Protein 6JHO (pdb70)

Secondary structure (DSSP, 8-state):
-TT-SS-HHHHHHHHHHTHHHHSSHHHHHHHHHHHHSGGGGG--SHHHHHHHHHHHHHHHHHTT--THHHHHHHHHHHHHHHHHHHHHHHHHHHH---HHHHHHHHHHHHHHHHHHHHHHHHHHHHHHHTTS-GGG--TT--HHHHHHHHHHTTHHHHHHHHHHHHHHHHHHHHHHHTTTTS--HHHHHHHHHHHT----/-TT-S--HHHHHHHHHHHTTTTTTHHHHHHHHHHHHTGGGGG--SHHHHHHHHHHHHHHHHHTT--HHHHHHHHHHHHHHHHHHHHHHHHHHHHH---HHHHHHHHHHHHHHHHHHHHHHHHHHHHHHHTTS-GGG--TT--HHHHHHHHHHTTHHHHHHHHHHHHHHHHHHHHHHHTTTTS--HHHHHHHHHHHT----/---GGGGS--SS-S---HHHHHH------SSHHHHHHHHHHHHS---TT-S-HHHHHHHHHHHHHHHHHHHHHHSSHHHHHHHHHHTB---SS--HHHHHHTTS-EEEE-TTT-SEEEE-HHHHTTSGGGTT-HHHHTS-HHHHHHHHHHHHTTTSTTTHHHHHHHHHHTTGGG-/---GGGGS--SS-S---HHHHHH------SSHHHHHHHHHHHHS---SS-S-HHHHHHHHHHHHHHHHHHHHHHSSHHHHHHHHHHTB---SS--HHHHHHTTT-EEEE-TTT--EEEE-HHHHTTSGGGTTSHHHHTS-HHHHHHHHHHHHTTTSTTTHHHHHHHHHHTTTT-

InterPro domains:
  IPR015139 Cag pathogenicity island protein, CagZ [PF09053] (1-199)
  IPR036303 Cag-Z superfamily [G3DSA:1.20.190.30] (1-179)
  IPR036303 Cag-Z superfamily [SSF109839] (2-179)

GO terms:
  GO:0005515 protein binding (F, IPI)

Structure (mmCIF, N/CA/C/O backbone):
data_6JHO
#
_entry.id   6JHO
#
_cell.length_a   96.298
_cell.length_b   96.298
_cell.length_c   212.658
_cell.angle_alpha   90.000
_cell.angle_beta   90.000
_cell.angle_gamma   90.000
#
_symmetry.space_group_name_H-M   'P 41 21 2'
#
loop_
_entity.id
_entity.type
_entity.pdbx_description
1 polymer 'Cag pathogenicity island protein (Cag6)'
2 polymer 'Cag pathogenicity island protein (Cag5)'
3 water water
#
loop_
_atom_site.group_PDB
_atom_site.id
_atom_site.type_symbol
_atom_site.label_atom_id
_atom_site.label_alt_id
_atom_site.label_comp_id
_atom_site.label_asym_id
_atom_site.label_entity_id
_atom_site.label_seq_id
_atom_site.pdbx_PDB_ins_code
_atom_site.Cartn_x
_atom_site.Cartn_y
_atom_site.Cartn_z
_atom_site.occupancy
_atom_site.B_iso_or_equiv
_atom_site.auth_seq_id
_atom_site.auth_comp_id
_atom_site.auth_asym_id
_atom_site.auth_atom_id
_atom_site.pdbx_PDB_model_num
ATOM 1 N N . GLY A 1 9 ? 96.144 49.880 245.170 1.00 66.61 0 GLY A N 1
ATOM 2 C CA . GLY A 1 9 ? 95.828 51.280 244.969 1.00 54.33 0 GLY A CA 1
ATOM 3 C C . GLY A 1 9 ? 96.139 52.136 246.176 1.00 61.93 0 GLY A C 1
ATOM 4 O O . GLY A 1 9 ? 95.685 53.278 246.283 1.00 60.64 0 GLY A O 1
ATOM 5 N N . SER A 1 10 ? 96.930 51.571 247.094 1.00 68.57 1 SER A N 1
ATOM 6 C CA . SER A 1 10 ? 97.294 52.246 248.340 1.00 67.06 1 SER A CA 1
ATOM 7 C C . SER A 1 10 ? 97.668 53.709 248.136 1.00 62.77 1 SER A C 1
ATOM 8 O O . SER A 1 10 ? 97.130 54.602 248.802 1.00 63.71 1 SER A O 1
ATOM 11 N N . GLU A 1 11 ? 98.583 53.959 247.199 1.00 60.40 2 GLU A N 1
ATOM 12 C CA . GLU A 1 11 ? 99.316 55.212 247.088 1.00 55.48 2 GLU A CA 1
ATOM 13 C C . GLU A 1 11 ? 98.735 56.159 246.031 1.00 53.45 2 GLU A C 1
ATOM 14 O O . GLU A 1 11 ? 99.436 57.071 245.577 1.00 48.28 2 GLU A O 1
ATOM 20 N N . LEU A 1 12 ? 97.480 55.969 245.635 1.00 42.27 3 LEU A N 1
ATOM 21 C CA . LEU A 1 12 ? 96.877 56.699 244.527 1.00 43.14 3 LEU A CA 1
ATOM 22 C C . LEU A 1 12 ? 95.763 57.610 245.029 1.00 43.43 3 LEU A C 1
ATOM 23 O O . LEU A 1 12 ? 95.285 57.493 246.160 1.00 43.79 3 LEU A O 1
ATOM 28 N N . GLY A 1 13 ? 95.328 58.511 244.151 1.00 39.57 4 GLY A N 1
ATOM 29 C CA . GLY A 1 13 ? 94.344 59.511 244.502 1.00 30.75 4 GLY A CA 1
ATOM 30 C C . GLY A 1 13 ? 94.898 60.906 244.692 1.00 32.42 4 GLY A C 1
ATOM 31 O O . GLY A 1 13 ? 94.182 61.763 245.214 1.00 37.17 4 GLY A O 1
ATOM 32 N N . PHE A 1 14 ? 96.123 61.169 244.248 1.00 34.81 5 PHE A N 1
ATOM 33 C CA . PHE A 1 14 ? 96.815 62.447 244.461 1.00 37.91 5 PHE A CA 1
ATOM 34 C C . PHE A 1 14 ? 96.575 62.920 245.899 1.00 38.35 5 PHE A C 1
ATOM 35 O O . PHE A 1 14 ? 95.991 63.972 246.164 1.00 33.34 5 PHE A O 1
ATOM 43 N N . ASN A 1 15 ? 97.020 62.079 246.836 1.00 41.19 6 ASN A N 1
ATOM 44 C CA . ASN A 1 15 ? 96.684 62.242 248.244 1.00 40.70 6 ASN A CA 1
ATOM 45 C C . ASN A 1 15 ? 97.467 63.403 248.859 1.00 41.57 6 ASN A C 1
ATOM 46 O O . ASN A 1 15 ? 98.250 64.098 248.198 1.00 37.97 6 ASN A O 1
ATOM 51 N N . GLU A 1 16 ? 97.273 63.595 250.166 1.00 40.30 7 GLU A N 1
ATOM 52 C CA . GLU A 1 16 ? 97.808 64.788 250.810 1.00 41.79 7 GLU A CA 1
ATOM 53 C C . GLU A 1 16 ? 99.332 64.765 250.833 1.00 41.70 7 GLU A C 1
ATOM 54 O O . GLU A 1 16 ? 99.982 65.805 250.659 1.00 42.53 7 GLU A O 1
ATOM 60 N N . ALA A 1 17 ? 99.920 63.586 251.028 1.00 40.24 8 ALA A N 1
ATOM 61 C CA . ALA A 1 17 ? 101.373 63.484 251.041 1.00 42.35 8 ALA A CA 1
ATOM 62 C C . ALA A 1 17 ? 101.969 63.880 249.693 1.00 41.82 8 ALA A C 1
ATOM 63 O O . ALA A 1 17 ? 103.011 64.551 249.637 1.00 39.89 8 ALA A O 1
ATOM 65 N N . GLU A 1 18 ? 101.328 63.467 248.595 1.00 41.52 9 GLU A N 1
ATOM 66 C CA . GLU A 1 18 ? 101.835 63.842 247.278 1.00 39.89 9 GLU A CA 1
ATOM 67 C C . GLU A 1 18 ? 101.660 65.335 247.025 1.00 36.28 9 GLU A C 1
ATOM 68 O O . GLU A 1 18 ? 102.552 65.979 246.465 1.00 39.62 9 GLU A O 1
ATOM 74 N N . ARG A 1 19 ? 100.527 65.908 247.448 1.00 38.19 10 ARG A N 1
ATOM 75 C CA . ARG A 1 19 ? 100.323 67.344 247.285 1.00 34.27 10 ARG A CA 1
ATOM 76 C C . ARG A 1 19 ? 101.292 68.135 248.152 1.00 42.16 10 ARG A C 1
ATOM 77 O O . ARG A 1 19 ? 101.815 69.174 247.724 1.00 35.68 10 ARG A O 1
ATOM 85 N N . GLN A 1 20 ? 101.574 67.641 249.365 1.00 40.27 11 GLN A N 1
ATOM 86 C CA . GLN A 1 20 ? 102.521 68.332 250.234 1.00 40.71 11 GLN A CA 1
ATOM 87 C C . GLN A 1 20 ? 103.931 68.296 249.662 1.00 40.47 11 GLN A C 1
ATOM 88 O O . GLN A 1 20 ? 104.678 69.271 249.801 1.00 41.77 11 GLN A O 1
ATOM 94 N N . LYS A 1 21 ? 104.324 67.188 249.021 1.00 39.24 12 LYS A N 1
ATOM 95 C CA . LYS A 1 21 ? 105.636 67.153 248.374 1.00 39.31 12 LYS A CA 1
ATOM 96 C C . LYS A 1 21 ? 105.768 68.288 247.369 1.00 39.65 12 LYS A C 1
ATOM 97 O O . LYS A 1 21 ? 106.789 68.984 247.319 1.00 37.01 12 LYS A O 1
ATOM 103 N N . ILE A 1 22 ? 104.732 68.498 246.559 1.00 40.32 13 ILE A N 1
ATOM 104 C CA . ILE A 1 22 ? 104.825 69.525 245.526 1.00 38.17 13 ILE A CA 1
ATOM 105 C C . ILE A 1 22 ? 104.868 70.912 246.156 1.00 36.67 13 ILE A C 1
ATOM 106 O O . ILE A 1 22 ? 105.662 71.768 245.749 1.00 40.00 13 ILE A O 1
ATOM 111 N N . LEU A 1 23 ? 104.023 71.155 247.166 1.00 37.92 14 LEU A N 1
ATOM 112 C CA . LEU A 1 23 ? 104.069 72.430 247.877 1.00 41.23 14 LEU A CA 1
ATOM 113 C C . LEU A 1 23 ? 105.438 72.653 248.509 1.00 45.93 14 LEU A C 1
ATOM 114 O O . LEU A 1 23 ? 106.006 73.749 248.418 1.00 46.46 14 LEU A O 1
ATOM 119 N N . ASP A 1 24 ? 105.986 71.616 249.161 1.00 45.35 15 ASP A N 1
ATOM 120 C CA . ASP A 1 24 ? 107.291 71.751 249.805 1.00 46.98 15 ASP A CA 1
ATOM 121 C C . ASP A 1 24 ? 108.373 72.061 248.782 1.00 49.06 15 ASP A C 1
ATOM 122 O O . ASP A 1 24 ? 109.246 72.904 249.024 1.00 49.36 15 ASP A O 1
ATOM 127 N N . SER A 1 25 ? 108.329 71.393 247.628 1.00 43.15 16 SER A N 1
ATOM 128 C CA . SER A 1 25 ? 109.385 71.586 246.650 1.00 48.67 16 SER A CA 1
ATOM 129 C C . SER A 1 25 ? 109.372 72.978 246.029 1.00 52.73 16 SER A C 1
ATOM 130 O O . SER A 1 25 ? 110.376 73.391 245.439 1.00 58.44 16 SER A O 1
ATOM 133 N N . ASN A 1 26 ? 108.273 73.714 246.149 1.00 52.58 17 ASN A N 1
ATOM 134 C CA . ASN A 1 26 ? 108.205 75.080 245.643 1.00 53.47 17 ASN A CA 1
ATOM 135 C C . ASN A 1 26 ? 108.016 76.094 246.763 1.00 54.38 17 ASN A C 1
ATOM 136 O O . ASN A 1 26 ? 107.708 77.256 246.492 1.00 56.26 17 ASN A O 1
ATOM 141 N N . SER A 1 27 ? 108.219 75.673 248.012 1.00 57.86 18 SER A N 1
ATOM 142 C CA . SER A 1 27 ? 107.955 76.525 249.169 1.00 60.54 18 SER A CA 1
ATOM 143 C C . SER A 1 27 ? 108.916 77.704 249.227 1.00 62.74 18 SER A C 1
ATOM 144 O O . SER A 1 27 ? 108.552 78.791 249.701 1.00 65.89 18 SER A O 1
ATOM 147 N N . SER A 1 28 ? 110.155 77.499 248.767 1.00 64.10 19 SER A N 1
ATOM 148 C CA . SER A 1 28 ? 111.171 78.548 248.824 1.00 66.31 19 SER A CA 1
ATOM 149 C C . SER A 1 28 ? 110.718 79.807 248.094 1.00 66.09 19 SER A C 1
ATOM 150 O O . SER A 1 28 ? 110.878 80.924 248.604 1.00 66.32 19 SER A O 1
ATOM 153 N N . LEU A 1 29 ? 110.145 79.640 246.898 1.00 64.47 20 LEU A N 1
ATOM 154 C CA . LEU A 1 29 ? 109.766 80.776 246.064 1.00 64.89 20 LEU A CA 1
ATOM 155 C C . LEU A 1 29 ? 108.842 81.733 246.811 1.00 65.20 20 LEU A C 1
ATOM 156 O O . LEU A 1 29 ? 108.998 82.956 246.724 1.00 63.89 20 LEU A O 1
ATOM 161 N N . MET A 1 30 ? 107.880 81.191 247.567 1.00 69.10 21 MET A N 1
ATOM 162 C CA . MET A 1 30 ? 106.906 82.031 248.261 1.00 69.21 21 MET A CA 1
ATOM 163 C C . MET A 1 30 ? 107.507 82.718 249.485 1.00 70.03 21 MET A C 1
ATOM 164 O O . MET A 1 30 ? 107.186 83.882 249.765 1.00 69.05 21 MET A O 1
ATOM 169 N N . GLY A 1 31 ? 108.391 82.033 250.205 1.00 65.60 22 GLY A N 1
ATOM 170 C CA . GLY A 1 31 ? 108.761 82.534 251.512 1.00 66.71 22 GLY A CA 1
ATOM 171 C C . GLY A 1 31 ? 107.515 82.639 252.362 1.00 68.19 22 GLY A C 1
ATOM 172 O O . GLY A 1 31 ? 106.660 81.745 252.370 1.00 71.71 22 GLY A O 1
ATOM 173 N N . ASN A 1 32 ? 107.387 83.752 253.074 1.00 65.13 23 ASN A N 1
ATOM 174 C CA . ASN A 1 32 ? 106.137 84.090 253.746 1.00 66.83 23 ASN A CA 1
ATOM 175 C C . ASN A 1 32 ? 105.571 85.296 253.007 1.00 62.74 23 ASN A C 1
ATOM 176 O O . ASN A 1 32 ? 105.711 86.442 253.434 1.00 58.18 23 ASN A O 1
ATOM 181 N N . ALA A 1 33 ? 104.940 85.021 251.865 1.00 58.84 24 ALA A N 1
ATOM 182 C CA . ALA A 1 33 ? 104.407 86.098 251.046 1.00 54.89 24 ALA A CA 1
ATOM 183 C C . ALA A 1 33 ? 103.421 86.948 251.835 1.00 51.84 24 ALA A C 1
ATOM 184 O O . ALA A 1 33 ? 103.374 88.171 251.666 1.00 52.22 24 ALA A O 1
ATOM 186 N N . ASN A 1 34 ? 102.653 86.320 252.727 1.00 48.60 25 ASN A N 1
ATOM 187 C CA . ASN A 1 34 ? 101.676 87.053 253.528 1.00 55.95 25 ASN A CA 1
ATOM 188 C C . ASN A 1 34 ? 102.363 88.027 254.479 1.00 55.12 25 ASN A C 1
ATOM 189 O O . ASN A 1 34 ? 101.970 89.197 254.581 1.00 53.50 25 ASN A O 1
ATOM 194 N N . GLU A 1 35 ? 103.388 87.554 255.192 1.00 54.94 26 GLU A N 1
ATOM 195 C CA . GLU A 1 35 ? 104.158 88.427 256.069 1.00 59.38 26 GLU A CA 1
ATOM 196 C C . GLU A 1 35 ? 104.771 89.578 255.283 1.00 55.64 26 GLU A C 1
ATOM 197 O O . GLU A 1 35 ? 104.683 90.745 255.686 1.00 53.04 26 GLU A O 1
ATOM 203 N N . VAL A 1 36 ? 105.384 89.265 254.142 1.00 54.64 27 VAL A N 1
ATOM 204 C CA . VAL A 1 36 ? 106.015 90.294 253.324 1.00 53.81 27 VAL A CA 1
ATOM 205 C C . VAL A 1 36 ? 104.980 91.300 252.830 1.00 50.29 27 VAL A C 1
ATOM 206 O O . VAL A 1 36 ? 105.209 92.516 252.854 1.00 47.49 27 VAL A O 1
ATOM 210 N N . ARG A 1 37 ? 103.822 90.812 252.388 1.00 43.85 28 ARG A N 1
ATOM 211 C CA . ARG A 1 37 ? 102.751 91.712 251.979 1.00 47.02 28 ARG A CA 1
ATOM 212 C C . ARG A 1 37 ? 102.284 92.583 253.143 1.00 47.62 28 ARG A C 1
ATOM 213 O O . ARG A 1 37 ? 102.063 93.791 252.982 1.00 45.54 28 ARG A O 1
ATOM 221 N N . ASP A 1 38 ? 102.081 91.976 254.315 1.00 50.14 29 ASP A N 1
ATOM 222 C CA . ASP A 1 38 ? 101.566 92.734 255.451 1.00 54.08 29 ASP A CA 1
ATOM 223 C C . ASP A 1 38 ? 102.575 93.787 255.898 1.00 51.24 29 ASP A C 1
ATOM 224 O O . ASP A 1 38 ? 102.215 94.951 256.122 1.00 47.47 29 ASP A O 1
ATOM 229 N N . LYS A 1 39 ? 103.850 93.402 256.005 1.00 51.58 30 LYS A N 1
ATOM 230 C CA . LYS A 1 39 ? 104.877 94.365 256.393 1.00 51.48 30 LYS A CA 1
ATOM 231 C C . LYS A 1 39 ? 104.968 95.498 255.380 1.00 52.26 30 LYS A C 1
ATOM 232 O O . LYS A 1 39 ? 105.013 96.678 255.747 1.00 52.18 30 LYS A O 1
ATOM 238 N N . PHE A 1 40 ? 104.973 95.157 254.091 1.00 49.92 31 PHE A N 1
ATOM 239 C CA . PHE A 1 40 ? 105.090 96.184 253.067 1.00 43.89 31 PHE A CA 1
ATOM 240 C C . PHE A 1 40 ? 103.893 97.131 253.087 1.00 45.49 31 PHE A C 1
ATOM 241 O O . PHE A 1 40 ? 104.054 98.349 252.962 1.00 47.46 31 PHE A O 1
ATOM 249 N N . ILE A 1 41 ? 102.678 96.590 253.211 1.00 46.82 32 ILE A N 1
ATOM 250 C CA . ILE A 1 41 ? 101.493 97.440 253.099 1.00 48.94 32 ILE A CA 1
ATOM 251 C C . ILE A 1 41 ? 101.401 98.390 254.294 1.00 50.94 32 ILE A C 1
ATOM 252 O O . ILE A 1 41 ? 101.026 99.564 254.149 1.00 47.23 32 ILE A O 1
ATOM 257 N N . GLN A 1 42 ? 101.757 97.899 255.484 1.00 50.06 33 GLN A N 1
ATOM 258 C CA . GLN A 1 42 ? 101.796 98.744 256.674 1.00 54.23 33 GLN A CA 1
ATOM 259 C C . GLN A 1 42 ? 102.792 99.887 256.509 1.00 57.44 33 GLN A C 1
ATOM 260 O O . GLN A 1 42 ? 102.495 101.041 256.842 1.00 57.48 33 GLN A O 1
ATOM 266 N N . ASN A 1 43 ? 103.978 99.584 255.973 1.00 50.98 34 ASN A N 1
ATOM 267 C CA . ASN A 1 43 ? 105.048 100.575 255.916 1.00 55.05 34 ASN A CA 1
ATOM 268 C C . ASN A 1 43 ? 104.862 101.601 254.800 1.00 53.41 34 ASN A C 1
ATOM 269 O O . ASN A 1 43 ? 105.259 102.760 254.965 1.00 55.33 34 ASN A O 1
ATOM 274 N N . TYR A 1 44 ? 104.269 101.229 253.663 1.00 46.95 35 TYR A N 1
ATOM 275 C CA . TYR A 1 44 ? 104.373 102.068 252.479 1.00 44.35 35 TYR A CA 1
ATOM 276 C C . TYR A 1 44 ? 103.048 102.541 251.911 1.00 48.31 35 TYR A C 1
ATOM 277 O O . TYR A 1 44 ? 103.058 103.372 250.996 1.00 48.91 35 TYR A O 1
ATOM 286 N N . ALA A 1 45 ? 101.919 102.029 252.388 1.00 47.27 36 ALA A N 1
ATOM 287 C CA . ALA A 1 45 ? 100.665 102.232 251.686 1.00 50.56 36 ALA A CA 1
ATOM 288 C C . ALA A 1 45 ? 99.677 103.117 252.426 1.00 46.57 36 ALA A C 1
ATOM 289 O O . ALA A 1 45 ? 98.727 103.594 251.798 1.00 50.12 36 ALA A O 1
ATOM 291 N N . SER A 1 46 ? 99.878 103.364 253.726 1.00 49.87 37 SER A N 1
ATOM 292 C CA . SER A 1 46 ? 98.869 104.085 254.502 1.00 54.06 37 SER A CA 1
ATOM 293 C C . SER A 1 46 ? 98.628 105.480 253.939 1.00 52.35 37 SER A C 1
ATOM 294 O O . SER A 1 46 ? 97.485 105.955 253.910 1.00 54.03 37 SER A O 1
ATOM 297 N N . SER A 1 47 ? 99.682 106.130 253.442 1.00 51.24 38 SER A N 1
ATOM 298 C CA . SER A 1 47 ? 99.551 107.482 252.910 1.00 53.47 38 SER A CA 1
ATOM 299 C C . SER A 1 47 ? 98.530 107.585 251.785 1.00 53.86 38 SER A C 1
ATOM 300 O O . SER A 1 47 ? 98.119 108.703 251.447 1.00 55.26 38 SER A O 1
ATOM 303 N N . LEU A 1 48 ? 98.114 106.456 251.193 1.00 50.22 39 LEU A N 1
ATOM 304 C CA . LEU A 1 48 ? 97.133 106.506 250.108 1.00 51.27 39 LEU A CA 1
ATOM 305 C C . LEU A 1 48 ? 95.814 107.121 250.570 1.00 47.60 39 LEU A C 1
ATOM 306 O O . LEU A 1 48 ? 95.090 107.725 249.764 1.00 45.43 39 LEU A O 1
ATOM 311 N N . LYS A 1 49 ? 95.482 106.957 251.853 1.00 50.07 40 LYS A N 1
ATOM 312 C CA . LYS A 1 49 ? 94.209 107.452 252.370 1.00 52.26 40 LYS A CA 1
ATOM 313 C C . LYS A 1 49 ? 94.140 108.978 252.328 1.00 54.23 40 LYS A C 1
ATOM 314 O O . LYS A 1 49 ? 93.057 109.540 252.123 1.00 52.12 40 LYS A O 1
ATOM 320 N N . ASP A 1 50 ? 95.284 109.658 252.469 1.00 53.88 41 ASP A N 1
ATOM 321 C CA . ASP A 1 50 ? 95.346 111.114 252.535 1.00 53.30 41 ASP A CA 1
ATOM 322 C C . ASP A 1 50 ? 95.589 111.771 251.181 1.00 56.46 41 ASP A C 1
ATOM 323 O O . ASP A 1 50 ? 95.933 112.957 251.139 1.00 52.73 41 ASP A O 1
ATOM 328 N N . SER A 1 51 ? 95.405 111.041 250.082 1.00 53.54 42 SER A N 1
ATOM 329 C CA . SER A 1 51 ? 95.593 111.629 248.761 1.00 53.89 42 SER A CA 1
ATOM 330 C C . SER A 1 51 ? 94.697 112.849 248.603 1.00 55.69 42 SER A C 1
ATOM 331 O O . SER A 1 51 ? 93.506 112.813 248.925 1.00 59.70 42 SER A O 1
ATOM 334 N N . ASN A 1 52 ? 95.280 113.930 248.098 1.00 54.59 43 ASN A N 1
ATOM 335 C CA . ASN A 1 52 ? 94.560 115.197 248.025 1.00 58.88 43 ASN A CA 1
ATOM 336 C C . ASN A 1 52 ? 93.464 115.173 246.969 1.00 59.47 43 ASN A C 1
ATOM 337 O O . ASN A 1 52 ? 92.449 115.864 247.118 1.00 58.10 43 ASN A O 1
ATOM 342 N N . ASP A 1 53 ? 93.634 114.382 245.915 1.00 55.99 44 ASP A N 1
ATOM 343 C CA . ASP A 1 53 ? 92.693 114.421 244.806 1.00 52.09 44 ASP A CA 1
ATOM 344 C C . ASP A 1 53 ? 92.970 113.237 243.878 1.00 54.41 44 ASP A C 1
ATOM 345 O O . ASP A 1 53 ? 93.874 112.438 244.173 1.00 51.16 44 ASP A O 1
ATOM 350 N N . PRO A 1 54 ? 92.199 113.051 242.791 1.00 54.36 45 PRO A N 1
ATOM 351 C CA . PRO A 1 54 ? 92.456 111.889 241.913 1.00 55.50 45 PRO A CA 1
ATOM 352 C C . PRO A 1 54 ? 93.883 111.796 241.393 1.00 57.61 45 PRO A C 1
ATOM 353 O O . PRO A 1 54 ? 94.506 110.729 241.521 1.00 50.73 45 PRO A O 1
ATOM 357 N N . GLN A 1 55 ? 94.401 112.885 240.791 1.00 56.98 46 GLN A N 1
ATOM 358 C CA . GLN A 1 55 ? 95.764 112.897 240.267 1.00 51.62 46 GLN A CA 1
ATOM 359 C C . GLN A 1 55 ? 96.760 112.502 241.353 1.00 49.28 46 GLN A C 1
ATOM 360 O O . GLN A 1 55 ? 97.629 111.649 241.146 1.00 48.03 46 GLN A O 1
ATOM 366 N N . ASP A 1 56 ? 96.617 113.082 242.540 1.00 47.67 47 ASP A N 1
ATOM 367 C CA . ASP A 1 56 ? 97.543 112.812 243.637 1.00 50.46 47 ASP A CA 1
ATOM 368 C C . ASP A 1 56 ? 97.492 111.351 244.066 1.00 49.45 47 ASP A C 1
ATOM 369 O O . ASP A 1 56 ? 98.529 110.763 244.381 1.00 43.05 47 ASP A O 1
ATOM 374 N N . PHE A 1 57 ? 96.293 110.762 244.113 1.00 48.39 48 PHE A N 1
ATOM 375 C CA . PHE A 1 57 ? 96.167 109.334 244.399 1.00 47.36 48 PHE A CA 1
ATOM 376 C C . PHE A 1 57 ? 97.007 108.510 243.431 1.00 40.92 48 PHE A C 1
ATOM 377 O O . PHE A 1 57 ? 97.871 107.729 243.852 1.00 44.19 48 PHE A O 1
ATOM 385 N N . LEU A 1 58 ? 96.767 108.681 242.128 1.00 38.53 49 LEU A N 1
ATOM 386 C CA . LEU A 1 58 ? 97.488 107.911 241.128 1.00 44.97 49 LEU A CA 1
ATOM 387 C C . LEU A 1 58 ? 98.990 108.101 241.280 1.00 48.89 49 LEU A C 1
ATOM 388 O O . LEU A 1 58 ? 99.755 107.129 241.210 1.00 46.30 49 LEU A O 1
ATOM 393 N N . ARG A 1 59 ? 99.421 109.340 241.547 1.00 41.80 50 ARG A N 1
ATOM 394 C CA . ARG A 1 59 ? 100.834 109.608 241.802 1.00 45.73 50 ARG A CA 1
ATOM 395 C C . ARG A 1 59 ? 101.349 108.812 242.995 1.00 45.16 50 ARG A C 1
ATOM 396 O O . ARG A 1 59 ? 102.467 108.286 242.965 1.00 41.93 50 ARG A O 1
ATOM 404 N N . ARG A 1 60 ? 100.563 108.737 244.069 1.00 42.25 51 ARG A N 1
ATOM 405 C CA . ARG A 1 60 ? 100.981 107.936 245.214 1.00 43.27 51 ARG A CA 1
ATOM 406 C C . ARG A 1 60 ? 101.003 106.448 244.882 1.00 42.68 51 ARG A C 1
ATOM 407 O O . ARG A 1 60 ? 101.784 105.693 245.473 1.00 40.12 51 ARG A O 1
ATOM 415 N N . VAL A 1 61 ? 100.145 106.007 243.961 1.00 40.78 52 VAL A N 1
ATOM 416 C CA . VAL A 1 61 ? 100.132 104.595 243.611 1.00 44.82 52 VAL A CA 1
ATOM 417 C C . VAL A 1 61 ? 101.382 104.245 242.816 1.00 41.80 52 VAL A C 1
ATOM 418 O O . VAL A 1 61 ? 102.012 103.205 243.050 1.00 40.94 52 VAL A O 1
ATOM 422 N N . GLN A 1 62 ? 101.782 105.125 241.889 1.00 46.31 53 GLN A N 1
ATOM 423 C CA . GLN A 1 62 ? 103.026 104.905 241.160 1.00 43.68 53 GLN A CA 1
ATOM 424 C C . GLN A 1 62 ? 104.213 104.860 242.117 1.00 44.14 53 GLN A C 1
ATOM 425 O O . GLN A 1 62 ? 105.082 103.992 242.000 1.00 44.32 53 GLN A O 1
ATOM 431 N N . GLU A 1 63 ? 104.231 105.734 243.121 1.00 42.78 54 GLU A N 1
ATOM 432 C CA . GLU A 1 63 ? 105.291 105.673 244.124 1.00 42.34 54 GLU A CA 1
ATOM 433 C C . GLU A 1 63 ? 105.231 104.372 244.912 1.00 45.20 54 GLU A C 1
ATOM 434 O O . GLU A 1 63 ? 106.273 103.798 245.253 1.00 41.77 54 GLU A O 1
ATOM 440 N N . LEU A 1 64 ? 104.023 103.884 245.210 1.00 39.72 55 LEU A N 1
ATOM 441 C CA . LEU A 1 64 ? 103.897 102.586 245.872 1.00 43.38 55 LEU A CA 1
ATOM 442 C C . LEU A 1 64 ? 104.446 101.459 244.994 1.00 37.16 55 LEU A C 1
ATOM 443 O O . LEU A 1 64 ? 105.074 100.519 245.493 1.00 37.25 55 LEU A O 1
ATOM 448 N N . ARG A 1 65 ? 104.209 101.541 243.685 1.00 36.90 56 ARG A N 1
ATOM 449 C CA . ARG A 1 65 ? 104.735 100.554 242.745 1.00 42.31 56 ARG A CA 1
ATOM 450 C C . ARG A 1 65 ? 106.261 100.556 242.736 1.00 43.92 56 ARG A C 1
ATOM 451 O O . ARG A 1 65 ? 106.896 99.495 242.796 1.00 41.07 56 ARG A O 1
ATOM 459 N N . ILE A 1 66 ? 106.864 101.752 242.674 1.00 42.68 57 ILE A N 1
ATOM 460 C CA . ILE A 1 66 ? 108.320 101.865 242.714 1.00 38.88 57 ILE A CA 1
ATOM 461 C C . ILE A 1 66 ? 108.863 101.297 244.019 1.00 39.72 57 ILE A C 1
ATOM 462 O O . ILE A 1 66 ? 109.909 100.630 244.041 1.00 43.97 57 ILE A O 1
ATOM 467 N N . ASN A 1 67 ? 108.139 101.496 245.122 1.00 38.45 58 ASN A N 1
ATOM 468 C CA . ASN A 1 67 ? 108.603 100.948 246.392 1.00 37.67 58 ASN A CA 1
ATOM 469 C C . ASN A 1 67 ? 108.475 99.424 246.446 1.00 38.56 58 ASN A C 1
ATOM 470 O O . ASN A 1 67 ? 109.285 98.761 247.116 1.00 37.97 58 ASN A O 1
ATOM 475 N N . MET A 1 68 ? 107.467 98.853 245.778 1.00 36.89 59 MET A N 1
ATOM 476 C CA . MET A 1 68 ? 107.390 97.398 245.661 1.00 38.43 59 MET A CA 1
ATOM 477 C C . MET A 1 68 ? 108.660 96.843 245.022 1.00 37.23 59 MET A C 1
ATOM 478 O O . MET A 1 68 ? 109.266 95.888 245.526 1.00 35.87 59 MET A O 1
ATOM 483 N N . GLN A 1 69 ? 109.082 97.452 243.915 1.00 37.51 60 GLN A N 1
ATOM 484 C CA . GLN A 1 69 ? 110.284 97.010 243.217 1.00 41.98 60 GLN A CA 1
ATOM 485 C C . GLN A 1 69 ? 111.510 97.116 244.113 1.00 38.49 60 GLN A C 1
ATOM 486 O O . GLN A 1 69 ? 112.285 96.160 244.239 1.00 37.21 60 GLN A O 1
ATOM 492 N N . LYS A 1 70 ? 111.666 98.251 244.797 1.00 34.68 61 LYS A N 1
ATOM 493 C CA . LYS A 1 70 ? 112.797 98.419 245.699 1.00 37.50 61 LYS A CA 1
ATOM 494 C C . LYS A 1 70 ? 112.776 97.386 246.809 1.00 39.79 61 LYS A C 1
ATOM 495 O O . LYS A 1 70 ? 113.832 97.025 247.332 1.00 39.25 61 LYS A O 1
ATOM 501 N N . ASN A 1 71 ? 111.599 96.876 247.168 1.00 34.48 62 ASN A N 1
ATOM 502 C CA . ASN A 1 71 ? 111.514 95.809 248.154 1.00 35.89 62 ASN A CA 1
ATOM 503 C C . ASN A 1 71 ? 111.498 94.408 247.521 1.00 39.82 62 ASN A C 1
ATOM 504 O O . ASN A 1 71 ? 111.192 93.429 248.215 1.00 38.23 62 ASN A O 1
ATOM 509 N N . PHE A 1 72 ? 111.848 94.290 246.236 1.00 36.71 63 PHE A N 1
ATOM 510 C CA . PHE A 1 72 ? 111.922 92.989 245.554 1.00 38.05 63 PHE A CA 1
ATOM 511 C C . PHE A 1 72 ? 110.578 92.265 245.564 1.00 35.41 63 PHE A C 1
ATOM 512 O O . PHE A 1 72 ? 110.521 91.043 245.679 1.00 38.35 63 PHE A O 1
ATOM 520 N N . ILE A 1 73 ? 109.491 93.025 245.478 1.00 34.55 64 ILE A N 1
ATOM 521 C CA . ILE A 1 73 ? 108.148 92.466 245.339 1.00 39.42 64 ILE A CA 1
ATOM 522 C C . ILE A 1 73 ? 107.817 92.428 243.856 1.00 40.39 64 ILE A C 1
ATOM 523 O O . ILE A 1 73 ? 107.727 93.477 243.214 1.00 39.15 64 ILE A O 1
ATOM 528 N N . SER A 1 74 ? 107.617 91.233 243.312 1.00 41.71 65 SER A N 1
ATOM 529 C CA . SER A 1 74 ? 107.167 91.120 241.934 1.00 40.76 65 SER A CA 1
ATOM 530 C C . SER A 1 74 ? 106.180 89.971 241.827 1.00 39.97 65 SER A C 1
ATOM 531 O O . SER A 1 74 ? 106.386 88.907 242.415 1.00 40.64 65 SER A O 1
ATOM 534 N N . PHE A 1 75 ? 105.120 90.186 241.057 1.00 33.40 66 PHE A N 1
ATOM 535 C CA . PHE A 1 75 ? 104.164 89.114 240.860 1.00 37.73 66 PHE A CA 1
ATOM 536 C C . PHE A 1 75 ? 104.688 88.040 239.915 1.00 37.77 66 PHE A C 1
ATOM 537 O O . PHE A 1 75 ? 104.066 86.981 239.808 1.00 35.19 66 PHE A O 1
ATOM 545 N N . ASP A 1 76 ? 105.825 88.282 239.250 1.00 40.07 67 ASP A N 1
ATOM 546 C CA . ASP A 1 76 ? 106.413 87.266 238.383 1.00 40.28 67 ASP A CA 1
ATOM 547 C C . ASP A 1 76 ? 106.753 86.004 239.159 1.00 34.22 67 ASP A C 1
ATOM 548 O O . ASP A 1 76 ? 106.530 84.892 238.667 1.00 34.15 67 ASP A O 1
ATOM 553 N N . VAL A 1 77 ? 107.251 86.140 240.391 1.00 31.36 68 VAL A N 1
ATOM 554 C CA . VAL A 1 77 ? 107.553 84.936 241.161 1.00 36.32 68 VAL A CA 1
ATOM 555 C C . VAL A 1 77 ? 106.281 84.149 241.458 1.00 37.89 68 VAL A C 1
ATOM 556 O O . VAL A 1 77 ? 106.309 82.914 241.529 1.00 34.21 68 VAL A O 1
ATOM 560 N N . TYR A 1 78 ? 105.153 84.842 241.643 1.00 35.98 69 TYR A N 1
ATOM 561 C CA . TYR A 1 78 ? 103.911 84.151 241.977 1.00 36.05 69 TYR A CA 1
ATOM 562 C C . TYR A 1 78 ? 103.351 83.429 240.760 1.00 30.83 69 TYR A C 1
ATOM 563 O O . TYR A 1 78 ? 102.810 82.323 240.874 1.00 31.72 69 TYR A O 1
ATOM 572 N N . TYR A 1 79 ? 103.486 84.037 239.587 1.00 28.20 70 TYR A N 1
ATOM 573 C CA . TYR A 1 79 ? 103.080 83.368 238.362 1.00 29.86 70 TYR A CA 1
ATOM 574 C C . TYR A 1 79 ? 103.945 82.136 238.086 1.00 31.58 70 TYR A C 1
ATOM 575 O O . TYR A 1 79 ? 103.414 81.083 237.719 1.00 31.41 70 TYR A O 1
ATOM 584 N N . ASN A 1 80 ? 105.274 82.240 238.263 1.00 29.68 71 ASN A N 1
ATOM 585 C CA . ASN A 1 80 ? 106.136 81.067 238.092 1.00 33.45 71 ASN A CA 1
ATOM 586 C C . ASN A 1 80 ? 105.763 79.972 239.061 1.00 31.31 71 ASN A C 1
ATOM 587 O O . ASN A 1 80 ? 105.725 78.796 238.693 1.00 30.49 71 ASN A O 1
ATOM 592 N N . TYR A 1 81 ? 105.532 80.343 240.319 1.00 30.17 72 TYR A N 1
ATOM 593 C CA . TYR A 1 81 ? 105.160 79.369 241.327 1.00 32.48 72 TYR A CA 1
ATOM 594 C C . TYR A 1 81 ? 103.933 78.582 240.889 1.00 31.86 72 TYR A C 1
ATOM 595 O O . TYR A 1 81 ? 103.909 77.353 241.002 1.00 28.57 72 TYR A O 1
ATOM 604 N N . LEU A 1 82 ? 102.920 79.273 240.352 1.00 29.50 73 LEU A N 1
ATOM 605 C CA . LEU A 1 82 ? 101.713 78.577 239.916 1.00 29.84 73 LEU A CA 1
ATOM 606 C C . LEU A 1 82 ? 102.005 77.680 238.716 1.00 30.99 73 LEU A C 1
ATOM 607 O O . LEU A 1 82 ? 101.517 76.543 238.654 1.00 31.32 73 LEU A O 1
ATOM 612 N N . ASN A 1 83 ? 102.809 78.165 237.765 1.00 28.69 74 ASN A N 1
ATOM 613 C CA . ASN A 1 83 ? 103.229 77.326 236.646 1.00 29.37 74 ASN A CA 1
ATOM 614 C C . ASN A 1 83 ? 103.965 76.088 237.132 1.00 33.98 74 ASN A C 1
ATOM 615 O O . ASN A 1 83 ? 103.687 74.969 236.678 1.00 29.93 74 ASN A O 1
ATOM 620 N N . ASN A 1 84 ? 104.905 76.270 238.066 1.00 29.89 75 ASN A N 1
ATOM 621 C CA . ASN A 1 84 ? 105.588 75.128 238.664 1.00 35.01 75 ASN A CA 1
ATOM 622 C C . ASN A 1 84 ? 104.590 74.125 239.240 1.00 31.11 75 ASN A C 1
ATOM 623 O O . ASN A 1 84 ? 104.753 72.912 239.058 1.00 29.67 75 ASN A O 1
ATOM 628 N N . LEU A 1 85 ? 103.551 74.618 239.945 1.00 28.01 76 LEU A N 1
ATOM 629 C CA . LEU A 1 85 ? 102.595 73.725 240.598 1.00 29.19 76 LEU A CA 1
ATOM 630 C C . LEU A 1 85 ? 101.774 72.949 239.583 1.00 28.42 76 LEU A C 1
ATOM 631 O O . LEU A 1 85 ? 101.574 71.738 239.746 1.00 27.20 76 LEU A O 1
ATOM 636 N N . VAL A 1 86 ? 101.264 73.630 238.543 1.00 26.41 77 VAL A N 1
ATOM 637 C CA . VAL A 1 86 ? 100.414 72.931 237.580 1.00 28.66 77 VAL A CA 1
ATOM 638 C C . VAL A 1 86 ? 101.191 71.810 236.918 1.00 25.36 77 VAL A C 1
ATOM 639 O O . VAL A 1 86 ? 100.684 70.698 236.760 1.00 26.14 77 VAL A O 1
ATOM 643 N N . LEU A 1 87 ? 102.441 72.081 236.549 1.00 27.53 78 LEU A N 1
ATOM 644 C CA . LEU A 1 87 ? 103.240 71.103 235.829 1.00 25.69 78 LEU A CA 1
ATOM 645 C C . LEU A 1 87 ? 103.535 69.893 236.695 1.00 27.10 78 LEU A C 1
ATOM 646 O O . LEU A 1 87 ? 103.345 68.750 236.260 1.00 24.61 78 LEU A O 1
ATOM 651 N N . ALA A 1 88 ? 103.971 70.122 237.942 1.00 26.32 79 ALA A N 1
ATOM 652 C CA . ALA A 1 88 ? 104.269 69.002 238.830 1.00 28.18 79 ALA A CA 1
ATOM 653 C C . ALA A 1 88 ? 103.000 68.243 239.196 1.00 28.68 79 ALA A C 1
ATOM 654 O O . ALA A 1 88 ? 103.004 67.006 239.251 1.00 26.86 79 ALA A O 1
ATOM 656 N N . SER A 1 89 ? 101.914 68.972 239.470 1.00 25.27 80 SER A N 1
ATOM 657 C CA . SER A 1 89 ? 100.631 68.340 239.769 1.00 28.91 80 SER A CA 1
ATOM 658 C C . SER A 1 89 ? 100.158 67.486 238.607 1.00 27.25 80 SER A C 1
ATOM 659 O O . SER A 1 89 ? 99.773 66.323 238.786 1.00 28.43 80 SER A O 1
ATOM 662 N N . TYR A 1 90 ? 100.124 68.070 237.412 1.00 23.44 81 TYR A N 1
ATOM 663 C CA . TYR A 1 90 ? 99.664 67.315 236.256 1.00 25.61 81 TYR A CA 1
ATOM 664 C C . TYR A 1 90 ? 100.521 66.077 236.032 1.00 23.81 81 TYR A C 1
ATOM 665 O O . TYR A 1 90 ? 99.995 64.998 235.740 1.00 25.66 81 TYR A O 1
ATOM 674 N N . ASN A 1 91 ? 101.844 66.227 236.147 1.00 25.94 82 ASN A N 1
ATOM 675 C CA . ASN A 1 91 ? 102.765 65.117 235.947 1.00 29.74 82 ASN A CA 1
ATOM 676 C C . ASN A 1 91 ? 102.445 63.958 236.897 1.00 30.54 82 ASN A C 1
ATOM 677 O O . ASN A 1 91 ? 102.31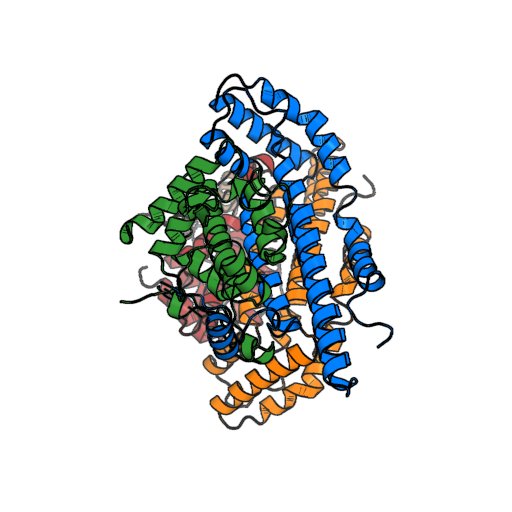1 62.810 236.471 1.00 27.33 82 ASN A O 1
ATOM 682 N N . ARG A 1 92 ? 102.317 64.252 238.193 1.00 29.13 83 ARG A N 1
ATOM 683 C CA . ARG A 1 92 ? 102.004 63.212 239.170 1.00 30.24 83 ARG A CA 1
ATOM 684 C C . ARG A 1 92 ? 100.650 62.573 238.889 1.00 28.64 83 ARG A C 1
ATOM 685 O O . ARG A 1 92 ? 100.519 61.340 238.867 1.00 30.65 83 ARG A O 1
ATOM 693 N N . CYS A 1 93 ? 99.621 63.399 238.672 1.00 24.05 84 CYS A N 1
ATOM 694 C CA . CYS A 1 93 ? 98.290 62.857 238.427 1.00 24.95 84 CYS A CA 1
ATOM 695 C C . CYS A 1 93 ? 98.251 62.029 237.143 1.00 27.24 84 CYS A C 1
ATOM 696 O O . CYS A 1 93 ? 97.562 61.008 237.070 1.00 25.51 84 CYS A O 1
ATOM 699 N N . LYS A 1 94 ? 98.992 62.446 236.119 1.00 24.49 85 LYS A N 1
ATOM 700 C CA . LYS A 1 94 ? 98.996 61.675 234.885 1.00 27.74 85 LYS A CA 1
ATOM 701 C C . LYS A 1 94 ? 99.678 60.325 235.100 1.00 27.11 85 LYS A C 1
ATOM 702 O O . LYS A 1 94 ? 99.214 59.310 234.591 1.00 25.77 85 LYS A O 1
ATOM 708 N N . GLN A 1 95 ? 100.757 60.295 235.892 1.00 29.18 86 GLN A N 1
ATOM 709 C CA . GLN A 1 95 ? 101.380 59.024 236.262 1.00 30.19 86 GLN A CA 1
ATOM 710 C C . GLN A 1 95 ? 100.409 58.133 237.018 1.00 28.46 86 GLN A C 1
ATOM 711 O O . GLN A 1 95 ? 100.291 56.943 236.707 1.00 29.29 86 GLN A O 1
ATOM 717 N N . GLU A 1 96 ? 99.679 58.697 237.986 1.00 26.30 87 GLU A N 1
ATOM 718 C CA . GLU A 1 96 ? 98.744 57.899 238.785 1.00 26.85 87 GLU A CA 1
ATOM 719 C C . GLU A 1 96 ? 97.600 57.378 237.932 1.00 30.02 87 GLU A C 1
ATOM 720 O O . GLU A 1 96 ? 97.219 56.209 238.029 1.00 30.94 87 GLU A O 1
ATOM 726 N N . LYS A 1 97 ? 97.041 58.234 237.080 1.00 28.84 88 LYS A N 1
ATOM 727 C CA . LYS A 1 97 ? 95.916 57.826 236.246 1.00 27.78 88 LYS A CA 1
ATOM 728 C C . LYS A 1 97 ? 96.313 56.697 235.297 1.00 28.66 88 LYS A C 1
ATOM 729 O O . LYS A 1 97 ? 95.613 55.686 235.193 1.00 28.32 88 LYS A O 1
ATOM 735 N N . THR A 1 98 ? 97.428 56.861 234.579 1.00 28.78 89 THR A N 1
ATOM 736 C CA . THR A 1 98 ? 97.838 55.835 233.624 1.00 27.31 89 THR A CA 1
ATOM 737 C C . THR A 1 98 ? 98.259 54.553 234.342 1.00 31.20 89 THR A C 1
ATOM 738 O O . THR A 1 98 ? 97.970 53.442 233.881 1.00 31.59 89 THR A O 1
ATOM 742 N N . PHE A 1 99 ? 98.938 54.685 235.473 1.00 30.36 90 PHE A N 1
ATOM 743 C CA . PHE A 1 99 ? 99.238 53.500 236.266 1.00 32.74 90 PHE A CA 1
ATOM 744 C C . PHE A 1 99 ? 97.950 52.806 236.708 1.00 35.17 90 PHE A C 1
ATOM 745 O O . PHE A 1 99 ? 97.819 51.580 236.582 1.00 36.99 90 PHE A O 1
ATOM 753 N N . ALA A 1 100 ? 96.968 53.575 237.191 1.00 30.67 91 ALA A N 1
ATOM 754 C CA . ALA A 1 100 ? 95.698 52.970 237.589 1.00 32.76 91 ALA A CA 1
ATOM 755 C C . ALA A 1 100 ? 95.019 52.287 236.409 1.00 35.19 91 ALA A C 1
ATOM 756 O O . ALA A 1 100 ? 94.468 51.189 236.553 1.00 37.63 91 ALA A O 1
ATOM 758 N N . GLU A 1 101 ? 95.049 52.915 235.229 1.00 30.70 92 GLU A N 1
ATOM 759 C CA . GLU A 1 101 ? 94.415 52.324 234.050 1.00 32.66 92 GLU A CA 1
ATOM 760 C C . GLU A 1 101 ? 95.105 51.040 233.589 1.00 36.51 92 GLU A C 1
ATOM 761 O O . GLU A 1 101 ? 94.473 50.191 232.959 1.00 34.69 92 GLU A O 1
ATOM 767 N N . SER A 1 102 ? 96.389 50.884 233.858 1.00 38.34 93 SER A N 1
ATOM 768 C CA . SER A 1 102 ? 97.067 49.683 233.401 1.00 38.14 93 SER A CA 1
ATOM 769 C C . SER A 1 102 ? 96.946 48.537 234.386 1.00 40.83 93 SER A C 1
ATOM 770 O O . SER A 1 102 ? 97.091 47.379 233.980 1.00 43.16 93 SER A O 1
ATOM 773 N N . THR A 1 103 ? 96.657 48.833 235.657 1.00 38.94 94 THR A N 1
ATOM 774 C CA . THR A 1 103 ? 96.681 47.850 236.730 1.00 40.31 94 THR A CA 1
ATOM 775 C C . THR A 1 103 ? 95.316 47.530 237.315 1.00 43.43 94 THR A C 1
ATOM 776 O O . THR A 1 103 ? 95.113 46.403 237.754 1.00 45.06 94 THR A O 1
ATOM 780 N N . ILE A 1 104 ? 94.370 48.466 237.337 1.00 38.79 95 ILE A N 1
ATOM 781 C CA . ILE A 1 104 ? 93.089 48.235 238.002 1.00 39.85 95 ILE A CA 1
ATOM 782 C C . ILE A 1 104 ? 92.105 47.640 237.005 1.00 46.91 95 ILE A C 1
ATOM 783 O O . ILE A 1 104 ? 91.730 48.287 236.018 1.00 42.24 95 ILE A O 1
ATOM 788 N N . LYS A 1 105 ? 91.683 46.395 237.268 1.00 49.65 96 LYS A N 1
ATOM 789 C CA . LYS A 1 105 ? 90.771 45.688 236.384 1.00 48.86 96 LYS A CA 1
ATOM 790 C C . LYS A 1 105 ? 89.313 45.858 236.780 1.00 46.00 96 LYS A C 1
ATOM 791 O O . LYS A 1 105 ? 88.432 45.681 235.931 1.00 47.35 96 LYS A O 1
ATOM 797 N N . ASN A 1 106 ? 89.029 46.201 238.031 1.00 47.45 97 ASN A N 1
ATOM 798 C CA . ASN A 1 106 ? 87.664 46.567 238.404 1.00 48.17 97 ASN A CA 1
ATOM 799 C C . ASN A 1 106 ? 87.336 47.933 237.805 1.00 50.90 97 ASN A C 1
ATOM 800 O O . ASN A 1 106 ? 87.886 48.960 238.219 1.00 45.61 97 ASN A O 1
ATOM 805 N N . GLU A 1 107 ? 86.419 47.945 236.839 1.00 51.56 98 GLU A N 1
ATOM 806 C CA . GLU A 1 107 ? 86.136 49.155 236.083 1.00 47.70 98 GLU A CA 1
ATOM 807 C C . GLU A 1 107 ? 85.438 50.219 236.930 1.00 52.98 98 GLU A C 1
ATOM 808 O O . GLU A 1 107 ? 85.618 51.423 236.685 1.00 46.34 98 GLU A O 1
ATOM 814 N N . LEU A 1 108 ? 84.649 49.808 237.929 1.00 53.64 99 LEU A N 1
ATOM 815 C CA . LEU A 1 108 ? 84.035 50.787 238.823 1.00 48.95 99 LEU A CA 1
ATOM 816 C C . LEU A 1 108 ? 85.063 51.356 239.780 1.00 47.61 99 LEU A C 1
ATOM 817 O O . LEU A 1 108 ? 85.078 52.567 240.043 1.00 45.38 99 LEU A O 1
ATOM 822 N N . THR A 1 109 ? 85.932 50.491 240.311 1.00 46.46 100 THR A N 1
ATOM 823 C CA . THR A 1 109 ? 87.034 50.962 241.137 1.00 45.69 100 THR A CA 1
ATOM 824 C C . THR A 1 109 ? 87.945 51.906 240.355 1.00 42.23 100 THR A C 1
ATOM 825 O O . THR A 1 109 ? 88.389 52.926 240.888 1.00 39.34 100 THR A O 1
ATOM 829 N N . LEU A 1 110 ? 88.244 51.575 239.093 1.00 37.85 101 LEU A N 1
ATOM 830 C CA . LEU A 1 110 ? 89.076 52.455 238.276 1.00 40.24 101 LEU A CA 1
ATOM 831 C C . LEU A 1 110 ? 88.443 53.836 238.139 1.00 38.17 101 LEU A C 1
ATOM 832 O O . LEU A 1 110 ? 89.102 54.858 238.369 1.00 35.62 101 LEU A O 1
ATOM 837 N N . GLY A 1 111 ? 87.162 53.881 237.761 1.00 36.94 102 GLY A N 1
ATOM 838 C CA . GLY A 1 111 ? 86.469 55.153 237.644 1.00 37.68 102 GLY A CA 1
ATOM 839 C C . GLY A 1 111 ? 86.524 55.978 238.913 1.00 38.32 102 GLY A C 1
ATOM 840 O O . GLY A 1 111 ? 86.643 57.209 238.861 1.00 33.36 102 GLY A O 1
ATOM 841 N N . GLU A 1 112 ? 86.477 55.317 240.068 1.00 37.96 103 GLU A N 1
ATOM 842 C CA . GLU A 1 112 ? 86.556 56.043 241.328 1.00 38.22 103 GLU A CA 1
ATOM 843 C C . GLU A 1 112 ? 87.945 56.632 241.550 1.00 33.90 103 GLU A C 1
ATOM 844 O O . GLU A 1 112 ? 88.081 57.741 242.079 1.00 35.53 103 GLU A O 1
ATOM 850 N N . PHE A 1 113 ? 88.996 55.903 241.179 1.00 32.92 104 PHE A N 1
ATOM 851 C CA . PHE A 1 113 ? 90.327 56.479 241.303 1.00 31.07 104 PHE A CA 1
ATOM 852 C C . PHE A 1 113 ? 90.516 57.639 240.332 1.00 31.09 104 PHE A C 1
ATOM 853 O O . PHE A 1 113 ? 91.058 58.682 240.713 1.00 32.51 104 PHE A O 1
ATOM 861 N N . VAL A 1 114 ? 90.041 57.496 239.094 1.00 29.44 105 VAL A N 1
ATOM 862 C CA . VAL A 1 114 ? 90.176 58.576 238.117 1.00 31.75 105 VAL A CA 1
ATOM 863 C C . VAL A 1 114 ? 89.475 59.846 238.611 1.00 32.11 105 VAL A C 1
ATOM 864 O O . VAL A 1 114 ? 90.016 60.958 238.501 1.00 28.13 105 VAL A O 1
ATOM 868 N N . ALA A 1 115 ? 88.269 59.694 239.176 1.00 30.86 106 ALA A N 1
ATOM 869 C CA . ALA A 1 115 ? 87.530 60.833 239.716 1.00 29.77 106 ALA A CA 1
ATOM 870 C C . ALA A 1 115 ? 88.253 61.469 240.900 1.00 33.05 106 ALA A C 1
ATOM 871 O O . ALA A 1 115 ? 88.280 62.700 241.039 1.00 33.10 106 ALA A O 1
ATOM 873 N N . GLU A 1 116 ? 88.817 60.649 241.781 1.00 31.36 107 GLU A N 1
ATOM 874 C CA . GLU A 1 116 ? 89.515 61.190 242.939 1.00 32.81 107 GLU A CA 1
ATOM 875 C C . GLU A 1 116 ? 90.825 61.870 242.547 1.00 31.64 107 GLU A C 1
ATOM 876 O O . GLU A 1 116 ? 91.164 62.931 243.086 1.00 29.11 107 GLU A O 1
ATOM 882 N N . ILE A 1 117 ? 91.599 61.256 241.656 1.00 28.79 108 ILE A N 1
ATOM 883 C CA . ILE A 1 117 ? 92.830 61.894 241.195 1.00 28.67 108 ILE A CA 1
ATOM 884 C C . ILE A 1 117 ? 92.518 63.261 240.588 1.00 25.15 108 ILE A C 1
ATOM 885 O O . ILE A 1 117 ? 93.112 64.281 240.959 1.00 25.81 108 ILE A O 1
ATOM 890 N N . SER A 1 118 ? 91.556 63.299 239.667 1.00 28.22 109 SER A N 1
ATOM 891 C CA . SER A 1 118 ? 91.301 64.526 238.929 1.00 27.58 109 SER A CA 1
ATOM 892 C C . SER A 1 118 ? 90.638 65.581 239.808 1.00 29.90 109 SER A C 1
ATOM 893 O O . SER A 1 118 ? 90.951 66.767 239.689 1.00 28.60 109 SER A O 1
ATOM 896 N N . ASP A 1 119 ? 89.730 65.171 240.706 1.00 32.10 110 ASP A N 1
ATOM 897 C CA . ASP A 1 119 ? 89.129 66.109 241.655 1.00 28.05 110 ASP A CA 1
ATOM 898 C C . ASP A 1 119 ? 90.183 66.776 242.517 1.00 28.06 110 ASP A C 1
ATOM 899 O O . ASP A 1 119 ? 90.104 67.977 242.786 1.00 27.52 110 ASP A O 1
ATOM 904 N N . ASN A 1 120 ? 91.154 65.997 243.002 1.00 29.34 111 ASN A N 1
ATOM 905 C CA . ASN A 1 120 ? 92.182 66.550 243.877 1.00 28.16 111 ASN A CA 1
ATOM 906 C C . ASN A 1 120 ? 93.156 67.422 243.105 1.00 29.33 111 ASN A C 1
ATOM 907 O O . ASN A 1 120 ? 93.665 68.422 243.639 1.00 28.17 111 ASN A O 1
ATOM 912 N N . PHE A 1 121 ? 93.462 67.046 241.861 1.00 25.64 112 PHE A N 1
ATOM 913 C CA . PHE A 1 121 ? 94.214 67.959 241.004 1.00 25.17 112 PHE A CA 1
ATOM 914 C C . PHE A 1 121 ? 93.492 69.291 240.897 1.00 26.51 112 PHE A C 1
ATOM 915 O O . PHE A 1 121 ? 94.092 70.359 241.077 1.00 26.33 112 PHE A O 1
ATOM 923 N N . ASN A 1 122 ? 92.191 69.233 240.607 1.00 25.20 113 ASN A N 1
ATOM 924 C CA . ASN A 1 122 ? 91.418 70.434 240.320 1.00 28.03 113 ASN A CA 1
ATOM 925 C C . ASN A 1 122 ? 91.348 71.343 241.540 1.00 31.37 113 ASN A C 1
ATOM 926 O O . ASN A 1 122 ? 91.611 72.553 241.450 1.00 30.25 113 ASN A O 1
ATOM 931 N N . ASN A 1 123 ? 91.000 70.770 242.695 1.00 27.94 114 ASN A N 1
ATOM 932 C CA . ASN A 1 123 ? 90.875 71.560 243.919 1.00 32.53 114 ASN A CA 1
ATOM 933 C C . ASN A 1 123 ? 92.224 72.044 244.430 1.00 30.87 114 ASN A C 1
ATOM 934 O O . ASN A 1 123 ? 92.338 73.179 244.915 1.00 33.99 114 ASN A O 1
ATOM 939 N N . PHE A 1 124 ? 93.250 71.197 244.352 1.00 28.01 115 PHE A N 1
ATOM 940 C CA . PHE A 1 124 ? 94.605 71.632 244.695 1.00 28.22 115 PHE A CA 1
ATOM 941 C C . PHE A 1 124 ? 94.987 72.875 243.907 1.00 31.02 115 PHE A C 1
ATOM 942 O O . PHE A 1 124 ? 95.438 73.877 244.471 1.00 31.14 115 PHE A O 1
ATOM 950 N N . MET A 1 125 ? 94.815 72.827 242.591 1.00 27.88 116 MET A N 1
ATOM 951 C CA . MET A 1 125 ? 95.280 73.941 241.779 1.00 29.53 116 MET A CA 1
ATOM 952 C C . MET A 1 125 ? 94.412 75.173 241.990 1.00 30.55 116 MET A C 1
ATOM 953 O O . MET A 1 125 ? 94.933 76.287 242.100 1.00 30.03 116 MET A O 1
ATOM 958 N N . CYS A 1 126 ? 93.084 74.996 242.023 1.00 32.29 117 CYS A N 1
ATOM 959 C CA . CYS A 1 126 ? 92.188 76.141 242.156 1.00 32.81 117 CYS A CA 1
ATOM 960 C C . CYS A 1 126 ? 92.377 76.838 243.499 1.00 36.05 117 CYS A C 1
ATOM 961 O O . CYS A 1 126 ? 92.323 78.072 243.581 1.00 35.55 117 CYS A O 1
ATOM 964 N N . ASP A 1 127 ? 92.628 76.064 244.561 1.00 36.91 118 ASP A N 1
ATOM 965 C CA . ASP A 1 127 ? 92.863 76.656 245.878 1.00 36.44 118 ASP A CA 1
ATOM 966 C C . ASP A 1 127 ? 94.154 77.464 245.906 1.00 38.10 118 ASP A C 1
ATOM 967 O O . ASP A 1 127 ? 94.201 78.540 246.511 1.00 33.20 118 ASP A O 1
ATOM 972 N N . GLU A 1 128 ? 95.223 76.956 245.288 1.00 32.81 119 GLU A N 1
ATOM 973 C CA . GLU A 1 128 ? 96.463 77.726 245.252 1.00 34.79 119 GLU A CA 1
ATOM 974 C C . GLU A 1 128 ? 96.326 78.958 244.367 1.00 33.23 119 GLU A C 1
ATOM 975 O O . GLU A 1 128 ? 96.877 80.014 244.688 1.00 33.62 119 GLU A O 1
ATOM 981 N N . VAL A 1 129 ? 95.625 78.840 243.235 1.00 29.75 120 VAL A N 1
ATOM 982 C CA . VAL A 1 129 ? 95.371 80.014 242.396 1.00 31.19 120 VAL A CA 1
ATOM 983 C C . VAL A 1 129 ? 94.619 81.078 243.197 1.00 32.59 120 VAL A C 1
ATOM 984 O O . VAL A 1 129 ? 94.997 82.256 243.199 1.00 31.24 120 VAL A O 1
ATOM 988 N N . ALA A 1 130 ? 93.553 80.675 243.904 1.00 31.73 121 ALA A N 1
ATOM 989 C CA . ALA A 1 130 ? 92.791 81.623 244.716 1.00 32.35 121 ALA A CA 1
ATOM 990 C C . ALA A 1 130 ? 93.661 82.278 245.786 1.00 33.38 121 ALA A C 1
ATOM 991 O O . ALA A 1 130 ? 93.580 83.489 246.011 1.00 36.14 121 ALA A O 1
ATOM 993 N N . ARG A 1 131 ? 94.491 81.493 246.466 1.00 34.73 122 ARG A N 1
ATOM 994 C CA . ARG A 1 131 ? 95.388 82.064 247.464 1.00 36.72 122 ARG A CA 1
ATOM 995 C C . ARG A 1 131 ? 96.324 83.100 246.841 1.00 35.65 122 ARG A C 1
ATOM 996 O O . ARG A 1 131 ? 96.483 84.202 247.373 1.00 35.28 122 ARG A O 1
ATOM 1004 N N . ILE A 1 132 ? 96.966 82.763 245.716 1.00 35.78 123 ILE A N 1
ATOM 1005 C CA . ILE A 1 132 ? 97.889 83.708 245.077 1.00 32.08 123 ILE A CA 1
ATOM 1006 C C . ILE A 1 132 ? 97.137 84.921 244.535 1.00 33.22 123 ILE A C 1
ATOM 1007 O O . ILE A 1 132 ? 97.601 86.060 244.658 1.00 34.41 123 ILE A O 1
ATOM 1012 N N . SER A 1 133 ? 95.973 84.695 243.918 1.00 31.34 124 SER A N 1
ATOM 1013 C CA . SER A 1 133 ? 95.183 85.793 243.375 1.00 34.53 124 SER A CA 1
ATOM 1014 C C . SER A 1 133 ? 94.716 86.753 244.472 1.00 36.63 124 SER A C 1
ATOM 1015 O O . SER A 1 133 ? 94.679 87.967 244.258 1.00 35.06 124 SER A O 1
ATOM 1018 N N . ASP A 1 134 ? 94.346 86.231 245.647 1.00 36.46 125 ASP A N 1
ATOM 1019 C CA . ASP A 1 134 ? 93.931 87.113 246.739 1.00 36.34 125 ASP A CA 1
ATOM 1020 C C . ASP A 1 134 ? 95.108 87.924 247.250 1.00 34.64 125 ASP A C 1
ATOM 1021 O O . ASP A 1 134 ? 94.975 89.119 247.548 1.00 34.74 125 ASP A O 1
ATOM 1026 N N . LEU A 1 135 ? 96.260 87.273 247.379 1.00 35.25 126 LEU A N 1
ATOM 1027 C CA . LEU A 1 135 ? 97.477 87.962 247.774 1.00 38.14 126 LEU A CA 1
ATOM 1028 C C . LEU A 1 135 ? 97.791 89.119 246.828 1.00 38.26 126 LEU A C 1
ATOM 1029 O O . LEU A 1 135 ? 98.044 90.248 247.267 1.00 38.35 126 LEU A O 1
ATOM 1034 N N . VAL A 1 136 ? 97.743 88.869 245.522 1.00 33.99 127 VAL A N 1
ATOM 1035 C CA . VAL A 1 136 ? 98.132 89.896 244.563 1.00 31.66 127 VAL A CA 1
ATOM 1036 C C . VAL A 1 136 ? 97.154 91.062 244.609 1.00 36.32 127 VAL A C 1
ATOM 1037 O O . VAL A 1 136 ? 97.557 92.233 244.601 1.00 34.31 127 VAL A O 1
ATOM 1041 N N . ALA A 1 137 ? 95.856 90.760 244.634 1.00 33.15 128 ALA A N 1
ATOM 1042 C CA . ALA A 1 137 ? 94.844 91.811 244.638 1.00 34.47 128 ALA A CA 1
ATOM 1043 C C . ALA A 1 137 ? 94.942 92.678 245.886 1.00 33.48 128 ALA A C 1
ATOM 1044 O O . ALA A 1 137 ? 94.585 93.861 245.855 1.00 39.95 128 ALA A O 1
ATOM 1046 N N . SER A 1 138 ? 95.423 92.114 246.989 1.00 33.53 129 SER A N 1
ATOM 1047 C CA . SER A 1 138 ? 95.514 92.868 248.232 1.00 37.34 129 SER A CA 1
ATOM 1048 C C . SER A 1 138 ? 96.625 93.916 248.220 1.00 43.08 129 SER A C 1
ATOM 1049 O O . SER A 1 138 ? 96.718 94.689 249.186 1.00 40.82 129 SER A O 1
ATOM 1052 N N . TYR A 1 139 ? 97.474 93.966 247.171 1.00 35.34 130 TYR A N 1
ATOM 1053 C CA . TYR A 1 139 ? 98.465 95.042 247.113 1.00 37.86 130 TYR A CA 1
ATOM 1054 C C . TYR A 1 139 ? 97.832 96.388 246.763 1.00 39.48 130 TYR A C 1
ATOM 1055 O O . TYR A 1 139 ? 98.528 97.411 246.723 1.00 38.21 130 TYR A O 1
ATOM 1064 N N . LEU A 1 140 ? 96.534 96.405 246.501 1.00 41.85 131 LEU A N 1
ATOM 1065 C CA . LEU A 1 140 ? 95.744 97.625 246.472 1.00 41.75 131 LEU A CA 1
ATOM 1066 C C . LEU A 1 140 ? 94.875 97.560 247.720 1.00 43.03 131 LEU A C 1
ATOM 1067 O O . LEU A 1 140 ? 93.751 97.051 247.659 1.00 41.32 131 LEU A O 1
ATOM 1072 N N . PRO A 1 141 ? 95.380 97.992 248.879 1.00 40.88 132 PRO A N 1
ATOM 1073 C CA . PRO A 1 141 ? 94.699 97.686 250.150 1.00 47.24 132 PRO A CA 1
ATOM 1074 C C . PRO A 1 141 ? 93.482 98.582 250.333 1.00 47.26 132 PRO A C 1
ATOM 1075 O O . PRO A 1 141 ? 93.590 99.812 250.293 1.00 44.65 132 PRO A O 1
ATOM 1079 N N . ARG A 1 142 ? 92.310 97.956 250.498 1.00 48.13 133 ARG A N 1
ATOM 1080 C CA . ARG A 1 142 ? 91.076 98.737 250.467 1.00 49.01 133 ARG A CA 1
ATOM 1081 C C . ARG A 1 142 ? 90.950 99.649 251.681 1.00 46.14 133 ARG A C 1
ATOM 1082 O O . ARG A 1 142 ? 90.331 100.712 251.582 1.00 45.55 133 ARG A O 1
ATOM 1090 N N . GLU A 1 143 ? 91.550 99.273 252.818 1.00 47.12 134 GLU A N 1
ATOM 1091 C CA . GLU A 1 143 ? 91.478 100.093 254.024 1.00 50.73 134 GLU A CA 1
ATOM 1092 C C . GLU A 1 143 ? 92.208 101.419 253.877 1.00 51.48 134 GLU A C 1
ATOM 1093 O O . GLU A 1 143 ? 91.982 102.324 254.685 1.00 51.86 134 GLU A O 1
ATOM 1099 N N . TYR A 1 144 ? 93.067 101.565 252.873 1.00 48.99 135 TYR A N 1
ATOM 1100 C CA . TYR A 1 144 ? 93.820 102.792 252.689 1.00 46.15 135 TYR A CA 1
ATOM 1101 C C . TYR A 1 144 ? 93.345 103.572 251.479 1.00 46.56 135 TYR A C 1
ATOM 1102 O O . TYR A 1 144 ? 94.023 104.511 251.052 1.00 46.23 135 TYR A O 1
ATOM 1111 N N . LEU A 1 145 ? 92.207 103.205 250.903 1.00 43.14 136 LEU A N 1
ATOM 1112 C CA . LEU A 1 145 ? 91.687 103.983 249.798 1.00 43.78 136 LEU A CA 1
ATOM 1113 C C . LEU A 1 145 ? 91.192 105.339 250.307 1.00 50.42 136 LEU A C 1
ATOM 1114 O O . LEU A 1 145 ? 90.785 105.464 251.465 1.00 42.74 136 LEU A O 1
ATOM 1119 N N . PRO A 1 146 ? 91.259 106.376 249.477 1.00 53.10 137 PRO A N 1
ATOM 1120 C CA . PRO A 1 146 ? 90.754 107.697 249.888 1.00 53.68 137 PRO A CA 1
ATOM 1121 C C . PRO A 1 146 ? 89.241 107.758 249.765 1.00 52.92 137 PRO A C 1
ATOM 1122 O O . PRO A 1 146 ? 88.640 106.978 249.006 1.00 48.49 137 PRO A O 1
ATOM 1126 N N . PRO A 1 147 ? 88.587 108.678 250.492 1.00 52.99 138 PRO A N 1
ATOM 1127 C CA . PRO A 1 147 ? 87.113 108.676 250.535 1.00 46.64 138 PRO A CA 1
ATOM 1128 C C . PRO A 1 147 ? 86.446 109.006 249.210 1.00 43.61 138 PRO A C 1
ATOM 1129 O O . PRO A 1 147 ? 85.306 108.582 248.998 1.00 50.76 138 PRO A O 1
ATOM 1133 N N . PHE A 1 148 ? 87.111 109.714 248.303 1.00 47.28 139 PHE A N 1
ATOM 1134 C CA . PHE A 1 148 ? 86.567 110.008 246.981 1.00 46.77 139 PHE A CA 1
ATOM 1135 C C . PHE A 1 148 ? 86.935 108.956 245.928 1.00 48.56 139 PHE A C 1
ATOM 1136 O O . PHE A 1 148 ? 86.739 109.204 244.730 1.00 48.46 139 PHE A O 1
ATOM 1144 N N . ILE A 1 149 ? 87.458 107.798 246.348 1.00 45.38 140 ILE A N 1
ATOM 1145 C CA . ILE A 1 149 ? 87.845 106.753 245.403 1.00 47.94 140 ILE A CA 1
ATOM 1146 C C . ILE A 1 149 ? 86.680 106.419 244.481 1.00 47.08 140 ILE A C 1
ATOM 1147 O O . ILE A 1 149 ? 85.534 106.268 244.924 1.00 50.79 140 ILE A O 1
ATOM 1152 N N . ASP A 1 150 ? 86.966 106.313 243.185 1.00 45.24 141 ASP A N 1
ATOM 1153 C CA . ASP A 1 150 ? 85.946 105.894 242.233 1.00 47.59 141 ASP A CA 1
ATOM 1154 C C . ASP A 1 150 ? 86.461 104.758 241.351 1.00 48.46 141 ASP A C 1
ATOM 1155 O O . ASP A 1 150 ? 87.550 104.220 241.590 1.00 45.99 141 ASP A O 1
ATOM 1160 N N . GLY A 1 151 ? 85.678 104.376 240.339 1.00 46.32 142 GLY A N 1
ATOM 1161 C CA . GLY A 1 151 ? 86.018 103.203 239.557 1.00 46.78 142 GLY A CA 1
ATOM 1162 C C . GLY A 1 151 ? 87.187 103.421 238.624 1.00 49.04 142 GLY A C 1
ATOM 1163 O O . GLY A 1 151 ? 87.974 102.498 238.386 1.00 46.75 142 GLY A O 1
ATOM 1164 N N . ASN A 1 152 ? 87.331 104.634 238.089 1.00 48.31 143 ASN A N 1
ATOM 1165 C CA . ASN A 1 152 ? 88.416 104.857 237.144 1.00 49.47 143 ASN A CA 1
ATOM 1166 C C . ASN A 1 152 ? 89.756 104.993 237.855 1.00 46.68 143 ASN A C 1
ATOM 1167 O O . ASN A 1 152 ? 90.776 104.512 237.346 1.00 45.12 143 ASN A O 1
ATOM 1172 N N . MET A 1 153 ? 89.771 105.592 239.051 1.00 45.97 144 MET A N 1
ATOM 1173 C CA . MET A 1 153 ? 90.986 105.570 239.861 1.00 45.46 144 MET A CA 1
ATOM 1174 C C . MET A 1 153 ? 91.367 104.145 240.243 1.00 45.32 144 MET A C 1
ATOM 1175 O O . MET A 1 153 ? 92.554 103.792 240.241 1.00 41.32 144 MET A O 1
ATOM 1180 N N . MET A 1 154 ? 90.377 103.324 240.612 1.00 42.49 145 MET A N 1
ATOM 1181 C CA . MET A 1 154 ? 90.654 101.948 241.006 1.00 43.87 145 MET A CA 1
ATOM 1182 C C . MET A 1 154 ? 91.252 101.171 239.849 1.00 39.39 145 MET A C 1
ATOM 1183 O O . MET A 1 154 ? 92.296 100.528 239.996 1.00 40.76 145 MET A O 1
ATOM 1188 N N . GLY A 1 155 ? 90.577 101.206 238.696 1.00 36.31 146 GLY A N 1
ATOM 1189 C CA . GLY A 1 155 ? 91.089 100.538 237.516 1.00 38.35 146 GLY A CA 1
ATOM 1190 C C . GLY A 1 155 ? 92.517 100.927 237.202 1.00 39.64 146 GLY A C 1
ATOM 1191 O O . GLY A 1 155 ? 93.392 100.067 237.092 1.00 35.41 146 GLY A O 1
ATOM 1192 N N . VAL A 1 156 ? 92.785 102.237 237.096 1.00 37.60 147 VAL A N 1
ATOM 1193 C CA . VAL A 1 156 ? 94.141 102.671 236.762 1.00 36.38 147 VAL A CA 1
ATOM 1194 C C . VAL A 1 156 ? 95.112 102.252 237.856 1.00 37.28 147 VAL A C 1
ATOM 1195 O O . VAL A 1 156 ? 96.262 101.899 237.575 1.00 38.16 147 VAL A O 1
ATOM 1199 N N . ALA A 1 157 ? 94.671 102.263 239.111 1.00 32.34 148 ALA A N 1
ATOM 1200 C CA . ALA A 1 157 ? 95.555 101.837 240.185 1.00 35.97 148 ALA A CA 1
ATOM 1201 C C . ALA A 1 157 ? 95.900 100.352 240.062 1.00 40.53 148 ALA A C 1
ATOM 1202 O O . ALA A 1 157 ? 97.043 99.955 240.322 1.00 34.70 148 ALA A O 1
ATOM 1204 N N . PHE A 1 158 ? 94.913 99.520 239.682 1.00 35.47 149 PHE A N 1
ATOM 1205 C CA . PHE A 1 158 ? 95.168 98.106 239.415 1.00 35.51 149 PHE A CA 1
ATOM 1206 C C . PHE A 1 158 ? 96.197 97.934 238.302 1.00 33.78 149 PHE A C 1
ATOM 1207 O O . PHE A 1 158 ? 97.068 97.055 238.376 1.00 32.08 149 PHE A O 1
ATOM 1215 N N . GLN A 1 159 ? 96.095 98.755 237.254 1.00 33.97 150 GLN A N 1
ATOM 1216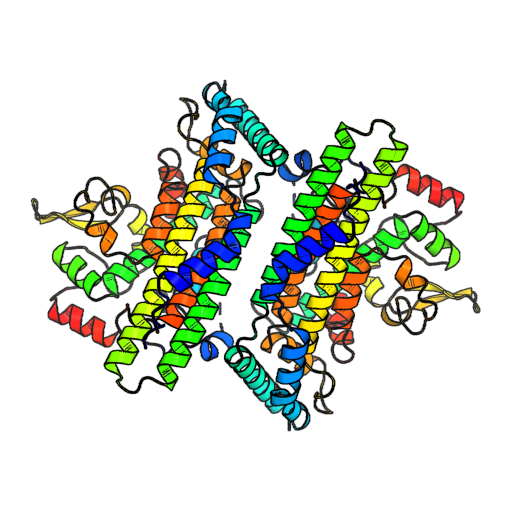 C CA . GLN A 1 159 ? 97.073 98.703 236.176 1.00 37.11 150 GLN A CA 1
ATOM 1217 C C . GLN A 1 159 ? 98.460 99.102 236.675 1.00 37.70 150 GLN A C 1
ATOM 1218 O O . GLN A 1 159 ? 99.430 98.365 236.470 1.00 33.10 150 GLN A O 1
ATOM 1224 N N . ILE A 1 160 ? 98.563 100.244 237.371 1.00 36.78 151 ILE A N 1
ATOM 1225 C CA . ILE A 1 160 ? 99.863 100.753 237.817 1.00 34.20 151 ILE A CA 1
ATOM 1226 C C . ILE A 1 160 ? 100.586 99.723 238.680 1.00 37.54 151 ILE A C 1
ATOM 1227 O O . ILE A 1 160 ? 101.802 99.531 238.559 1.00 35.83 151 ILE A O 1
ATOM 1232 N N . LEU A 1 161 ? 99.860 99.054 239.570 1.00 36.19 152 LEU A N 1
ATOM 1233 C CA . LEU A 1 161 ? 100.494 98.138 240.511 1.00 33.19 152 LEU A CA 1
ATOM 1234 C C . LEU A 1 161 ? 100.898 96.804 239.879 1.00 32.66 152 LEU A C 1
ATOM 1235 O O . LEU A 1 161 ? 101.539 95.989 240.548 1.00 34.40 152 LEU A O 1
ATOM 1240 N N . GLY A 1 162 ? 100.568 96.567 238.613 1.00 31.97 153 GLY A N 1
ATOM 1241 C CA . GLY A 1 162 ? 100.803 95.264 238.008 1.00 37.30 153 GLY A CA 1
ATOM 1242 C C . GLY A 1 162 ? 99.758 94.209 238.311 1.00 36.25 153 GLY A C 1
ATOM 1243 O O . GLY A 1 162 ? 99.908 93.062 237.870 1.00 34.14 153 GLY A O 1
ATOM 1244 N N . ILE A 1 163 ? 98.690 94.567 239.026 1.00 33.92 154 ILE A N 1
ATOM 1245 C CA . ILE A 1 163 ? 97.647 93.603 239.380 1.00 32.71 154 ILE A CA 1
ATOM 1246 C C . ILE A 1 163 ? 96.782 93.278 238.173 1.00 33.50 154 ILE A C 1
ATOM 1247 O O . ILE A 1 163 ? 96.380 92.126 237.966 1.00 36.91 154 ILE A O 1
ATOM 1252 N N . ASP A 1 164 ? 96.479 94.278 237.355 1.00 32.84 155 ASP A N 1
ATOM 1253 C CA . ASP A 1 164 ? 95.761 94.011 236.113 1.00 33.19 155 ASP A CA 1
ATOM 1254 C C . ASP A 1 164 ? 96.535 93.037 235.237 1.00 37.98 155 ASP A C 1
ATOM 1255 O O . ASP A 1 164 ? 95.971 92.068 234.714 1.00 35.33 155 ASP A O 1
ATOM 1260 N N . ASP A 1 165 ? 97.840 93.277 235.063 1.00 35.31 156 ASP A N 1
ATOM 1261 C CA . ASP A 1 165 ? 98.616 92.374 234.224 1.00 40.59 156 ASP A CA 1
ATOM 1262 C C . ASP A 1 165 ? 98.630 90.959 234.799 1.00 33.79 156 ASP A C 1
ATOM 1263 O O . ASP A 1 165 ? 98.492 89.987 234.057 1.00 36.04 156 ASP A O 1
ATOM 1268 N N . PHE A 1 166 ? 98.779 90.827 236.121 1.00 33.94 157 PHE A N 1
ATOM 1269 C CA . PHE A 1 166 ? 98.707 89.509 236.738 1.00 35.98 157 PHE A CA 1
ATOM 1270 C C . PHE A 1 166 ? 97.370 88.833 236.458 1.00 36.72 157 PHE A C 1
ATOM 1271 O O . PHE A 1 166 ? 97.323 87.634 236.173 1.00 34.19 157 PHE A O 1
ATOM 1279 N N . GLY A 1 167 ? 96.272 89.589 236.534 1.00 32.71 158 GLY A N 1
ATOM 1280 C CA . GLY A 1 167 ? 94.973 89.038 236.201 1.00 31.21 158 GLY A CA 1
ATOM 1281 C C . GLY A 1 167 ? 94.912 88.470 234.796 1.00 38.51 158 GLY A C 1
ATOM 1282 O O . GLY A 1 167 ? 94.276 87.437 234.565 1.00 35.91 158 GLY A O 1
ATOM 1283 N N . ARG A 1 168 ? 95.569 89.129 233.838 1.00 32.64 159 ARG A N 1
ATOM 1284 C CA . ARG A 1 168 ? 95.635 88.580 232.485 1.00 38.98 159 ARG A CA 1
ATOM 1285 C C . ARG A 1 168 ? 96.430 87.279 232.445 1.00 38.74 159 ARG A C 1
ATOM 1286 O O . ARG A 1 168 ? 96.028 86.316 231.780 1.00 39.99 159 ARG A O 1
ATOM 1294 N N . LYS A 1 169 ? 97.583 87.241 233.121 1.00 38.50 160 LYS A N 1
ATOM 1295 C CA . LYS A 1 169 ? 98.336 85.996 233.205 1.00 37.99 160 LYS A CA 1
ATOM 1296 C C . LYS A 1 169 ? 97.517 84.885 233.858 1.00 41.51 160 LYS A C 1
ATOM 1297 O O . LYS A 1 169 ? 97.679 83.710 233.506 1.00 38.28 160 LYS A O 1
ATOM 1303 N N . LEU A 1 170 ? 96.646 85.225 234.817 1.00 33.37 161 LEU A N 1
ATOM 1304 C CA . LEU A 1 170 ? 95.827 84.192 235.442 1.00 36.52 161 LEU A CA 1
ATOM 1305 C C . LEU A 1 170 ? 94.927 83.497 234.427 1.00 36.02 161 LEU A C 1
ATOM 1306 O O . LEU A 1 170 ? 94.640 82.304 234.580 1.00 32.71 161 LEU A O 1
ATOM 1311 N N . ASN A 1 171 ? 94.458 84.226 233.401 1.00 33.51 162 ASN A N 1
ATOM 1312 C CA . ASN A 1 171 ? 93.652 83.605 232.355 1.00 31.79 162 ASN A CA 1
ATOM 1313 C C . ASN A 1 171 ? 94.366 82.400 231.756 1.00 31.93 162 ASN A C 1
ATOM 1314 O O . ASN A 1 171 ? 93.740 81.361 231.483 1.00 30.08 162 ASN A O 1
ATOM 1319 N N . GLU A 1 172 ? 95.674 82.534 231.508 1.00 29.76 163 GLU A N 1
ATOM 1320 C CA . GLU A 1 172 ? 96.426 81.446 230.887 1.00 33.44 163 GLU A CA 1
ATOM 1321 C C . GLU A 1 172 ? 96.504 80.235 231.811 1.00 29.27 163 GLU A C 1
ATOM 1322 O O . GLU A 1 172 ? 96.315 79.093 231.375 1.00 28.66 163 GLU A O 1
ATOM 1328 N N . ILE A 1 173 ? 96.801 80.463 233.085 1.00 28.12 164 ILE A N 1
ATOM 1329 C CA . ILE A 1 173 ? 96.921 79.356 234.032 1.00 29.81 164 ILE A CA 1
ATOM 1330 C C . ILE A 1 173 ? 95.567 78.688 234.248 1.00 28.50 164 ILE A C 1
ATOM 1331 O O . ILE A 1 173 ? 95.460 77.459 234.279 1.00 25.68 164 ILE A O 1
ATOM 1336 N N . VAL A 1 174 ? 94.512 79.490 234.410 1.00 26.04 165 VAL A N 1
ATOM 1337 C CA . VAL A 1 174 ? 93.184 78.917 234.638 1.00 27.77 165 VAL A CA 1
ATOM 1338 C C . VAL A 1 174 ? 92.738 78.106 233.430 1.00 26.80 165 VAL A C 1
ATOM 1339 O O . VAL A 1 174 ? 92.160 77.012 233.564 1.00 25.34 165 VAL A O 1
ATOM 1343 N N . GLN A 1 175 ? 93.001 78.621 232.230 1.00 23.78 166 GLN A N 1
ATOM 1344 C CA . GLN A 1 175 ? 92.653 77.871 231.037 1.00 24.39 166 GLN A CA 1
ATOM 1345 C C . GLN A 1 175 ? 93.430 76.564 230.985 1.00 25.11 166 GLN A C 1
ATOM 1346 O O . GLN A 1 175 ? 92.881 75.518 230.624 1.00 25.16 166 GLN A O 1
ATOM 1352 N N . ASP A 1 176 ? 94.716 76.614 231.343 1.00 24.54 167 ASP A N 1
ATOM 1353 C CA . ASP A 1 176 ? 95.566 75.423 231.355 1.00 26.75 167 ASP A CA 1
ATOM 1354 C C . ASP A 1 176 ? 95.094 74.406 232.400 1.00 25.18 167 ASP A C 1
ATOM 1355 O O . ASP A 1 176 ? 95.032 73.202 232.127 1.00 24.94 167 ASP A O 1
ATOM 1360 N N . ILE A 1 177 ? 94.781 74.870 233.613 1.00 25.63 168 ILE A N 1
ATOM 1361 C CA . ILE A 1 177 ? 94.228 73.970 234.621 1.00 27.26 168 ILE A CA 1
ATOM 1362 C C . ILE A 1 177 ? 92.943 73.329 234.107 1.00 26.17 168 ILE A C 1
ATOM 1363 O O . ILE A 1 177 ? 92.733 72.115 234.252 1.00 25.14 168 ILE A O 1
ATOM 1368 N N . GLY A 1 178 ? 92.092 74.126 233.453 1.00 22.55 169 GLY A N 1
ATOM 1369 C CA . GLY A 1 178 ? 90.826 73.607 232.945 1.00 22.68 169 GLY A CA 1
ATOM 1370 C C . GLY A 1 178 ? 91.010 72.490 231.934 1.00 26.85 169 GLY A C 1
ATOM 1371 O O . GLY A 1 178 ? 90.336 71.454 231.998 1.00 26.45 169 GLY A O 1
ATOM 1372 N N . THR A 1 179 ? 91.930 72.680 230.983 1.00 23.98 170 THR A N 1
ATOM 1373 C CA . THR A 1 179 ? 92.151 71.651 229.972 1.00 23.27 170 THR A CA 1
ATOM 1374 C C . THR A 1 179 ? 92.711 70.388 230.612 1.00 25.47 170 THR A C 1
ATOM 1375 O O . THR A 1 179 ? 92.247 69.272 230.339 1.00 23.78 170 THR A O 1
ATOM 1379 N N . LYS A 1 180 ? 93.702 70.549 231.488 1.00 23.82 171 LYS A N 1
ATOM 1380 C CA . LYS A 1 180 ? 94.307 69.393 232.142 1.00 22.22 171 LYS A CA 1
ATOM 1381 C C . LYS A 1 180 ? 93.284 68.644 232.989 1.00 23.87 171 LYS A C 1
ATOM 1382 O O . LYS A 1 180 ? 93.272 67.407 233.001 1.00 23.88 171 LYS A O 1
ATOM 1388 N N . TYR A 1 181 ? 92.369 69.375 233.641 1.00 21.72 172 TYR A N 1
ATOM 1389 C CA . TYR A 1 181 ? 91.339 68.715 234.441 1.00 23.78 172 TYR A CA 1
ATOM 1390 C C . TYR A 1 181 ? 90.358 67.970 233.547 1.00 26.05 172 TYR A C 1
ATOM 1391 O O . TYR A 1 181 ? 89.949 66.846 233.863 1.00 25.73 172 TYR A O 1
ATOM 1400 N N . ILE A 1 182 ? 89.990 68.569 232.416 1.00 22.53 173 ILE A N 1
ATOM 1401 C CA . ILE A 1 182 ? 89.135 67.878 231.460 1.00 22.53 173 ILE A CA 1
ATOM 1402 C C . ILE A 1 182 ? 89.788 66.573 230.992 1.00 26.33 173 ILE A C 1
ATOM 1403 O O . ILE A 1 182 ? 89.115 65.538 230.866 1.00 26.55 173 ILE A O 1
ATOM 1408 N N . ILE A 1 183 ? 91.106 66.586 230.764 1.00 22.33 174 ILE A N 1
ATOM 1409 C CA . ILE A 1 183 ? 91.817 65.369 230.359 1.00 25.04 174 ILE A CA 1
ATOM 1410 C C . ILE A 1 183 ? 91.852 64.344 231.496 1.00 26.90 174 ILE A C 1
ATOM 1411 O O . ILE A 1 183 ? 91.545 63.159 231.297 1.00 27.09 174 ILE A O 1
ATOM 1416 N N . LEU A 1 184 ? 92.267 64.771 232.695 1.00 24.41 175 LEU A N 1
ATOM 1417 C CA . LEU A 1 184 ? 92.450 63.817 233.795 1.00 23.89 175 LEU A CA 1
ATOM 1418 C C . LEU A 1 184 ? 91.131 63.183 234.220 1.00 30.01 175 LEU A C 1
ATOM 1419 O O . LEU A 1 184 ? 91.105 62.007 234.622 1.00 28.09 175 LEU A O 1
ATOM 1424 N N . SER A 1 185 ? 90.033 63.942 234.132 1.00 24.66 176 SER A N 1
ATOM 1425 C CA . SER A 1 185 ? 88.725 63.527 234.617 1.00 26.06 176 SER A CA 1
ATOM 1426 C C . SER A 1 185 ? 87.913 62.827 233.545 1.00 30.15 176 SER A C 1
ATOM 1427 O O . SER A 1 185 ? 86.862 62.255 233.854 1.00 30.29 176 SER A O 1
ATOM 1430 N N . LYS A 1 186 ? 88.403 62.840 232.305 1.00 30.47 177 LYS A N 1
ATOM 1431 C CA . LYS A 1 186 ? 87.660 62.385 231.130 1.00 31.69 177 LYS A CA 1
ATOM 1432 C C . LYS A 1 186 ? 86.290 63.042 231.067 1.00 31.92 177 LYS A C 1
ATOM 1433 O O . LYS A 1 186 ? 85.334 62.473 230.529 1.00 30.16 177 LYS A O 1
ATOM 1439 N N . ASN A 1 187 ? 86.192 64.253 231.618 1.00 29.15 178 ASN A N 1
ATOM 1440 C CA . ASN A 1 187 ? 84.995 65.078 231.527 1.00 29.31 178 ASN A CA 1
ATOM 1441 C C . ASN A 1 187 ? 83.792 64.461 232.230 1.00 32.11 178 ASN A C 1
ATOM 1442 O O . ASN A 1 187 ? 82.655 64.840 231.935 1.00 34.13 178 ASN A O 1
ATOM 1447 N N . LYS A 1 188 ? 84.005 63.531 233.170 1.00 32.23 179 LYS A N 1
ATOM 1448 C CA . LYS A 1 188 ? 82.886 62.751 233.706 1.00 34.14 179 LYS A CA 1
ATOM 1449 C C . LYS A 1 188 ? 81.959 63.567 234.591 1.00 33.76 179 LYS A C 1
ATOM 1450 O O . LYS A 1 188 ? 80.866 63.094 234.907 1.00 35.48 179 LYS A O 1
ATOM 1456 N N . THR A 1 189 ? 82.376 64.761 235.019 1.00 32.59 180 THR A N 1
ATOM 1457 C CA . THR A 1 189 ? 81.486 65.638 235.773 1.00 35.73 180 THR A CA 1
ATOM 1458 C C . THR A 1 189 ? 80.268 66.043 234.951 1.00 31.21 180 THR A C 1
ATOM 1459 O O . THR A 1 189 ? 79.235 66.405 235.511 1.00 32.97 180 THR A O 1
ATOM 1463 N N . TYR A 1 190 ? 80.380 66.052 233.634 1.00 28.29 181 TYR A N 1
ATOM 1464 C CA . TYR A 1 190 ? 79.358 66.662 232.800 1.00 35.18 181 TYR A CA 1
ATOM 1465 C C . TYR A 1 190 ? 78.638 65.593 231.989 1.00 33.22 181 TYR A C 1
ATOM 1466 O O . TYR A 1 190 ? 79.221 64.568 231.638 1.00 32.72 181 TYR A O 1
ATOM 1475 N N . LEU A 1 191 ? 77.360 65.843 231.716 1.00 34.57 182 LEU A N 1
ATOM 1476 C CA . LEU A 1 191 ? 76.495 64.864 231.069 1.00 32.40 182 LEU A CA 1
ATOM 1477 C C . LEU A 1 191 ? 76.787 64.759 229.578 1.00 36.06 182 LEU A C 1
ATOM 1478 O O . LEU A 1 191 ? 77.179 65.736 228.928 1.00 34.66 182 LEU A O 1
ATOM 1483 N N . THR A 1 192 ? 76.601 63.552 229.034 1.00 37.61 183 THR A N 1
ATOM 1484 C CA . THR A 1 192 ? 76.427 63.422 227.594 1.00 36.37 183 THR A CA 1
ATOM 1485 C C . THR A 1 192 ? 75.113 64.081 227.183 1.00 37.04 183 THR A C 1
ATOM 1486 O O . THR A 1 192 ? 74.226 64.313 228.004 1.00 35.40 183 THR A O 1
ATOM 1490 N N . SER A 1 193 ? 75.002 64.394 225.891 1.00 35.21 184 SER A N 1
ATOM 1491 C CA . SER A 1 193 ? 73.780 65.008 225.380 1.00 41.31 184 SER A CA 1
ATOM 1492 C C . SER A 1 193 ? 72.566 64.106 225.598 1.00 42.14 184 SER A C 1
ATOM 1493 O O . SER A 1 193 ? 71.464 64.605 225.853 1.00 41.58 184 SER A O 1
ATOM 1496 N N . LEU A 1 194 ? 72.741 62.779 225.513 1.00 37.48 185 LEU A N 1
ATOM 1497 C CA . LEU A 1 194 ? 71.597 61.893 225.730 1.00 42.92 185 LEU A CA 1
ATOM 1498 C C . LEU A 1 194 ? 71.243 61.796 227.212 1.00 42.45 185 LEU A C 1
ATOM 1499 O O . LEU A 1 194 ? 70.071 61.893 227.581 1.00 44.55 185 LEU A O 1
ATOM 1504 N N . GLU A 1 195 ? 72.243 61.605 228.079 1.00 38.78 186 GLU A N 1
ATOM 1505 C CA . GLU A 1 195 ? 71.999 61.649 229.518 1.00 40.82 186 GLU A CA 1
ATOM 1506 C C . GLU A 1 195 ? 71.300 62.945 229.915 1.00 44.39 186 GLU A C 1
ATOM 1507 O O . GLU A 1 195 ? 70.424 62.951 230.789 1.00 45.15 186 GLU A O 1
ATOM 1513 N N . ARG A 1 196 ? 71.680 64.057 229.285 1.00 39.06 187 ARG A N 1
ATOM 1514 C CA . ARG A 1 196 ? 71.091 65.341 229.647 1.00 40.53 187 ARG A CA 1
ATOM 1515 C C . ARG A 1 196 ? 69.652 65.429 229.163 1.00 41.55 187 ARG A C 1
ATOM 1516 O O . ARG A 1 196 ? 68.766 65.884 229.897 1.00 39.25 187 ARG A O 1
ATOM 1524 N N . ALA A 1 197 ? 69.411 65.022 227.910 1.00 42.51 188 ALA A N 1
ATOM 1525 C CA . ALA A 1 197 ? 68.058 65.016 227.359 1.00 44.48 188 ALA A CA 1
ATOM 1526 C C . ALA A 1 197 ? 67.109 64.189 228.222 1.00 44.05 188 ALA A C 1
ATOM 1527 O O . ALA A 1 197 ? 65.947 64.570 228.418 1.00 45.01 188 ALA A O 1
ATOM 1529 N N . LYS A 1 198 ? 67.594 63.060 228.750 1.00 40.92 189 LYS A N 1
ATOM 1530 C CA . LYS A 1 198 ? 66.772 62.204 229.604 1.00 44.76 189 LYS A CA 1
ATOM 1531 C C . LYS A 1 198 ? 66.515 62.846 230.959 1.00 46.36 189 LYS A C 1
ATOM 1532 O O . LYS A 1 198 ? 65.409 62.737 231.504 1.00 46.75 189 LYS A O 1
ATOM 1538 N N . LEU A 1 199 ? 67.536 63.475 231.549 1.00 41.06 190 LEU A N 1
ATOM 1539 C CA . LEU A 1 199 ? 67.326 64.099 232.849 1.00 43.04 190 LEU A CA 1
ATOM 1540 C C . LEU A 1 199 ? 66.390 65.294 232.730 1.00 46.33 190 LEU A C 1
ATOM 1541 O O . LEU A 1 199 ? 65.577 65.547 233.627 1.00 46.18 190 LEU A O 1
ATOM 1546 N N . ILE A 1 200 ? 66.469 66.033 231.622 1.00 40.01 191 ILE A N 1
ATOM 1547 C CA . ILE A 1 200 ? 65.525 67.124 231.425 1.00 46.72 191 ILE A CA 1
ATOM 1548 C C . ILE A 1 200 ? 64.103 66.573 231.360 1.00 48.68 191 ILE A C 1
ATOM 1549 O O . ILE A 1 200 ? 63.160 67.166 231.903 1.00 42.52 191 ILE A O 1
ATOM 1554 N N . THR A 1 201 ? 63.941 65.412 230.719 1.00 44.93 192 THR A N 1
ATOM 1555 C CA . THR A 1 201 ? 62.643 64.747 230.663 1.00 48.33 192 THR A CA 1
ATOM 1556 C C . THR A 1 201 ? 62.188 64.319 232.051 1.00 47.12 192 THR A C 1
ATOM 1557 O O . THR A 1 201 ? 61.099 64.690 232.503 1.00 48.18 192 THR A O 1
ATOM 1561 N N . GLN A 1 202 ? 63.016 63.541 232.747 1.00 47.50 193 GLN A N 1
ATOM 1562 C CA . GLN A 1 202 ? 62.637 63.069 234.071 1.00 48.46 193 GLN A CA 1
ATOM 1563 C C . GLN A 1 202 ? 62.383 64.228 235.021 1.00 53.97 193 GLN A C 1
ATOM 1564 O O . GLN A 1 202 ? 61.470 64.169 235.855 1.00 51.31 193 GLN A O 1
ATOM 1570 N N . LEU A 1 203 ? 63.162 65.302 234.899 1.00 47.83 194 LEU A N 1
ATOM 1571 C CA . LEU A 1 203 ? 62.953 66.424 235.802 1.00 48.02 194 LEU A CA 1
ATOM 1572 C C . LEU A 1 203 ? 61.724 67.223 235.430 1.00 44.36 194 LEU A C 1
ATOM 1573 O O . LEU A 1 203 ? 61.279 68.050 236.227 1.00 48.29 194 LEU A O 1
ATOM 1578 N N . LYS A 1 204 ? 61.165 66.980 234.246 1.00 46.94 195 LYS A N 1
ATOM 1579 C CA . LYS A 1 204 ? 60.032 67.737 233.723 1.00 44.96 195 LYS A CA 1
ATOM 1580 C C . LYS A 1 204 ? 60.352 69.231 233.653 1.00 50.54 195 LYS A C 1
ATOM 1581 O O . LYS A 1 204 ? 59.527 70.080 233.989 1.00 49.27 195 LYS A O 1
ATOM 1587 N N . LEU A 1 205 ? 61.557 69.558 233.197 1.00 49.91 196 LEU A N 1
ATOM 1588 C CA . LEU A 1 205 ? 61.867 70.936 232.845 1.00 51.76 196 LEU A CA 1
ATOM 1589 C C . LEU A 1 205 ? 61.401 71.226 231.424 1.00 50.64 196 LEU A C 1
ATOM 1590 O O . LEU A 1 205 ? 61.590 70.412 230.513 1.00 51.70 196 LEU A O 1
ATOM 1595 N N . ASN A 1 206 ? 60.787 72.385 231.233 1.00 49.50 197 ASN A N 1
ATOM 1596 C CA . ASN A 1 206 ? 60.439 72.866 229.900 1.00 56.92 197 ASN A CA 1
ATOM 1597 C C . ASN A 1 206 ? 61.337 74.058 229.596 1.00 56.74 197 ASN A C 1
ATOM 1598 O O . ASN A 1 206 ? 61.178 75.130 230.189 1.00 59.06 197 ASN A O 1
ATOM 1603 N N . LEU A 1 207 ? 62.276 73.869 228.676 1.00 57.33 198 LEU A N 1
ATOM 1604 C CA . LEU A 1 207 ? 63.355 74.819 228.456 1.00 54.30 198 LEU A CA 1
ATOM 1605 C C . LEU A 1 207 ? 63.090 75.661 227.216 1.00 60.36 198 LEU A C 1
ATOM 1606 O O . LEU A 1 207 ? 62.664 75.141 226.180 1.00 60.62 198 LEU A O 1
ATOM 1611 N N . GLU A 1 208 ? 63.351 76.966 227.346 1.00 62.40 199 GLU A N 1
ATOM 1612 C CA . GLU A 1 208 ? 63.183 77.989 226.301 1.00 63.14 199 GLU A CA 1
ATOM 1613 C C . GLU A 1 208 ? 61.718 78.330 226.068 1.00 67.34 199 GLU A C 1
ATOM 1614 O O . GLU A 1 208 ? 61.322 79.494 226.176 1.00 69.14 199 GLU A O 1
ATOM 1620 N N . GLY B 1 9 ? 133.098 93.981 248.613 1.00 57.82 0 GLY B N 1
ATOM 1621 C CA . GLY B 1 9 ? 132.231 92.817 248.706 1.00 60.20 0 GLY B CA 1
ATOM 1622 C C . GLY B 1 9 ? 132.858 91.563 248.137 1.00 66.01 0 GLY B C 1
ATOM 1623 O O . GLY B 1 9 ? 132.988 91.407 246.911 1.00 61.82 0 GLY B O 1
ATOM 1624 N N . SER B 1 10 ? 133.245 90.649 249.020 1.00 70.64 1 SER B N 1
ATOM 1625 C CA . SER B 1 10 ? 133.905 89.408 248.635 1.00 67.62 1 SER B CA 1
ATOM 1626 C C . SER B 1 10 ? 132.951 88.385 248.020 1.00 69.15 1 SER B C 1
ATOM 1627 O O . SER B 1 10 ? 133.409 87.367 247.480 1.00 65.31 1 SER B O 1
ATOM 1630 N N . GLU B 1 11 ? 131.644 88.630 248.099 1.00 64.39 2 GLU B N 1
ATOM 1631 C CA . GLU B 1 11 ? 130.624 87.742 247.562 1.00 60.11 2 GLU B CA 1
ATOM 1632 C C . GLU B 1 11 ? 129.891 88.351 246.368 1.00 54.18 2 GLU B C 1
ATOM 1633 O O . GLU B 1 11 ? 128.874 87.803 245.936 1.00 50.31 2 GLU B O 1
ATOM 1639 N N . LEU B 1 12 ? 130.373 89.474 245.839 1.00 49.37 3 LEU B N 1
ATOM 1640 C CA . LEU B 1 12 ? 129.774 90.166 244.707 1.00 45.04 3 LEU B CA 1
ATOM 1641 C C . LEU B 1 12 ? 130.323 89.625 243.389 1.00 43.55 3 LEU B C 1
ATOM 1642 O O . LEU B 1 12 ? 131.395 89.025 243.332 1.00 46.12 3 LEU B O 1
ATOM 1647 N N . GLY B 1 13 ? 129.577 89.857 242.319 1.00 36.85 4 GLY B N 1
ATOM 1648 C CA . GLY B 1 13 ? 130.005 89.446 241.000 1.00 36.30 4 GLY B CA 1
ATOM 1649 C C . GLY B 1 13 ? 129.321 88.221 240.433 1.00 37.61 4 GLY B C 1
ATOM 1650 O O . GLY B 1 13 ? 129.885 87.598 239.512 1.00 38.08 4 GLY B O 1
ATOM 1651 N N . PHE B 1 14 ? 128.136 87.856 240.948 1.00 36.64 5 PHE B N 1
ATOM 1652 C CA . PHE B 1 14 ? 127.384 86.666 240.534 1.00 33.51 5 PHE B CA 1
ATOM 1653 C C . PHE B 1 14 ? 128.335 85.521 240.220 1.00 33.58 5 PHE B C 1
ATOM 1654 O O . PHE B 1 14 ? 128.472 85.125 239.056 1.00 34.15 5 PHE B O 1
ATOM 1662 N N . ASN B 1 15 ? 129.019 85.013 241.244 1.00 36.34 6 ASN B N 1
ATOM 1663 C CA . ASN B 1 15 ? 130.142 84.108 241.052 1.00 35.95 6 ASN B CA 1
ATOM 1664 C C . ASN B 1 15 ? 129.658 82.679 240.801 1.00 36.06 6 ASN B C 1
ATOM 1665 O O . ASN B 1 15 ? 128.462 82.377 240.841 1.00 32.18 6 ASN B O 1
ATOM 1670 N N . GLU B 1 16 ? 130.619 81.785 240.544 1.00 36.60 7 GLU B N 1
ATOM 1671 C CA . GLU B 1 16 ? 130.303 80.392 240.226 1.00 40.64 7 GLU B CA 1
ATOM 1672 C C . GLU B 1 16 ? 129.426 79.746 241.281 1.00 38.22 7 GLU B C 1
ATOM 1673 O O . GLU B 1 16 ? 128.508 78.984 240.955 1.00 39.07 7 GLU B O 1
ATOM 1679 N N . ALA B 1 17 ? 129.723 79.990 242.557 1.00 38.32 8 ALA B N 1
ATOM 1680 C CA . ALA B 1 17 ? 128.948 79.347 243.608 1.00 36.83 8 ALA B CA 1
ATOM 1681 C C . ALA B 1 17 ? 127.507 79.840 243.606 1.00 37.63 8 ALA B C 1
ATOM 1682 O O . ALA B 1 17 ? 126.576 79.054 243.811 1.00 39.69 8 ALA B O 1
ATOM 1684 N N . GLU B 1 18 ? 127.297 81.142 243.378 1.00 37.42 9 GLU B N 1
ATOM 1685 C CA . GLU B 1 18 ? 125.927 81.643 243.357 1.00 38.29 9 GLU B CA 1
ATOM 1686 C C . GLU B 1 18 ? 125.173 81.090 242.153 1.00 33.05 9 GLU B C 1
ATOM 1687 O O . GLU B 1 18 ? 124.014 80.683 242.271 1.00 33.52 9 GLU B O 1
ATOM 1693 N N . ARG B 1 19 ? 125.818 81.058 240.986 1.00 35.18 10 ARG B N 1
ATOM 1694 C CA . ARG B 1 19 ? 125.188 80.439 239.824 1.00 33.60 10 ARG B CA 1
ATOM 1695 C C . ARG B 1 19 ? 124.919 78.964 240.067 1.00 35.45 10 ARG B C 1
ATOM 1696 O O . ARG B 1 19 ? 123.862 78.451 239.685 1.00 34.47 10 ARG B O 1
ATOM 1704 N N . GLN B 1 20 ? 12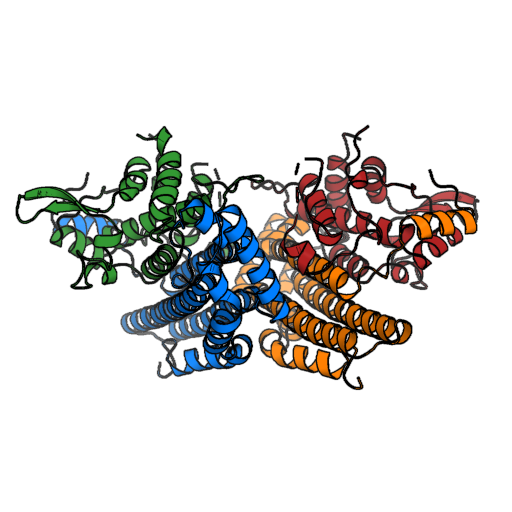5.876 78.260 240.682 1.00 35.65 11 GLN B N 1
ATOM 1705 C CA . GLN B 1 20 ? 125.703 76.833 240.936 1.00 36.12 11 GLN B CA 1
ATOM 1706 C C . GLN B 1 20 ? 124.524 76.573 241.864 1.00 34.55 11 GLN B C 1
ATOM 1707 O O . GLN B 1 20 ? 123.774 75.606 241.675 1.00 37.75 11 GLN B O 1
ATOM 1713 N N . LYS B 1 21 ? 124.331 77.420 242.873 1.00 38.69 12 LYS B N 1
ATOM 1714 C CA . LYS B 1 21 ? 123.183 77.228 243.758 1.00 37.99 12 LYS B CA 1
ATOM 1715 C C . LYS B 1 21 ? 121.872 77.326 242.996 1.00 40.00 12 LYS B C 1
ATOM 1716 O O . LYS B 1 21 ? 120.919 76.591 243.296 1.00 39.62 12 LYS B O 1
ATOM 1722 N N . ILE B 1 22 ? 121.797 78.246 242.024 1.00 36.00 13 ILE B N 1
ATOM 1723 C CA . ILE B 1 22 ? 120.569 78.386 241.244 1.00 36.90 13 ILE B CA 1
ATOM 1724 C C . ILE B 1 22 ? 120.372 77.175 240.344 1.00 36.22 13 ILE B C 1
ATOM 1725 O O . ILE B 1 22 ? 119.265 76.635 240.237 1.00 38.16 13 ILE B O 1
ATOM 1730 N N . LEU B 1 23 ? 121.451 76.714 239.705 1.00 37.10 14 LEU B N 1
ATOM 1731 C CA . LEU B 1 23 ? 121.407 75.457 238.960 1.00 39.34 14 LEU B CA 1
ATOM 1732 C C . LEU B 1 23 ? 120.963 74.296 239.847 1.00 45.46 14 LEU B C 1
ATOM 1733 O O . LEU B 1 23 ? 120.073 73.519 239.476 1.00 44.72 14 LEU B O 1
ATOM 1738 N N . ASP B 1 24 ? 121.581 74.158 241.028 1.00 43.89 15 ASP B N 1
ATOM 1739 C CA . ASP B 1 24 ? 121.235 73.053 241.919 1.00 42.68 15 ASP B CA 1
ATOM 1740 C C . ASP B 1 24 ? 119.784 73.141 242.364 1.00 46.34 15 ASP B C 1
ATOM 1741 O O . ASP B 1 24 ? 119.076 72.133 242.407 1.00 48.70 15 ASP B O 1
ATOM 1746 N N . SER B 1 25 ? 119.321 74.338 242.697 1.00 43.49 16 SER B N 1
ATOM 1747 C CA . SER B 1 25 ? 117.962 74.482 243.201 1.00 49.20 16 SER B CA 1
ATOM 1748 C C . SER B 1 25 ? 116.896 74.243 242.131 1.00 51.75 16 SER B C 1
ATOM 1749 O O . SER B 1 25 ? 115.719 74.109 242.474 1.00 54.00 16 SER B O 1
ATOM 1752 N N . ASN B 1 26 ? 117.274 74.153 240.858 1.00 49.50 17 ASN B N 1
ATOM 1753 C CA . ASN B 1 26 ? 116.307 74.012 239.782 1.00 51.75 17 ASN B CA 1
ATOM 1754 C C . ASN B 1 26 ? 116.539 72.775 238.936 1.00 52.67 17 ASN B C 1
ATOM 1755 O O . ASN B 1 26 ? 115.755 72.515 238.020 1.00 57.62 17 ASN B O 1
ATOM 1760 N N . SER B 1 27 ? 117.573 71.995 239.226 1.00 56.63 18 SER B N 1
ATOM 1761 C CA . SER B 1 27 ? 117.890 70.844 238.398 1.00 55.29 18 SER B CA 1
ATOM 1762 C C . SER B 1 27 ? 116.946 69.673 238.611 1.00 66.26 18 SER B C 1
ATOM 1763 O O . SER B 1 27 ? 117.104 68.659 237.922 1.00 70.48 18 SER B O 1
ATOM 1766 N N . SER B 1 28 ? 115.984 69.764 239.533 1.00 64.69 19 SER B N 1
ATOM 1767 C CA . SER B 1 28 ? 115.040 68.662 239.695 1.00 68.41 19 SER B CA 1
ATOM 1768 C C . SER B 1 28 ? 114.195 68.484 238.437 1.00 68.11 19 SER B C 1
ATOM 1769 O O . SER B 1 28 ? 113.935 67.352 238.010 1.00 70.44 19 SER B O 1
ATOM 1772 N N . LEU B 1 29 ? 113.785 69.594 237.819 1.00 68.79 20 LEU B N 1
ATOM 1773 C CA . LEU B 1 29 ? 112.998 69.540 236.589 1.00 65.79 20 LEU B CA 1
ATOM 1774 C C . LEU B 1 29 ? 113.808 68.966 235.429 1.00 65.88 20 LEU B C 1
ATOM 1775 O O . LEU B 1 29 ? 113.290 68.176 234.628 1.00 67.49 20 LEU B O 1
ATOM 1780 N N . MET B 1 30 ? 115.080 69.343 235.333 1.00 65.72 21 MET B N 1
ATOM 1781 C CA . MET B 1 30 ? 115.960 68.955 234.232 1.00 68.08 21 MET B CA 1
ATOM 1782 C C . MET B 1 30 ? 116.835 67.758 234.574 1.00 69.62 21 MET B C 1
ATOM 1783 O O . MET B 1 30 ? 117.988 67.667 234.130 1.00 68.56 21 MET B O 1
ATOM 1788 N N . GLY B 1 31 ? 116.316 66.825 235.363 1.00 70.58 22 GLY B N 1
ATOM 1789 C CA . GLY B 1 31 ? 117.046 65.594 235.582 1.00 65.20 22 GLY B CA 1
ATOM 1790 C C . GLY B 1 31 ? 117.316 64.894 234.270 1.00 63.20 22 GLY B C 1
ATOM 1791 O O . GLY B 1 31 ? 116.438 64.791 233.416 1.00 71.95 22 GLY B O 1
ATOM 1792 N N . ASN B 1 32 ? 118.564 64.458 234.102 1.00 59.82 23 ASN B N 1
ATOM 1793 C CA . ASN B 1 32 ? 119.074 63.687 232.968 1.00 60.13 23 ASN B CA 1
ATOM 1794 C C . ASN B 1 32 ? 118.355 63.941 231.639 1.00 55.69 23 ASN B C 1
ATOM 1795 O O . ASN B 1 32 ? 118.050 63.001 230.895 1.00 51.40 23 ASN B O 1
ATOM 1800 N N . ALA B 1 33 ? 118.134 65.219 231.310 1.00 55.70 24 ALA B N 1
ATOM 1801 C CA . ALA B 1 33 ? 117.379 65.566 230.110 1.00 44.88 24 ALA B CA 1
ATOM 1802 C C . ALA B 1 33 ? 118.067 65.076 228.843 1.00 44.74 24 ALA B C 1
ATOM 1803 O O . ALA B 1 33 ? 117.400 64.637 227.901 1.00 40.07 24 ALA B O 1
ATOM 1805 N N . ASN B 1 34 ? 119.398 65.146 228.791 1.00 41.32 25 ASN B N 1
ATOM 1806 C CA . ASN B 1 34 ? 120.104 64.694 227.597 1.00 45.73 25 ASN B CA 1
ATOM 1807 C C . ASN B 1 34 ? 119.999 63.188 227.429 1.00 47.16 25 ASN B C 1
ATOM 1808 O O . ASN B 1 34 ? 119.898 62.686 226.301 1.00 42.98 25 ASN B O 1
ATOM 1813 N N . GLU B 1 35 ? 120.042 62.456 228.541 1.00 49.36 26 GLU B N 1
ATOM 1814 C CA . GLU B 1 35 ? 119.884 61.008 228.496 1.00 49.13 26 GLU B CA 1
ATOM 1815 C C . GLU B 1 35 ? 118.453 60.623 228.142 1.00 43.72 26 GLU B C 1
ATOM 1816 O O . GLU B 1 35 ? 118.234 59.684 227.365 1.00 45.30 26 GLU B O 1
ATOM 1822 N N . VAL B 1 36 ? 117.469 61.342 228.692 1.00 41.10 27 VAL B N 1
ATOM 1823 C CA . VAL B 1 36 ? 116.080 61.119 228.294 1.00 43.00 27 VAL B CA 1
ATOM 1824 C C . VAL B 1 36 ? 115.925 61.317 226.792 1.00 37.89 27 VAL B C 1
ATOM 1825 O O . VAL B 1 36 ? 115.293 60.509 226.101 1.00 37.88 27 VAL B O 1
ATOM 1829 N N . ARG B 1 37 ? 116.511 62.385 226.259 1.00 34.11 28 ARG B N 1
ATOM 1830 C CA . ARG B 1 37 ? 116.403 62.624 224.826 1.00 36.33 28 ARG B CA 1
ATOM 1831 C C . ARG B 1 37 ? 117.080 61.503 224.040 1.00 39.72 28 ARG B C 1
ATOM 1832 O O . ARG B 1 37 ? 116.504 60.960 223.087 1.00 36.81 28 ARG B O 1
ATOM 1840 N N . ASP B 1 38 ? 118.309 61.139 224.427 1.00 37.77 29 ASP B N 1
ATOM 1841 C CA . ASP B 1 38 ? 119.055 60.160 223.640 1.00 39.57 29 ASP B CA 1
ATOM 1842 C C . ASP B 1 38 ? 118.369 58.801 223.650 1.00 38.94 29 ASP B C 1
ATOM 1843 O O . ASP B 1 38 ? 118.273 58.144 222.607 1.00 36.88 29 ASP B O 1
ATOM 1848 N N . LYS B 1 39 ? 117.858 58.371 224.808 1.00 39.07 30 LYS B N 1
ATOM 1849 C CA . LYS B 1 39 ? 117.172 57.080 224.845 1.00 39.68 30 LYS B CA 1
ATOM 1850 C C . LYS B 1 39 ? 115.861 57.131 224.063 1.00 39.64 30 LYS B C 1
ATOM 1851 O O . LYS B 1 39 ? 115.530 56.191 223.326 1.00 39.37 30 LYS B O 1
ATOM 1857 N N . PHE B 1 40 ? 115.107 58.226 224.194 1.00 36.72 31 PHE B N 1
ATOM 1858 C CA . PHE B 1 40 ? 113.843 58.330 223.480 1.00 33.10 31 PHE B CA 1
ATOM 1859 C C . PHE B 1 40 ? 114.069 58.315 221.975 1.00 33.47 31 PHE B C 1
ATOM 1860 O O . PHE B 1 40 ? 113.388 57.593 221.241 1.00 34.03 31 PHE B O 1
ATOM 1868 N N . ILE B 1 41 ? 115.023 59.113 221.498 1.00 31.63 32 ILE B N 1
ATOM 1869 C CA . ILE B 1 41 ? 115.303 59.180 220.064 1.00 35.51 32 ILE B CA 1
ATOM 1870 C C . ILE B 1 41 ? 115.811 57.835 219.563 1.00 38.80 32 ILE B C 1
ATOM 1871 O O . ILE B 1 41 ? 115.399 57.350 218.500 1.00 40.24 32 ILE B O 1
ATOM 1876 N N . GLN B 1 42 ? 116.715 57.214 220.318 1.00 37.50 33 GLN B N 1
ATOM 1877 C CA . GLN B 1 42 ? 117.193 55.882 219.957 1.00 42.59 33 GLN B CA 1
ATOM 1878 C C . GLN B 1 42 ? 116.036 54.896 219.824 1.00 46.19 33 GLN B C 1
ATOM 1879 O O . GLN B 1 42 ? 115.919 54.182 218.818 1.00 49.05 33 GLN B O 1
ATOM 1885 N N . ASN B 1 43 ? 115.143 54.872 220.813 1.00 41.50 34 ASN B N 1
ATOM 1886 C CA . ASN B 1 43 ? 114.123 53.837 220.867 1.00 44.27 34 ASN B CA 1
ATOM 1887 C C . ASN B 1 43 ? 112.908 54.126 220.008 1.00 43.87 34 ASN B C 1
ATOM 1888 O O . ASN B 1 43 ? 112.130 53.200 219.768 1.00 42.72 34 ASN B O 1
ATOM 1893 N N . TYR B 1 44 ? 112.710 55.360 219.538 1.00 38.29 35 TYR B N 1
ATOM 1894 C CA . TYR B 1 44 ? 111.449 55.690 218.875 1.00 37.87 35 TYR B CA 1
ATOM 1895 C C . TYR B 1 44 ? 111.568 56.395 217.530 1.00 39.12 35 TYR B C 1
ATOM 1896 O O . TYR B 1 44 ? 110.580 56.407 216.784 1.00 38.34 35 TYR B O 1
ATOM 1905 N N . ALA B 1 45 ? 112.704 57.003 217.196 1.00 40.25 36 ALA B N 1
ATOM 1906 C CA . ALA B 1 45 ? 112.751 57.886 216.039 1.00 38.73 36 ALA B CA 1
ATOM 1907 C C . ALA B 1 45 ? 113.459 57.287 214.833 1.00 46.94 36 ALA B C 1
ATOM 1908 O O . ALA B 1 45 ? 113.347 57.849 213.738 1.00 42.24 36 ALA B O 1
ATOM 1910 N N . SER B 1 46 ? 114.155 56.156 214.996 1.00 43.34 37 SER B N 1
ATOM 1911 C CA . SER B 1 46 ? 114.999 55.636 213.926 1.00 45.96 37 SER B CA 1
ATOM 1912 C C . SER B 1 46 ? 114.187 55.261 212.698 1.00 48.19 37 SER B C 1
ATOM 1913 O O . SER B 1 46 ? 114.685 55.366 211.573 1.00 48.94 37 SER B O 1
ATOM 1916 N N . SER B 1 47 ? 112.938 54.839 212.886 1.00 42.55 38 SER B N 1
ATOM 1917 C CA . SER B 1 47 ? 112.097 54.496 211.748 1.00 44.39 38 SER B CA 1
ATOM 1918 C C . SER B 1 47 ? 111.772 55.689 210.859 1.00 48.62 38 SER B C 1
ATOM 1919 O O . SER B 1 47 ? 111.195 55.489 209.786 1.00 50.63 38 SER B O 1
ATOM 1922 N N . LEU B 1 48 ? 112.099 56.919 211.272 1.00 46.41 39 LEU B N 1
ATOM 1923 C CA . LEU B 1 48 ? 111.855 58.062 210.394 1.00 48.26 39 LEU B CA 1
ATOM 1924 C C . LEU B 1 48 ? 112.666 57.946 209.106 1.00 45.99 39 LEU B C 1
ATOM 1925 O O . LEU B 1 48 ? 112.220 58.391 208.041 1.00 41.85 39 LEU B O 1
ATOM 1930 N N . LYS B 1 49 ? 113.856 57.348 209.193 1.00 47.14 40 LYS B N 1
ATOM 1931 C CA . LYS B 1 49 ? 114.738 57.238 208.038 1.00 50.90 40 LYS B CA 1
ATOM 1932 C C . LYS B 1 49 ? 114.152 56.343 206.953 1.00 51.78 40 LYS B C 1
ATOM 1933 O O . LYS B 1 49 ? 114.432 56.555 205.767 1.00 54.41 40 LYS B O 1
ATOM 1939 N N . ASP B 1 50 ? 113.337 55.354 207.332 1.00 51.18 41 ASP B N 1
ATOM 1940 C CA . ASP B 1 50 ? 112.651 54.476 206.389 1.00 54.34 41 ASP B CA 1
ATOM 1941 C C . ASP B 1 50 ? 111.292 55.009 205.963 1.00 54.66 41 ASP B C 1
ATOM 1942 O O . ASP B 1 50 ? 110.433 54.217 205.560 1.00 56.32 41 ASP B O 1
ATOM 1947 N N . SER B 1 51 ? 111.051 56.314 206.084 1.00 53.49 42 SER B N 1
ATOM 1948 C CA . SER B 1 51 ? 109.784 56.857 205.617 1.00 53.73 42 SER B CA 1
ATOM 1949 C C . SER B 1 51 ? 109.694 56.666 204.108 1.00 55.76 42 SER B C 1
ATOM 1950 O O . SER B 1 51 ? 110.700 56.736 203.399 1.00 52.48 42 SER B O 1
ATOM 1953 N N . ASN B 1 52 ? 108.490 56.398 203.613 1.00 55.53 43 ASN B N 1
ATOM 1954 C CA . ASN B 1 52 ? 108.358 56.028 202.209 1.00 62.03 43 ASN B CA 1
ATOM 1955 C C . ASN B 1 52 ? 107.983 57.188 201.297 1.00 62.43 43 ASN B C 1
ATOM 1956 O O . ASN B 1 52 ? 108.387 57.191 200.134 1.00 65.56 43 ASN B O 1
ATOM 1961 N N . ASP B 1 53 ? 107.238 58.162 201.786 1.00 59.16 44 ASP B N 1
ATOM 1962 C CA . ASP B 1 53 ? 106.987 59.393 201.031 1.00 59.77 44 ASP B CA 1
ATOM 1963 C C . ASP B 1 53 ? 106.862 60.524 202.040 1.00 59.38 44 ASP B C 1
ATOM 1964 O O . ASP B 1 53 ? 106.819 60.294 203.249 1.00 55.28 44 ASP B O 1
ATOM 1969 N N . PRO B 1 54 ? 106.846 61.783 201.552 1.00 61.20 45 PRO B N 1
ATOM 1970 C CA . PRO B 1 54 ? 106.659 62.909 202.488 1.00 56.26 45 PRO B CA 1
ATOM 1971 C C . PRO B 1 54 ? 105.462 62.757 203.410 1.00 58.04 45 PRO B C 1
ATOM 1972 O O . PRO B 1 54 ? 105.558 63.055 204.610 1.00 51.93 45 PRO B O 1
ATOM 1976 N N . GLN B 1 55 ? 104.333 62.282 202.889 1.00 55.26 46 GLN B N 1
ATOM 1977 C CA . GLN B 1 55 ? 103.166 62.144 203.745 1.00 52.16 46 GLN B CA 1
ATOM 1978 C C . GLN B 1 55 ? 103.350 61.030 204.770 1.00 54.80 46 GLN B C 1
ATOM 1979 O O . GLN B 1 55 ? 102.820 61.127 205.883 1.00 51.44 46 GLN B O 1
ATOM 1985 N N . ASP B 1 56 ? 104.115 59.984 204.430 1.00 52.65 47 ASP B N 1
ATOM 1986 C CA . ASP B 1 56 ? 104.406 58.935 205.410 1.00 54.35 47 ASP B CA 1
ATOM 1987 C C . ASP B 1 56 ? 105.385 59.424 206.472 1.00 50.11 47 ASP B C 1
ATOM 1988 O O . ASP B 1 56 ? 105.296 59.020 207.639 1.00 47.22 47 ASP B O 1
ATOM 1993 N N . PHE B 1 57 ? 106.326 60.280 206.080 1.00 48.43 48 PHE B N 1
ATOM 1994 C CA . PHE B 1 57 ? 107.253 60.863 207.039 1.00 46.34 48 PHE B CA 1
ATOM 1995 C C . PHE B 1 57 ? 106.505 61.688 208.086 1.00 41.83 48 PHE B C 1
ATOM 1996 O O . PHE B 1 57 ? 106.759 61.561 209.290 1.00 39.08 48 PHE B O 1
ATOM 2004 N N . LEU B 1 58 ? 105.542 62.502 207.646 1.00 37.12 49 LEU B N 1
ATOM 2005 C CA . LEU B 1 58 ? 104.818 63.358 208.575 1.00 39.04 49 LEU B CA 1
ATOM 2006 C C . LEU B 1 58 ? 103.907 62.548 209.487 1.00 44.24 49 LEU B C 1
ATOM 2007 O O . LEU B 1 58 ? 103.734 62.886 210.664 1.00 38.49 49 LEU B O 1
ATOM 2012 N N . ARG B 1 59 ? 103.302 61.478 208.973 1.00 42.43 50 ARG B N 1
ATOM 2013 C CA . ARG B 1 59 ? 102.526 60.610 209.854 1.00 42.18 50 ARG B CA 1
ATOM 2014 C C . ARG B 1 59 ? 103.410 59.951 210.904 1.00 39.65 50 ARG B C 1
ATOM 2015 O O . ARG B 1 59 ? 103.015 59.849 212.072 1.00 38.84 50 ARG B O 1
ATOM 2023 N N . ARG B 1 60 ? 104.616 59.517 210.514 1.00 34.57 51 ARG B N 1
ATOM 2024 C CA . ARG B 1 60 ? 105.531 58.994 211.516 1.00 38.25 51 ARG B CA 1
ATOM 2025 C C . ARG B 1 60 ? 105.996 60.076 212.499 1.00 38.64 51 ARG B C 1
ATOM 2026 O O . ARG B 1 60 ? 106.310 59.760 213.655 1.00 38.49 51 ARG B O 1
ATOM 2034 N N . VAL B 1 61 ? 106.098 61.333 212.055 1.00 35.53 52 VAL B N 1
ATOM 2035 C CA . VAL B 1 61 ? 106.458 62.410 212.973 1.00 36.13 52 VAL B CA 1
ATOM 2036 C C . VAL B 1 61 ? 105.340 62.618 213.993 1.00 36.82 52 VAL B C 1
ATOM 2037 O O . VAL B 1 61 ? 105.592 62.772 215.199 1.00 33.12 52 VAL B O 1
ATOM 2041 N N . GLN B 1 62 ? 104.087 62.593 213.525 1.00 31.09 53 GLN B N 1
ATOM 2042 C CA . GLN B 1 62 ? 102.953 62.684 214.433 1.00 40.58 53 GLN B CA 1
ATOM 2043 C C . GLN B 1 62 ? 102.963 61.546 215.453 1.00 37.98 53 GLN B C 1
ATOM 2044 O O . GLN B 1 62 ? 102.690 61.772 216.640 1.00 34.61 53 GLN B O 1
ATOM 2050 N N . GLU B 1 63 ? 103.303 60.323 215.020 1.00 36.50 54 GLU B N 1
ATOM 2051 C CA . GLU B 1 63 ? 103.414 59.211 215.969 1.00 40.28 54 GLU B CA 1
ATOM 2052 C C . GLU B 1 63 ? 104.551 59.436 216.947 1.00 36.08 54 GLU B C 1
ATOM 2053 O O . GLU B 1 63 ? 104.438 59.090 218.128 1.00 34.41 54 GLU B O 1
ATOM 2059 N N . LEU B 1 64 ? 105.663 59.995 216.467 1.00 35.12 55 LEU B N 1
ATOM 2060 C CA . LEU B 1 64 ? 106.760 60.341 217.364 1.00 34.88 55 LEU B CA 1
ATOM 2061 C C . LEU B 1 64 ? 106.287 61.332 218.432 1.00 31.23 55 LEU B C 1
ATOM 2062 O O . LEU B 1 64 ? 106.586 61.167 219.625 1.00 32.58 55 LEU B O 1
ATOM 2067 N N . ARG B 1 65 ? 105.513 62.342 218.024 1.00 29.94 56 ARG B N 1
ATOM 2068 C CA . ARG B 1 65 ? 104.918 63.275 218.980 1.00 30.48 56 ARG B CA 1
ATOM 2069 C C . ARG B 1 65 ? 104.063 62.539 220.010 1.00 35.73 56 ARG B C 1
ATOM 2070 O O . ARG B 1 65 ? 104.154 62.804 221.215 1.00 33.20 56 ARG B O 1
ATOM 2078 N N . ILE B 1 66 ? 103.212 61.618 219.550 1.00 33.85 57 ILE B N 1
ATOM 2079 C CA . ILE B 1 66 ? 102.365 60.879 220.482 1.00 37.57 57 ILE B CA 1
ATOM 2080 C C . ILE B 1 66 ? 103.224 60.117 221.482 1.00 32.96 57 ILE B C 1
ATOM 2081 O O . ILE B 1 66 ? 102.938 60.100 222.686 1.00 32.30 57 ILE B O 1
ATOM 2086 N N . ASN B 1 67 ? 104.288 59.480 221.001 1.00 29.65 58 ASN B N 1
ATOM 2087 C CA . ASN B 1 67 ? 105.135 58.714 221.901 1.00 33.83 58 ASN B CA 1
ATOM 2088 C C . ASN B 1 67 ? 105.889 59.614 222.876 1.00 34.48 58 ASN B C 1
ATOM 2089 O O . ASN B 1 67 ? 106.132 59.202 224.022 1.00 31.07 58 ASN B O 1
ATOM 2094 N N . MET B 1 68 ? 106.246 60.835 222.445 1.00 29.93 59 MET B N 1
ATOM 2095 C CA . MET B 1 68 ? 106.834 61.818 223.357 1.00 32.62 59 MET B CA 1
ATOM 2096 C C . MET B 1 68 ? 105.943 62.026 224.573 1.00 30.88 59 MET B C 1
ATOM 2097 O O . MET B 1 68 ? 106.395 61.919 225.720 1.00 27.85 59 MET B O 1
ATOM 2102 N N . GLN B 1 69 ? 104.665 62.311 224.331 1.00 30.95 60 GLN B N 1
ATOM 2103 C CA . GLN B 1 69 ? 103.718 62.514 225.419 1.00 35.07 60 GLN B CA 1
ATOM 2104 C C . GLN B 1 69 ? 103.575 61.257 226.270 1.00 35.89 60 GLN B C 1
ATOM 2105 O O . GLN B 1 69 ? 103.528 61.344 227.506 1.00 30.10 60 GLN B O 1
ATOM 2111 N N . LYS B 1 70 ? 103.512 60.080 225.628 1.00 30.32 61 LYS B N 1
ATOM 2112 C CA . LYS B 1 70 ? 103.398 58.833 226.389 1.00 35.89 61 LYS B CA 1
ATOM 2113 C C . LYS B 1 70 ? 104.609 58.622 227.279 1.00 32.98 61 LYS B C 1
ATOM 2114 O O . LYS B 1 70 ? 104.507 57.969 228.321 1.00 33.21 61 LYS B O 1
ATOM 2120 N N . ASN B 1 71 ? 105.766 59.142 226.869 1.00 30.33 62 ASN B N 1
ATOM 2121 C CA . ASN B 1 71 ? 106.993 59.030 227.633 1.00 33.24 62 ASN B CA 1
ATOM 2122 C C . ASN B 1 71 ? 107.211 60.220 228.558 1.00 31.82 62 ASN B C 1
ATOM 2123 O O . ASN B 1 71 ? 108.322 60.391 229.073 1.00 30.39 62 ASN B O 1
ATOM 2128 N N . PHE B 1 72 ? 106.168 61.027 228.782 1.00 27.91 63 PHE B N 1
ATOM 2129 C CA . PHE B 1 72 ? 106.202 62.170 229.701 1.00 32.51 63 PHE B CA 1
ATOM 2130 C C . PHE B 1 72 ? 107.240 63.218 229.297 1.00 33.17 63 PHE B C 1
ATOM 2131 O O . PHE B 1 72 ? 107.843 63.871 230.144 1.00 35.15 63 PHE B O 1
ATOM 2139 N N . ILE B 1 73 ? 107.453 63.415 228.005 1.00 31.23 64 ILE B N 1
ATOM 2140 C CA . ILE B 1 73 ? 108.392 64.420 227.531 1.00 29.75 64 ILE B CA 1
ATOM 2141 C C . ILE B 1 73 ? 107.575 65.647 227.173 1.00 30.00 64 ILE B C 1
ATOM 2142 O O . ILE B 1 73 ? 106.633 65.565 226.375 1.00 36.97 64 ILE B O 1
ATOM 2147 N N . SER B 1 74 ? 107.909 66.776 227.788 1.00 33.79 65 SER B N 1
ATOM 2148 C CA . SER B 1 74 ? 107.151 68.005 227.601 1.00 35.78 65 SER B CA 1
ATOM 2149 C C . SER B 1 74 ? 108.109 69.186 227.568 1.00 36.06 65 SER B C 1
ATOM 2150 O O . SER B 1 74 ? 108.893 69.376 228.503 1.00 35.54 65 SER B O 1
ATOM 2153 N N . PHE B 1 75 ? 108.042 69.983 226.505 1.00 28.55 66 PHE B N 1
ATOM 2154 C CA . PHE B 1 75 ? 108.894 71.166 226.466 1.00 33.98 66 PHE B CA 1
ATOM 2155 C C . PHE B 1 75 ? 108.418 72.226 227.452 1.00 33.50 66 PHE B C 1
ATOM 2156 O O . PHE B 1 75 ? 109.186 73.136 227.787 1.00 31.02 66 PHE B O 1
ATOM 2164 N N . ASP B 1 76 ? 107.176 72.111 227.937 1.00 31.71 67 ASP B N 1
ATOM 2165 C CA . ASP B 1 76 ? 106.686 73.032 228.962 1.00 32.66 67 ASP B CA 1
ATOM 2166 C C . ASP B 1 76 ? 107.590 73.015 230.187 1.00 32.08 67 ASP B C 1
ATOM 2167 O O . ASP B 1 76 ? 107.830 74.058 230.811 1.00 28.68 67 ASP B O 1
ATOM 2172 N N . VAL B 1 77 ? 108.122 71.842 230.530 1.00 29.04 68 VAL B N 1
ATOM 2173 C CA . VAL B 1 77 ? 109.021 71.740 231.677 1.00 33.98 68 VAL B CA 1
ATOM 2174 C C . VAL B 1 77 ? 110.301 72.526 231.419 1.00 32.89 68 VAL B C 1
ATOM 2175 O O . VAL B 1 77 ? 110.860 73.154 232.331 1.00 30.38 68 VAL B O 1
ATOM 2179 N N . TYR B 1 78 ? 110.784 72.502 230.179 1.00 29.49 69 TYR B N 1
ATOM 2180 C CA . TYR B 1 78 ? 112.034 73.193 229.876 1.00 34.86 69 TYR B CA 1
ATOM 2181 C C . TYR B 1 78 ? 111.824 74.693 229.859 1.00 28.67 69 TYR B C 1
ATOM 2182 O O . TYR B 1 78 ? 112.709 75.456 230.261 1.00 28.92 69 TYR B O 1
ATOM 2191 N N . TYR B 1 79 ? 110.653 75.133 229.399 1.00 27.79 70 TYR B N 1
ATOM 2192 C CA . TYR B 1 79 ? 110.351 76.558 229.400 1.00 29.04 70 TYR B CA 1
ATOM 2193 C C . TYR B 1 79 ? 110.206 77.083 230.829 1.00 32.12 70 TYR B C 1
ATOM 2194 O O . TYR B 1 79 ? 110.727 78.157 231.155 1.00 29.88 70 TYR B O 1
ATOM 2203 N N . ASN B 1 80 ? 109.529 76.323 231.700 1.00 28.57 71 ASN B N 1
ATOM 2204 C CA . ASN B 1 80 ? 109.418 76.673 233.121 1.00 31.30 71 ASN B CA 1
ATOM 2205 C C . ASN B 1 80 ? 110.777 76.778 233.775 1.00 30.17 71 ASN B C 1
ATOM 2206 O O . ASN B 1 80 ? 111.004 77.653 234.617 1.00 34.11 71 ASN B O 1
ATOM 2211 N N . TYR B 1 81 ? 111.663 75.836 233.457 1.00 29.55 72 TYR B N 1
ATOM 2212 C CA . TYR B 1 81 ? 112.996 75.833 234.040 1.00 33.44 72 TYR B CA 1
ATOM 2213 C C . TYR B 1 81 ? 113.731 77.126 233.712 1.00 34.38 72 TYR B C 1
ATOM 2214 O O . TYR B 1 81 ? 114.336 77.751 234.590 1.00 30.63 72 TYR B O 1
ATOM 2223 N N . LEU B 1 82 ? 113.661 77.551 232.447 1.00 29.18 73 LEU B N 1
ATOM 2224 C CA . LEU B 1 82 ? 114.332 78.777 232.033 1.00 30.69 73 LEU B CA 1
ATOM 2225 C C . LEU B 1 82 ? 113.728 79.991 232.730 1.00 28.94 73 LEU B C 1
ATOM 2226 O O . LEU B 1 82 ? 114.458 80.894 233.157 1.00 33.13 73 LEU B O 1
ATOM 2231 N N . ASN B 1 83 ? 112.398 80.020 232.886 1.00 31.33 74 ASN B N 1
ATOM 2232 C CA . ASN B 1 83 ? 111.764 81.113 233.623 1.00 28.21 74 ASN B CA 1
ATOM 2233 C C . ASN B 1 83 ? 112.212 81.137 235.080 1.00 34.35 74 ASN B C 1
ATOM 2234 O O . ASN B 1 83 ? 112.411 82.217 235.652 1.00 31.32 74 ASN B O 1
ATOM 2239 N N . ASN B 1 84 ? 112.314 79.954 235.708 1.00 33.64 75 ASN B N 1
ATOM 2240 C CA . ASN B 1 84 ? 112.829 79.853 237.070 1.00 31.61 75 ASN B CA 1
ATOM 2241 C C . ASN B 1 84 ? 114.243 80.422 237.149 1.00 31.54 75 ASN B C 1
ATOM 2242 O O . ASN B 1 84 ? 114.580 81.144 238.095 1.00 29.41 75 ASN B O 1
ATOM 2247 N N . LEU B 1 85 ? 115.101 80.048 236.185 1.00 28.27 76 LEU B N 1
ATOM 2248 C CA . LEU B 1 85 ? 116.479 80.520 236.173 1.00 27.95 76 LEU B CA 1
ATOM 2249 C C . LEU B 1 85 ? 116.552 82.033 236.037 1.00 28.17 76 LEU B C 1
ATOM 2250 O O . LEU B 1 85 ? 117.314 82.681 236.761 1.00 28.53 76 LEU B O 1
ATOM 2255 N N . VAL B 1 86 ? 115.815 82.604 235.073 1.00 25.44 77 VAL B N 1
ATOM 2256 C CA . VAL B 1 86 ? 115.905 84.041 234.826 1.00 27.14 77 VAL B CA 1
ATOM 2257 C C . VAL B 1 86 ? 115.538 84.807 236.081 1.00 27.21 77 VAL B C 1
ATOM 2258 O O . VAL B 1 86 ? 116.200 85.783 236.445 1.00 27.70 77 VAL B O 1
ATOM 2262 N N . LEU B 1 87 ? 114.477 84.370 236.763 1.00 27.50 78 LEU B N 1
ATOM 2263 C CA . LEU B 1 87 ? 113.976 85.113 237.911 1.00 28.16 78 LEU B CA 1
ATOM 2264 C C . LEU B 1 87 ? 114.922 85.006 239.100 1.00 27.56 78 LEU B C 1
ATOM 2265 O O . LEU B 1 87 ? 115.177 86.006 239.792 1.00 25.29 78 LEU B O 1
ATOM 2270 N N . ALA B 1 88 ? 115.447 83.807 239.362 1.00 25.80 79 ALA B N 1
ATOM 2271 C CA . ALA B 1 88 ? 116.402 83.639 240.460 1.00 29.09 79 ALA B CA 1
ATOM 2272 C C . ALA B 1 88 ? 117.705 84.392 240.186 1.00 28.68 79 ALA B C 1
ATOM 2273 O O . ALA B 1 88 ? 118.238 85.065 241.082 1.00 28.82 79 ALA B O 1
ATOM 2275 N N . SER B 1 89 ? 118.223 84.288 238.949 1.00 26.44 80 SER B N 1
ATOM 2276 C CA . SER B 1 89 ? 119.441 84.997 238.537 1.00 25.22 80 SER B CA 1
ATOM 2277 C C . SER B 1 89 ? 119.271 86.505 238.635 1.00 26.39 80 SER B C 1
ATOM 2278 O O . SER B 1 89 ? 120.145 87.214 239.148 1.00 27.10 80 SER B O 1
ATOM 2281 N N . TYR B 1 90 ? 118.179 87.023 238.077 1.00 24.41 81 TYR B N 1
ATOM 2282 C CA . TYR B 1 90 ? 117.968 88.457 238.118 1.00 25.83 81 TYR B CA 1
ATOM 2283 C C . TYR B 1 90 ? 117.844 88.942 239.556 1.00 26.76 81 TYR B C 1
ATOM 2284 O O . TYR B 1 90 ? 118.409 89.986 239.916 1.00 23.72 81 TYR B O 1
ATOM 2293 N N . ASN B 1 91 ? 117.126 88.185 240.396 1.00 26.44 82 ASN B N 1
ATOM 2294 C CA . ASN B 1 91 ? 116.968 88.560 241.804 1.00 29.16 82 ASN B CA 1
ATOM 2295 C C . ASN B 1 91 ? 118.319 88.671 242.501 1.00 30.22 82 ASN B C 1
ATOM 2296 O O . ASN B 1 91 ? 118.609 89.673 243.173 1.00 28.71 82 ASN B O 1
ATOM 2301 N N . ARG B 1 92 ? 119.176 87.656 242.325 1.00 29.74 83 ARG B N 1
ATOM 2302 C CA . ARG B 1 92 ? 120.469 87.655 242.998 1.00 31.69 83 ARG B CA 1
ATOM 2303 C C . ARG B 1 92 ? 121.347 88.787 242.486 1.00 31.72 83 ARG B C 1
ATOM 2304 O O . ARG B 1 92 ? 121.972 89.503 243.282 1.00 29.72 83 ARG B O 1
ATOM 2312 N N . CYS B 1 93 ? 121.380 88.981 241.159 1.00 26.01 84 CYS B N 1
ATOM 2313 C CA . CYS B 1 93 ? 122.193 90.049 240.587 1.00 25.56 84 CYS B CA 1
ATOM 2314 C C . CYS B 1 93 ? 121.667 91.424 240.978 1.00 27.83 84 CYS B C 1
ATOM 2315 O O . CYS B 1 93 ? 122.454 92.346 241.222 1.00 28.04 84 CYS B O 1
ATOM 2318 N N . LYS B 1 94 ? 120.341 91.595 241.013 1.00 27.11 85 LYS B N 1
ATOM 2319 C CA . LYS B 1 94 ? 119.787 92.857 241.489 1.00 28.07 85 LYS B CA 1
ATOM 2320 C C . LYS B 1 94 ? 120.175 93.107 242.948 1.00 31.65 85 LYS B C 1
ATOM 2321 O O . LYS B 1 94 ? 120.534 94.233 243.322 1.00 30.63 85 LYS B O 1
ATOM 2327 N N . GLN B 1 95 ? 120.141 92.061 243.776 1.00 29.31 86 GLN B N 1
ATOM 2328 C CA . GLN B 1 95 ? 120.564 92.194 245.170 1.00 34.14 86 GLN B CA 1
ATOM 2329 C C . GLN B 1 95 ? 122.027 92.623 245.255 1.00 34.78 86 GLN B C 1
ATOM 2330 O O . GLN B 1 95 ? 122.368 93.563 245.989 1.00 29.98 86 GLN B O 1
ATOM 2336 N N . GLU B 1 96 ? 122.897 91.970 244.475 1.00 27.79 87 GLU B N 1
ATOM 2337 C CA . GLU B 1 96 ? 124.317 92.317 244.484 1.00 30.49 87 GLU B CA 1
ATOM 2338 C C . GLU B 1 96 ? 124.555 93.722 243.959 1.00 32.64 87 GLU B C 1
ATOM 2339 O O . GLU B 1 96 ? 125.351 94.482 244.532 1.00 34.49 87 GLU B O 1
ATOM 2345 N N . LYS B 1 97 ? 123.891 94.086 242.860 1.00 29.57 88 LYS B N 1
ATOM 2346 C CA . LYS B 1 97 ? 124.123 95.400 242.277 1.00 30.31 88 LYS B CA 1
ATOM 2347 C C . LYS B 1 97 ? 123.682 96.504 243.228 1.00 33.81 88 LYS B C 1
ATOM 2348 O O . LYS B 1 97 ? 124.401 97.491 243.414 1.00 31.91 88 LYS B O 1
ATOM 2354 N N . THR B 1 98 ? 122.496 96.370 243.833 1.00 31.23 89 THR B N 1
ATOM 2355 C CA . THR B 1 98 ? 122.023 97.441 244.709 1.00 32.01 89 THR B CA 1
ATOM 2356 C C . THR B 1 98 ? 122.906 97.540 245.946 1.00 36.08 89 THR B C 1
ATOM 2357 O O . THR B 1 98 ? 123.218 98.643 246.405 1.00 35.81 89 THR B O 1
ATOM 2361 N N . PHE B 1 99 ? 123.364 96.398 246.461 1.00 34.77 90 PHE B N 1
ATOM 2362 C CA . PHE B 1 99 ? 124.307 96.419 247.571 1.00 36.89 90 PHE B CA 1
ATOM 2363 C C . PHE B 1 99 ? 125.610 97.118 247.186 1.00 40.50 90 PHE B C 1
ATOM 2364 O O . PHE B 1 99 ? 126.129 97.944 247.951 1.00 37.59 90 PHE B O 1
ATOM 2372 N N . ALA B 1 100 ? 126.159 96.796 246.008 1.00 36.24 91 ALA B N 1
ATOM 2373 C CA . ALA B 1 100 ? 127.396 97.441 245.575 1.00 34.66 91 ALA B CA 1
ATOM 2374 C C . ALA B 1 100 ? 127.197 98.935 245.373 1.00 37.19 91 ALA B C 1
ATOM 2375 O O . ALA B 1 100 ? 128.098 99.731 245.658 1.00 36.70 91 ALA B O 1
ATOM 2377 N N . GLU B 1 101 ? 126.031 99.340 244.867 1.00 31.80 92 GLU B N 1
ATOM 2378 C CA . GLU B 1 101 ? 125.815 100.757 244.597 1.00 34.41 92 GLU B CA 1
ATOM 2379 C C . GLU B 1 101 ? 125.703 101.570 245.882 1.00 42.21 92 GLU B C 1
ATOM 2380 O O . GLU B 1 101 ? 126.005 102.770 245.884 1.00 40.71 92 GLU B O 1
ATOM 2386 N N . SER B 1 102 ? 125.271 100.945 246.973 1.00 36.18 93 SER B N 1
ATOM 2387 C CA . SER B 1 102 ? 125.121 101.653 248.230 1.00 41.08 93 SER B CA 1
ATOM 2388 C C . SER B 1 102 ? 126.380 101.610 249.089 1.00 42.23 93 SER B C 1
ATOM 2389 O O . SER B 1 102 ? 126.507 102.429 250.006 1.00 46.10 93 SER B O 1
ATOM 2392 N N . THR B 1 103 ? 127.321 100.693 248.804 1.00 35.78 94 THR B N 1
ATOM 2393 C CA . THR B 1 103 ? 128.509 100.519 249.623 1.00 38.45 94 THR B CA 1
ATOM 2394 C C . THR B 1 103 ? 129.831 100.862 248.930 1.00 42.58 94 THR B C 1
ATOM 2395 O O . THR B 1 103 ? 130.819 101.115 249.625 1.00 41.67 94 THR B O 1
ATOM 2399 N N . ILE B 1 104 ? 129.884 100.910 247.609 1.00 37.92 95 ILE B N 1
ATOM 2400 C CA . ILE B 1 104 ? 131.141 101.114 246.901 1.00 37.39 95 ILE B CA 1
ATOM 2401 C C . ILE B 1 104 ? 131.094 102.503 246.282 1.00 37.80 95 ILE B C 1
ATOM 2402 O O . ILE B 1 104 ? 130.463 102.721 245.242 1.00 40.91 95 ILE B O 1
ATOM 2407 N N . LYS B 1 105 ? 131.767 103.458 246.917 1.00 36.11 96 LYS B N 1
ATOM 2408 C CA . LYS B 1 105 ? 131.716 104.841 246.463 1.00 39.75 96 LYS B CA 1
ATOM 2409 C C . LYS B 1 105 ? 132.794 105.191 245.445 1.00 37.79 96 LYS B C 1
ATOM 2410 O O . LYS B 1 105 ? 132.672 106.224 244.783 1.00 41.29 96 LYS B O 1
ATOM 2416 N N . ASN B 1 106 ? 133.841 104.376 245.305 1.00 36.13 97 ASN B N 1
ATOM 2417 C CA . ASN B 1 106 ? 134.755 104.531 244.172 1.00 37.85 97 ASN B CA 1
ATOM 2418 C C . ASN B 1 106 ? 134.048 104.132 242.875 1.00 38.61 97 ASN B C 1
ATOM 2419 O O . ASN B 1 106 ? 133.740 102.955 242.681 1.00 35.44 97 ASN B O 1
ATOM 2424 N N . GLU B 1 107 ? 133.820 105.105 241.977 1.00 40.43 98 GLU B N 1
ATOM 2425 C CA . GLU B 1 107 ? 133.034 104.837 240.769 1.00 44.38 98 GLU B CA 1
ATOM 2426 C C . GLU B 1 107 ? 133.688 103.777 239.887 1.00 43.95 98 GLU B C 1
ATOM 2427 O O . GLU B 1 107 ? 132.991 102.952 239.279 1.00 42.62 98 GLU B O 1
ATOM 2433 N N . LEU B 1 108 ? 135.024 103.781 239.804 1.00 40.70 99 LEU B N 1
ATOM 2434 C CA . LEU B 1 108 ? 135.722 102.796 238.984 1.00 40.60 99 LEU B CA 1
ATOM 2435 C C . LEU B 1 108 ? 135.489 101.388 239.495 1.00 41.01 99 LEU B C 1
ATOM 2436 O O . LEU B 1 108 ? 135.156 100.477 238.724 1.00 38.45 99 LEU B O 1
ATOM 2441 N N . THR B 1 109 ? 135.720 101.178 240.791 1.00 35.09 100 THR B N 1
ATOM 2442 C CA . THR B 1 109 ? 135.486 99.871 241.392 1.00 39.19 100 THR B CA 1
ATOM 2443 C C . THR B 1 109 ? 134.046 99.432 241.193 1.00 36.89 100 THR B C 1
ATOM 2444 O O . THR B 1 109 ? 133.775 98.268 240.872 1.00 36.40 100 THR B O 1
ATOM 2448 N N . LEU B 1 110 ? 133.108 100.349 241.415 1.00 36.21 101 LEU B N 1
ATOM 2449 C CA . LEU B 1 110 ? 131.698 100.004 241.295 1.00 35.83 101 LEU B CA 1
ATOM 2450 C C . LEU B 1 110 ? 131.368 99.574 239.868 1.00 35.02 101 LEU B C 1
ATOM 2451 O O . LEU B 1 110 ? 130.737 98.531 239.659 1.00 35.93 101 LEU B O 1
ATOM 2456 N N . GLY B 1 111 ? 131.833 100.342 238.874 1.00 33.13 102 GLY B N 1
ATOM 2457 C CA . GLY B 1 111 ? 131.588 99.996 237.478 1.00 35.84 102 GLY B CA 1
ATOM 2458 C C . GLY B 1 111 ? 132.124 98.631 237.091 1.00 38.15 102 GLY B C 1
ATOM 2459 O O . GLY B 1 111 ? 131.513 97.927 236.273 1.00 32.63 102 GLY B O 1
ATOM 2460 N N . GLU B 1 112 ? 133.265 98.235 237.667 1.00 31.61 103 GLU B N 1
ATOM 2461 C CA . GLU B 1 112 ? 133.810 96.909 237.412 1.00 35.55 103 GLU B CA 1
ATOM 2462 C C . GLU B 1 112 ? 132.919 95.829 237.999 1.00 36.91 103 GLU B C 1
ATOM 2463 O O . GLU B 1 112 ? 132.718 94.773 237.379 1.00 30.87 103 GLU B O 1
ATOM 2469 N N . PHE B 1 113 ? 132.414 96.051 239.216 1.00 31.53 104 PHE B N 1
ATOM 2470 C CA . PHE B 1 113 ? 131.514 95.067 239.803 1.00 33.06 104 PHE B CA 1
ATOM 2471 C C . PHE B 1 113 ? 130.206 94.991 239.019 1.00 27.28 104 PHE B C 1
ATOM 2472 O O . PHE B 1 113 ? 129.677 93.899 238.795 1.00 30.58 104 PHE B O 1
ATOM 2480 N N . VAL B 1 114 ? 129.682 96.141 238.594 1.00 29.87 105 VAL B N 1
ATOM 2481 C CA . VAL B 1 114 ? 128.427 96.177 237.847 1.00 29.93 105 VAL B CA 1
ATOM 2482 C C . VAL B 1 114 ? 128.568 95.431 236.527 1.00 31.52 105 VAL B C 1
ATOM 2483 O O . VAL B 1 114 ? 127.672 94.670 236.124 1.00 25.99 105 VAL B O 1
ATOM 2487 N N . ALA B 1 115 ? 129.717 95.596 235.859 1.00 27.90 106 ALA B N 1
ATOM 2488 C CA . ALA B 1 115 ? 129.968 94.910 234.595 1.00 27.36 106 ALA B CA 1
ATOM 2489 C C . ALA B 1 115 ? 130.136 93.403 234.792 1.00 33.11 106 ALA B C 1
ATOM 2490 O O . ALA B 1 115 ? 129.677 92.602 233.959 1.00 29.43 106 ALA B O 1
ATOM 2492 N N . GLU B 1 116 ? 130.815 92.990 235.869 1.00 28.36 107 GLU B N 1
ATOM 2493 C CA . GLU B 1 116 ? 130.997 91.565 236.121 1.00 28.85 107 GLU B CA 1
ATOM 2494 C C . GLU B 1 116 ? 129.678 90.892 236.481 1.00 29.15 107 GLU B C 1
ATOM 2495 O O . GLU B 1 116 ? 129.384 89.785 236.013 1.00 27.79 107 GLU B O 1
ATOM 2501 N N . ILE B 1 117 ? 128.898 91.521 237.363 1.00 27.14 108 ILE B N 1
ATOM 2502 C CA . ILE B 1 117 ? 127.591 90.984 237.736 1.00 25.12 108 ILE B CA 1
ATOM 2503 C C . ILE B 1 117 ? 126.720 90.811 236.498 1.00 25.17 108 ILE B C 1
ATOM 2504 O O . ILE B 1 117 ? 126.132 89.751 236.274 1.00 25.01 108 ILE B O 1
ATOM 2509 N N . SER B 1 118 ? 126.628 91.859 235.681 1.00 25.19 109 SER B N 1
ATOM 2510 C CA . SER B 1 118 ? 125.714 91.824 234.552 1.00 27.65 109 SER B CA 1
ATOM 2511 C C . SER B 1 118 ? 126.236 90.914 233.445 1.00 25.49 109 SER B C 1
ATOM 2512 O O . SER B 1 118 ? 125.454 90.185 232.823 1.00 25.89 109 SER B O 1
ATOM 2515 N N . ASP B 1 119 ? 127.552 90.919 233.200 1.00 27.01 110 ASP B N 1
ATOM 2516 C CA . ASP B 1 119 ? 128.133 89.977 232.238 1.00 27.26 110 ASP B CA 1
ATOM 2517 C C . ASP B 1 119 ? 127.844 88.540 232.644 1.00 27.63 110 ASP B C 1
ATOM 2518 O O . ASP B 1 119 ? 127.529 87.691 231.799 1.00 27.58 110 ASP B O 1
ATOM 2523 N N . ASN B 1 120 ? 128.016 88.235 233.926 1.00 25.47 111 ASN B N 1
ATOM 2524 C CA . ASN B 1 120 ? 127.802 86.870 234.382 1.00 26.01 111 ASN B CA 1
ATOM 2525 C C . ASN B 1 120 ? 126.331 86.493 234.312 1.00 25.39 111 ASN B C 1
ATOM 2526 O O . ASN B 1 120 ? 125.999 85.361 233.960 1.00 26.23 111 ASN B O 1
ATOM 2531 N N . PHE B 1 121 ? 125.434 87.433 234.619 1.00 23.79 112 PHE B N 1
ATOM 2532 C CA . PHE B 1 121 ? 124.015 87.177 234.390 1.00 23.82 112 PHE B CA 1
ATOM 2533 C C . PHE B 1 121 ? 123.764 86.849 232.921 1.00 27.91 112 PHE B C 1
ATOM 2534 O O . PHE B 1 121 ? 123.079 85.870 232.592 1.00 25.35 112 PHE B O 1
ATOM 2542 N N . ASN B 1 122 ? 124.334 87.659 232.025 1.00 23.94 113 ASN B N 1
ATOM 2543 C CA . ASN B 1 122 ? 124.046 87.534 230.599 1.00 25.30 113 ASN B CA 1
ATOM 2544 C C . ASN B 1 122 ? 124.556 86.201 230.053 1.00 27.44 113 ASN B C 1
ATOM 2545 O O . ASN B 1 122 ? 123.825 85.470 229.370 1.00 27.77 113 ASN B O 1
ATOM 2550 N N . ASN B 1 123 ? 125.805 85.855 230.371 1.00 24.08 114 ASN B N 1
ATOM 2551 C CA . ASN B 1 123 ? 126.371 84.609 229.871 1.00 27.29 114 ASN B CA 1
ATOM 2552 C C . ASN B 1 123 ? 125.738 83.385 230.538 1.00 30.80 114 ASN B C 1
ATOM 2553 O O . ASN B 1 123 ? 125.558 82.345 229.895 1.00 27.77 114 ASN B O 1
ATOM 2558 N N . PHE B 1 124 ? 125.427 83.471 231.827 1.00 25.01 115 PHE B N 1
ATOM 2559 C CA . PHE B 1 124 ? 124.766 82.355 232.495 1.00 27.45 115 PHE B CA 1
ATOM 2560 C C . PHE B 1 124 ? 123.415 82.059 231.839 1.00 30.60 115 PHE B C 1
ATOM 2561 O O . PHE B 1 124 ? 123.118 80.913 231.490 1.00 27.82 115 PHE B O 1
ATOM 2569 N N . MET B 1 125 ? 122.587 83.091 231.661 1.00 25.44 116 MET B N 1
ATOM 2570 C CA . MET B 1 125 ? 121.267 82.888 231.069 1.00 27.23 116 MET B CA 1
ATOM 2571 C C . MET B 1 125 ? 121.369 82.459 229.605 1.00 27.35 116 MET B C 1
ATOM 2572 O O . MET B 1 125 ? 120.695 81.518 229.174 1.00 27.93 116 MET B O 1
ATOM 2577 N N . CYS B 1 126 ? 122.218 83.130 228.829 1.00 29.71 117 CYS B N 1
ATOM 2578 C CA . CYS B 1 126 ? 122.356 82.780 227.415 1.00 30.45 117 CYS B CA 1
ATOM 2579 C C . CYS B 1 126 ? 122.880 81.356 227.232 1.00 34.03 117 CYS B C 1
ATOM 2580 O O . CYS B 1 126 ? 122.390 80.629 226.361 1.00 33.58 117 CYS B O 1
ATOM 2583 N N . ASP B 1 127 ? 123.875 80.935 228.041 1.00 30.80 118 ASP B N 1
ATOM 2584 C CA . ASP B 1 127 ? 124.380 79.563 227.945 1.00 32.05 118 ASP B CA 1
ATOM 2585 C C . ASP B 1 127 ? 123.284 78.544 228.245 1.00 35.75 118 ASP B C 1
ATOM 2586 O O . ASP B 1 127 ? 123.202 77.496 227.592 1.00 31.77 118 ASP B O 1
ATOM 2591 N N . GLU B 1 128 ? 122.471 78.799 229.275 1.00 29.81 119 GLU B N 1
ATOM 2592 C CA . GLU B 1 128 ? 121.428 77.836 229.611 1.00 31.05 119 GLU B CA 1
ATOM 2593 C C . GLU B 1 128 ? 120.335 77.821 228.552 1.00 28.88 119 GLU B C 1
ATOM 2594 O O . GLU B 1 128 ? 119.790 76.758 228.235 1.00 28.67 119 GLU B O 1
ATOM 2600 N N . VAL B 1 129 ? 119.983 78.987 228.007 1.00 28.16 120 VAL B N 1
ATOM 2601 C CA . VAL B 1 129 ? 118.986 79.019 226.940 1.00 29.98 120 VAL B CA 1
ATOM 2602 C C . VAL B 1 129 ? 119.468 78.195 225.761 1.00 28.97 120 VAL B C 1
ATOM 2603 O O . VAL B 1 129 ? 118.707 77.404 225.193 1.00 25.87 120 VAL B O 1
ATOM 2607 N N . ALA B 1 130 ? 120.738 78.370 225.372 1.00 28.32 121 ALA B N 1
ATOM 2608 C CA . ALA B 1 130 ? 121.265 77.632 224.229 1.00 31.10 121 ALA B CA 1
ATOM 2609 C C . ALA B 1 130 ? 121.274 76.130 224.497 1.00 32.75 121 ALA B C 1
ATOM 2610 O O . ALA B 1 130 ? 120.977 75.336 223.600 1.00 31.10 121 ALA B O 1
ATOM 2612 N N . ARG B 1 131 ? 121.594 75.719 225.729 1.00 32.52 122 ARG B N 1
ATOM 2613 C CA . ARG B 1 131 ? 121.563 74.293 226.048 1.00 34.68 122 ARG B CA 1
ATOM 2614 C C . ARG B 1 131 ? 120.155 73.726 225.896 1.00 30.73 122 ARG B C 1
ATOM 2615 O O . ARG B 1 131 ? 119.968 72.659 225.297 1.00 31.71 122 ARG B O 1
ATOM 2623 N N . ILE B 1 132 ? 119.150 74.427 226.438 1.00 28.20 123 ILE B N 1
ATOM 2624 C CA . ILE B 1 132 ? 117.764 73.982 226.312 1.00 28.16 123 ILE B CA 1
ATOM 2625 C C . ILE B 1 132 ? 117.311 74.034 224.851 1.00 30.95 123 ILE B C 1
ATOM 2626 O O . ILE B 1 132 ? 116.659 73.111 224.344 1.00 28.12 123 ILE B O 1
ATOM 2631 N N . SER B 1 133 ? 117.633 75.119 224.157 1.00 28.70 124 SER B N 1
ATOM 2632 C CA . SER B 1 133 ? 117.200 75.265 222.772 1.00 28.35 124 SER B CA 1
ATOM 2633 C C . SER B 1 133 ? 117.753 74.133 221.904 1.00 30.17 124 SER B C 1
ATOM 2634 O O . SER B 1 133 ? 117.009 73.494 221.153 1.00 30.92 124 SER B O 1
ATOM 2637 N N . ASP B 1 134 ? 119.054 73.841 222.030 1.00 28.57 125 ASP B N 1
ATOM 2638 C CA . ASP B 1 134 ? 119.652 72.724 221.294 1.00 31.24 125 ASP B CA 1
ATOM 2639 C C . ASP B 1 134 ? 118.954 71.410 221.614 1.00 31.46 125 ASP B C 1
ATOM 2640 O O . ASP B 1 134 ? 118.730 70.584 220.723 1.00 30.31 125 ASP B O 1
ATOM 2645 N N . LEU B 1 135 ? 118.658 71.175 222.895 1.00 32.89 126 LEU B N 1
ATOM 2646 C CA . LEU B 1 135 ? 118.007 69.935 223.301 1.00 32.57 126 LEU B CA 1
ATOM 2647 C C . LEU B 1 135 ? 116.646 69.798 222.634 1.00 32.31 126 LEU B C 1
ATOM 2648 O O . LEU B 1 135 ? 116.314 68.746 222.071 1.00 32.65 126 LEU B O 1
ATOM 2653 N N . VAL B 1 136 ? 115.852 70.863 222.669 1.00 26.28 127 VAL B N 1
ATOM 2654 C CA . VAL B 1 136 ? 114.517 70.806 222.079 1.00 28.57 127 VAL B CA 1
ATOM 2655 C C . VAL B 1 136 ? 114.611 70.578 220.575 1.00 31.02 127 VAL B C 1
ATOM 2656 O O . VAL B 1 136 ? 113.902 69.742 220.005 1.00 29.68 127 VAL B O 1
ATOM 2660 N N . ALA B 1 137 ? 115.501 71.296 219.909 1.00 30.13 128 ALA B N 1
ATOM 2661 C CA . ALA B 1 137 ? 115.594 71.146 218.467 1.00 30.96 128 ALA B CA 1
ATOM 2662 C C . ALA B 1 137 ? 116.113 69.774 218.063 1.00 30.39 128 ALA B C 1
ATOM 2663 O O . ALA B 1 137 ? 115.797 69.299 216.969 1.00 35.25 128 ALA B O 1
ATOM 2665 N N . SER B 1 138 ? 116.894 69.127 218.925 1.00 30.11 129 SER B N 1
ATOM 2666 C CA . SER B 1 138 ? 117.384 67.787 218.646 1.00 30.75 129 SER B CA 1
ATOM 2667 C C . SER B 1 138 ? 116.295 66.719 218.687 1.00 35.00 129 SER B C 1
ATOM 2668 O O . SER B 1 138 ? 116.593 65.568 218.356 1.00 34.30 129 SER B O 1
ATOM 2671 N N . TYR B 1 139 ? 115.064 67.040 219.096 1.00 28.83 130 TYR B N 1
ATOM 2672 C CA . TYR B 1 139 ? 113.999 66.041 219.017 1.00 33.10 130 TYR B CA 1
ATOM 2673 C C . TYR B 1 139 ? 113.480 65.852 217.593 1.00 32.15 130 TYR B C 1
ATOM 2674 O O . TYR B 1 139 ? 112.581 65.032 217.370 1.00 32.25 130 TYR B O 1
ATOM 2683 N N . LEU B 1 140 ? 113.996 66.613 216.634 1.00 32.41 131 LEU B N 1
ATOM 2684 C CA . LEU B 1 140 ? 113.868 66.300 215.216 1.00 33.88 131 LEU B CA 1
ATOM 2685 C C . LEU B 1 140 ? 115.254 65.831 214.810 1.00 34.88 131 LEU B C 1
ATOM 2686 O O . LEU B 1 140 ? 116.101 66.645 214.421 1.00 39.64 131 LEU B O 1
ATOM 2691 N N . PRO B 1 141 ? 115.554 64.538 214.931 1.00 37.11 132 PRO B N 1
ATOM 2692 C CA . PRO B 1 141 ? 116.956 64.098 214.928 1.00 40.33 132 PRO B CA 1
ATOM 2693 C C . PRO B 1 141 ? 117.521 64.014 213.517 1.00 44.37 132 PRO B C 1
ATOM 2694 O O . PRO B 1 141 ? 116.966 63.326 212.649 1.00 40.23 132 PRO B O 1
ATOM 2698 N N . ARG B 1 142 ? 118.656 64.703 213.313 1.00 45.30 133 ARG B N 1
ATOM 2699 C CA . ARG B 1 142 ? 119.269 64.753 211.993 1.00 46.88 133 ARG B CA 1
ATOM 2700 C C . ARG B 1 142 ? 119.662 63.363 211.496 1.00 48.82 133 ARG B C 1
ATOM 2701 O O . ARG B 1 142 ? 119.389 63.014 210.341 1.00 47.35 133 ARG B O 1
ATOM 2709 N N . GLU B 1 143 ? 120.217 62.527 212.373 1.00 50.96 134 GLU B N 1
ATOM 2710 C CA . GLU B 1 143 ? 120.706 61.218 211.955 1.00 51.72 134 GLU B CA 1
ATOM 2711 C C . GLU B 1 143 ? 119.610 60.314 211.396 1.00 54.45 134 GLU B C 1
ATOM 2712 O O . GLU B 1 143 ? 119.932 59.275 210.805 1.00 51.33 134 GLU B O 1
ATOM 2718 N N . TYR B 1 144 ? 118.334 60.701 211.511 1.00 51.92 135 TYR B N 1
ATOM 2719 C CA . TYR B 1 144 ? 117.235 59.841 211.091 1.00 46.84 135 TYR B CA 1
ATOM 2720 C C . TYR B 1 144 ? 116.301 60.479 210.064 1.00 45.19 135 TYR B C 1
ATOM 2721 O O . TYR B 1 144 ? 115.207 59.949 209.854 1.00 44.72 135 TYR B O 1
ATOM 2730 N N . LEU B 1 145 ? 116.672 61.582 209.404 1.00 44.88 136 LEU B N 1
ATOM 2731 C CA . LEU B 1 145 ? 115.787 62.093 208.355 1.00 45.84 136 LEU B CA 1
ATOM 2732 C C . LEU B 1 145 ? 115.860 61.204 207.115 1.00 48.42 136 LEU B C 1
ATOM 2733 O O . 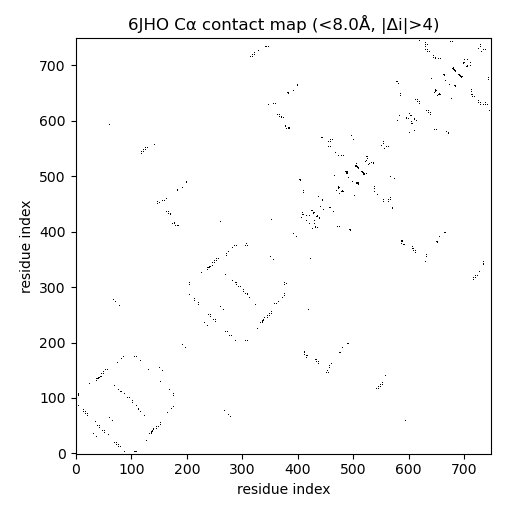LEU B 1 145 ? 116.948 60.764 206.727 1.00 51.68 136 LEU B O 1
ATOM 2738 N N . PRO B 1 146 ? 114.737 60.976 206.447 1.00 47.14 137 PRO B N 1
ATOM 2739 C CA . PRO B 1 146 ? 114.743 60.224 205.189 1.00 51.47 137 PRO B CA 1
ATOM 2740 C C . PRO B 1 146 ? 115.508 60.978 204.113 1.00 55.01 137 PRO B C 1
ATOM 2741 O O . PRO B 1 146 ? 115.668 62.208 204.198 1.00 55.86 137 PRO B O 1
ATOM 2745 N N . PRO B 1 147 ? 115.998 60.280 203.081 1.00 55.48 138 PRO B N 1
ATOM 2746 C CA . PRO B 1 147 ? 116.911 60.930 202.117 1.00 49.70 138 PRO B CA 1
ATOM 2747 C C . PRO B 1 147 ? 116.256 62.011 201.261 1.00 48.11 138 PRO B C 1
ATOM 2748 O O . PRO B 1 147 ? 116.971 62.886 200.756 1.00 51.29 138 PRO B O 1
ATOM 2752 N N . PHE B 1 148 ? 114.934 61.986 201.088 1.00 48.02 139 PHE B N 1
ATOM 2753 C CA . PHE B 1 148 ? 114.199 62.976 200.310 1.00 46.94 139 PHE B CA 1
ATOM 2754 C C . PHE B 1 148 ? 113.706 64.158 201.137 1.00 49.78 139 PHE B C 1
ATOM 2755 O O . PHE B 1 148 ? 112.806 64.877 200.678 1.00 48.24 139 PHE B O 1
ATOM 2763 N N . ILE B 1 149 ? 114.246 64.361 202.345 1.00 50.66 140 ILE B N 1
ATOM 2764 C CA . ILE B 1 149 ? 113.747 65.420 203.226 1.00 49.52 140 ILE B CA 1
ATOM 2765 C C . ILE B 1 149 ? 113.917 66.769 202.539 1.00 47.56 140 ILE B C 1
ATOM 2766 O O . ILE B 1 149 ? 114.981 67.067 201.985 1.00 51.16 140 ILE B O 1
ATOM 2771 N N . ASP B 1 150 ? 112.858 67.573 202.522 1.00 46.34 141 ASP B N 1
ATOM 2772 C CA . ASP B 1 150 ? 112.948 68.922 201.975 1.00 47.86 141 ASP B CA 1
ATOM 2773 C C . ASP B 1 150 ? 112.551 69.949 203.045 1.00 48.38 141 ASP B C 1
ATOM 2774 O O . ASP B 1 150 ? 112.239 69.606 204.193 1.00 45.07 141 ASP B O 1
ATOM 2779 N N . GLY B 1 151 ? 112.558 71.221 202.652 1.00 40.41 142 GLY B N 1
ATOM 2780 C CA . GLY B 1 151 ? 112.323 72.284 203.614 1.00 44.35 142 GLY B CA 1
ATOM 2781 C C . GLY B 1 151 ? 110.907 72.295 204.160 1.00 45.99 142 GLY B C 1
ATOM 2782 O O . GLY B 1 151 ? 110.684 72.633 205.325 1.00 44.56 142 GLY B O 1
ATOM 2783 N N . ASN B 1 152 ? 109.931 71.924 203.334 1.00 41.57 143 ASN B N 1
ATOM 2784 C CA . ASN B 1 152 ? 108.547 71.965 203.791 1.00 44.44 143 ASN B CA 1
ATOM 2785 C C . ASN B 1 152 ? 108.233 70.818 204.739 1.00 42.26 143 ASN B C 1
ATOM 2786 O O . ASN B 1 152 ? 107.530 71.013 205.733 1.00 45.31 143 ASN B O 1
ATOM 2791 N N . MET B 1 153 ? 108.731 69.618 204.447 1.00 43.40 144 MET B N 1
ATOM 2792 C CA . MET B 1 153 ? 108.588 68.515 205.392 1.00 43.69 144 MET B CA 1
ATOM 2793 C C . MET B 1 153 ? 109.240 68.860 206.725 1.00 42.30 144 MET B C 1
ATOM 2794 O O . MET B 1 153 ? 108.701 68.554 207.797 1.00 39.76 144 MET B O 1
ATOM 2799 N N . MET B 1 154 ? 110.425 69.458 206.664 1.00 40.47 145 MET B N 1
ATOM 2800 C CA . MET B 1 154 ? 111.147 69.859 207.862 1.00 41.29 145 MET B CA 1
ATOM 2801 C C . MET B 1 154 ? 110.345 70.874 208.667 1.00 39.79 145 MET B C 1
ATOM 2802 O O . MET B 1 154 ? 110.190 70.737 209.888 1.00 39.44 145 MET B O 1
ATOM 2807 N N . GLY B 1 155 ? 109.813 71.895 207.991 1.00 37.64 146 GLY B N 1
ATOM 2808 C CA . GLY B 1 155 ? 109.040 72.911 208.683 1.00 35.40 146 GLY B CA 1
ATOM 2809 C C . GLY B 1 155 ? 107.811 72.340 209.356 1.00 39.47 146 GLY B C 1
ATOM 2810 O O . GLY B 1 155 ? 107.540 72.629 210.523 1.00 36.50 146 GLY B O 1
ATOM 2811 N N . VAL B 1 156 ? 107.062 71.499 208.639 1.00 36.48 147 VAL B N 1
ATOM 2812 C CA . VAL B 1 156 ? 105.876 70.894 209.234 1.00 33.26 147 VAL B CA 1
ATOM 2813 C C . VAL B 1 156 ? 106.269 69.988 210.398 1.00 31.71 147 VAL B C 1
ATOM 2814 O O . VAL B 1 156 ? 105.596 69.964 211.433 1.00 32.94 147 VAL B O 1
ATOM 2818 N N . ALA B 1 157 ? 107.362 69.237 210.251 1.00 28.44 148 ALA B N 1
ATOM 2819 C CA . ALA B 1 157 ? 107.803 68.364 211.334 1.00 35.81 148 ALA B CA 1
ATOM 2820 C C . ALA B 1 157 ? 108.173 69.157 212.597 1.00 36.25 148 ALA B C 1
ATOM 2821 O O . ALA B 1 157 ? 107.853 68.733 213.720 1.00 30.56 148 ALA B O 1
ATOM 2823 N N . PHE B 1 158 ? 108.878 70.287 212.437 1.00 31.92 149 PHE B N 1
ATOM 2824 C CA . PHE B 1 158 ? 109.167 71.158 213.580 1.00 32.84 149 PHE B CA 1
ATOM 2825 C C . PHE B 1 158 ? 107.879 71.595 214.264 1.00 33.44 149 PHE B C 1
ATOM 2826 O O . PHE B 1 158 ? 107.820 71.679 215.499 1.00 30.36 149 PHE B O 1
ATOM 2834 N N . GLN B 1 159 ? 106.834 71.869 213.471 1.00 30.58 150 GLN B N 1
ATOM 2835 C CA . GLN B 1 159 ? 105.540 72.266 214.022 1.00 33.64 150 GLN B CA 1
ATOM 2836 C C . GLN B 1 159 ? 104.868 71.110 214.766 1.00 34.52 150 GLN B C 1
ATOM 2837 O O . GLN B 1 159 ? 104.350 71.289 215.879 1.00 28.66 150 GLN B O 1
ATOM 2843 N N . ILE B 1 160 ? 104.867 69.912 214.169 1.00 33.32 151 ILE B N 1
ATOM 2844 C CA . ILE B 1 160 ? 104.176 68.770 214.776 1.00 35.85 151 ILE B CA 1
ATOM 2845 C C . ILE B 1 160 ? 104.803 68.408 216.118 1.00 31.69 151 ILE B C 1
ATOM 2846 O O . ILE B 1 160 ? 104.104 68.082 217.083 1.00 32.34 151 ILE B O 1
ATOM 2851 N N . LEU B 1 161 ? 106.130 68.419 216.186 1.00 29.51 152 LEU B N 1
ATOM 2852 C CA . LEU B 1 161 ? 106.873 68.016 217.372 1.00 30.76 152 LEU B CA 1
ATOM 2853 C C . LEU B 1 161 ? 106.834 69.049 218.502 1.00 30.62 152 LEU B C 1
ATOM 2854 O O . LEU B 1 161 ? 107.384 68.784 219.576 1.00 32.15 152 LEU B O 1
ATOM 2859 N N . GLY B 1 162 ? 106.189 70.195 218.303 1.00 34.48 153 GLY B N 1
ATOM 2860 C CA . GLY B 1 162 ? 106.165 71.246 219.309 1.00 32.85 153 GLY B CA 1
ATOM 2861 C C . GLY B 1 162 ? 107.420 72.088 219.357 1.00 34.68 153 GLY B C 1
ATOM 2862 O O . GLY B 1 162 ? 107.539 72.954 220.233 1.00 33.13 153 GLY B O 1
ATOM 2863 N N . ILE B 1 163 ? 108.355 71.867 218.433 1.00 31.26 154 ILE B N 1
ATOM 2864 C CA . ILE B 1 163 ? 109.615 72.598 218.439 1.00 30.32 154 ILE B CA 1
ATOM 2865 C C . ILE B 1 163 ? 109.415 74.032 217.958 1.00 35.01 154 ILE B C 1
ATOM 2866 O O . ILE B 1 163 ? 109.999 74.968 218.513 1.00 28.20 154 ILE B O 1
ATOM 2871 N N . ASP B 1 164 ? 108.579 74.227 216.931 1.00 33.35 155 ASP B N 1
ATOM 2872 C CA . ASP B 1 164 ? 108.241 75.578 216.480 1.00 31.94 155 ASP B CA 1
ATOM 2873 C C . ASP B 1 164 ? 107.619 76.402 217.601 1.00 35.47 155 ASP B C 1
ATOM 2874 O O . ASP B 1 164 ? 108.005 77.555 217.832 1.00 32.51 155 ASP B O 1
ATOM 2879 N N . ASP B 1 165 ? 106.613 75.840 218.278 1.00 33.32 156 ASP B N 1
ATOM 2880 C CA . ASP B 1 165 ? 105.964 76.565 219.363 1.00 35.25 156 ASP B CA 1
ATOM 2881 C C . ASP B 1 165 ? 106.972 76.931 220.453 1.00 33.11 156 ASP B C 1
ATOM 2882 O O . ASP B 1 165 ? 106.932 78.039 221.001 1.00 33.24 156 ASP B O 1
ATOM 2887 N N . PHE B 1 166 ? 107.895 76.019 220.763 1.00 31.27 157 PHE B N 1
ATOM 2888 C CA . PHE B 1 166 ? 108.926 76.324 221.747 1.00 31.32 157 PHE B CA 1
ATOM 2889 C C . PHE B 1 166 ? 109.809 77.474 221.270 1.00 33.93 157 PHE B C 1
ATOM 2890 O O . PHE B 1 166 ? 110.124 78.382 222.043 1.00 33.83 157 PHE B O 1
ATOM 2898 N N . GLY B 1 167 ? 110.168 77.487 219.985 1.00 29.55 158 GLY B N 1
ATOM 2899 C CA . GLY B 1 167 ? 110.913 78.618 219.448 1.00 30.98 158 GLY B CA 1
ATOM 2900 C C . GLY B 1 167 ? 110.219 79.951 219.676 1.00 37.61 158 GLY B C 1
ATOM 2901 O O . GLY B 1 167 ? 110.864 80.954 219.998 1.00 34.60 158 GLY B O 1
ATOM 2902 N N . ARG B 1 168 ? 108.890 79.976 219.543 1.00 35.10 159 ARG B N 1
ATOM 2903 C CA . ARG B 1 168 ? 108.146 81.202 219.832 1.00 38.19 159 ARG B CA 1
ATOM 2904 C C . ARG B 1 168 ? 108.252 81.578 221.301 1.00 36.49 159 ARG B C 1
ATOM 2905 O O . ARG B 1 168 ? 108.425 82.754 221.639 1.00 36.96 159 ARG B O 1
ATOM 2913 N N . LYS B 1 169 ? 108.138 80.597 222.195 1.00 35.14 160 LYS B N 1
ATOM 2914 C CA . LYS B 1 169 ? 108.273 80.905 223.611 1.00 41.14 160 LYS B CA 1
ATOM 2915 C C . LYS B 1 169 ? 109.670 81.405 223.936 1.00 37.70 160 LYS B C 1
ATOM 2916 O O . LYS B 1 169 ? 109.828 82.266 224.807 1.00 39.89 160 LYS B O 1
ATOM 2922 N N . LEU B 1 170 ? 110.692 80.893 223.239 1.00 35.18 161 LEU B N 1
ATOM 2923 C CA . LEU B 1 170 ? 112.050 81.387 223.436 1.00 34.69 161 LEU B CA 1
ATOM 2924 C C . LEU B 1 170 ? 112.160 82.881 223.163 1.00 32.30 161 LEU B C 1
ATOM 2925 O O . LEU B 1 170 ? 112.998 83.554 223.778 1.00 29.70 161 LEU B O 1
ATOM 2930 N N . ASN B 1 171 ? 111.362 83.407 222.218 1.00 28.23 162 ASN B N 1
ATOM 2931 C CA . ASN B 1 171 ? 111.349 84.850 221.958 1.00 30.95 162 ASN B CA 1
ATOM 2932 C C . ASN B 1 171 ? 111.034 85.635 223.224 1.00 31.64 162 ASN B C 1
ATOM 2933 O O . ASN B 1 171 ? 111.602 86.709 223.454 1.00 28.96 162 ASN B O 1
ATOM 2938 N N . GLU B 1 172 ? 110.072 85.151 224.019 1.00 27.96 163 GLU B N 1
ATOM 2939 C CA . GLU B 1 172 ? 109.694 85.854 225.240 1.00 32.02 163 GLU B CA 1
ATOM 2940 C C . GLU B 1 172 ? 110.824 85.830 226.252 1.00 25.68 163 GLU B C 1
ATOM 2941 O O . GLU B 1 172 ? 111.128 86.852 226.879 1.00 26.64 163 GLU B O 1
ATOM 2947 N N . ILE B 1 173 ? 111.470 84.678 226.411 1.00 27.83 164 ILE B N 1
ATOM 2948 C CA . ILE B 1 173 ? 112.550 84.551 227.388 1.00 29.04 164 ILE B CA 1
ATOM 2949 C C . ILE B 1 173 ? 113.770 85.368 226.962 1.00 28.04 164 ILE B C 1
ATOM 2950 O O . ILE B 1 173 ? 114.395 86.054 227.781 1.00 26.76 164 ILE B O 1
ATOM 2955 N N . VAL B 1 174 ? 114.137 85.296 225.686 1.00 25.61 165 VAL B N 1
ATOM 2956 C CA . VAL B 1 174 ? 115.291 86.060 225.214 1.00 26.82 165 VAL B CA 1
ATOM 2957 C C . VAL B 1 174 ? 115.044 87.560 225.377 1.00 29.24 165 VAL B C 1
ATOM 2958 O O . VAL B 1 174 ? 115.945 88.311 225.786 1.00 29.25 165 VAL B O 1
ATOM 2962 N N . GLN B 1 175 ? 113.825 88.023 225.067 1.00 24.46 166 GLN B N 1
ATOM 2963 C CA . GLN B 1 175 ? 113.528 89.443 225.233 1.00 26.99 166 GLN B CA 1
ATOM 2964 C C . GLN B 1 175 ? 113.634 89.852 226.696 1.00 26.83 166 GLN B C 1
ATOM 2965 O O . GLN B 1 175 ? 114.206 90.898 227.009 1.00 25.33 166 GLN B O 1
ATOM 2971 N N . ASP B 1 176 ? 113.091 89.030 227.598 1.00 23.93 167 ASP B N 1
ATOM 2972 C CA . ASP B 1 176 ? 113.145 89.306 229.031 1.00 29.31 167 ASP B CA 1
ATOM 2973 C C . ASP B 1 176 ? 114.589 89.344 229.529 1.00 29.51 167 ASP B C 1
ATOM 2974 O O . ASP B 1 176 ? 114.977 90.263 230.264 1.00 26.98 167 ASP B O 1
ATOM 2979 N N . ILE B 1 177 ? 115.399 88.357 229.128 1.00 26.70 168 ILE B N 1
ATOM 2980 C CA . ILE B 1 177 ? 116.821 88.375 229.453 1.00 25.24 168 ILE B CA 1
ATOM 2981 C C . ILE B 1 177 ? 117.459 89.657 228.939 1.00 26.00 168 ILE B C 1
ATOM 2982 O O . ILE B 1 177 ? 118.259 90.297 229.636 1.00 25.28 168 ILE B O 1
ATOM 2987 N N . GLY B 1 178 ? 117.106 90.057 227.716 1.00 25.43 169 GLY B N 1
ATOM 2988 C CA . GLY B 1 178 ? 117.699 91.251 227.130 1.00 24.63 169 GLY B CA 1
ATOM 2989 C C . GLY B 1 178 ? 117.404 92.508 227.928 1.00 25.98 169 GLY B C 1
ATOM 2990 O O . GLY B 1 178 ? 118.300 93.313 228.202 1.00 27.60 169 GLY B O 1
ATOM 2991 N N . THR B 1 179 ? 116.136 92.706 228.291 1.00 24.80 170 THR B N 1
ATOM 2992 C CA . THR B 1 179 ? 115.765 93.869 229.094 1.00 24.74 170 THR B CA 1
ATOM 2993 C C . THR B 1 179 ? 116.476 93.848 230.441 1.00 26.40 170 THR B C 1
ATOM 2994 O O . THR B 1 179 ? 117.042 94.858 230.873 1.00 25.59 170 THR B O 1
ATOM 2998 N N . LYS B 1 180 ? 116.471 92.691 231.111 1.00 22.74 171 LYS B N 1
ATOM 2999 C CA . LYS B 1 180 ? 117.115 92.562 232.414 1.00 27.56 171 LYS B CA 1
ATOM 3000 C C . LYS B 1 180 ? 118.616 92.836 232.330 1.00 27.12 171 LYS B C 1
ATOM 3001 O O . LYS B 1 180 ? 119.199 93.447 233.233 1.00 25.09 171 LYS B O 1
ATOM 3007 N N . TYR B 1 181 ? 119.259 92.381 231.264 1.00 23.46 172 TYR B N 1
ATOM 3008 C CA . TYR B 1 181 ? 120.680 92.652 231.121 1.00 23.91 172 TYR B CA 1
ATOM 3009 C C . TYR B 1 181 ? 120.936 94.139 230.852 1.00 24.64 172 TYR B C 1
ATOM 3010 O O . TYR B 1 181 ? 121.923 94.706 231.332 1.00 25.53 172 TYR B O 1
ATOM 3019 N N . ILE B 1 182 ? 120.067 94.783 230.071 1.00 24.57 173 ILE B N 1
ATOM 3020 C CA . ILE B 1 182 ? 120.197 96.223 229.856 1.00 26.15 173 ILE B CA 1
ATOM 3021 C C . ILE B 1 182 ? 120.084 96.977 231.181 1.00 29.06 173 ILE B C 1
ATOM 3022 O O . ILE B 1 182 ? 120.850 97.914 231.443 1.00 26.74 173 ILE B O 1
ATOM 3027 N N . ILE B 1 183 ? 119.160 96.559 232.049 1.00 26.53 174 ILE B N 1
ATOM 3028 C CA . ILE B 1 183 ? 119.020 97.199 233.359 1.00 30.34 174 ILE B CA 1
ATOM 3029 C C . ILE B 1 183 ? 120.245 96.921 234.222 1.00 29.28 174 ILE B C 1
ATOM 3030 O O . ILE B 1 183 ? 120.829 97.835 234.828 1.00 29.71 174 ILE B O 1
ATOM 3035 N N . LEU B 1 184 ? 120.666 95.655 234.281 1.00 24.80 175 LEU B N 1
ATOM 3036 C CA . LEU B 1 184 ? 121.745 95.304 235.202 1.00 27.76 175 LEU B CA 1
ATOM 3037 C C . LEU B 1 184 ? 123.063 95.936 234.777 1.00 29.72 175 LEU B C 1
ATOM 3038 O O . LEU B 1 184 ? 123.854 96.350 235.629 1.00 28.64 175 LEU B O 1
ATOM 3043 N N . SER B 1 185 ? 123.323 96.016 233.467 1.00 26.35 176 SER B N 1
ATOM 3044 C CA . SER B 1 185 ? 124.604 96.518 232.979 1.00 29.29 176 SER B CA 1
ATOM 3045 C C . SER B 1 185 ? 124.622 98.029 232.807 1.00 30.59 176 SER B C 1
ATOM 3046 O O . SER B 1 185 ? 125.685 98.591 232.504 1.00 30.62 176 SER B O 1
ATOM 3049 N N . LYS B 1 186 ? 123.470 98.687 232.955 1.00 28.76 177 LYS B N 1
ATOM 3050 C CA . LYS B 1 186 ? 123.303 100.098 232.639 1.00 30.65 177 LYS B CA 1
ATOM 3051 C C . LYS B 1 186 ? 123.670 100.396 231.197 1.00 32.84 177 LYS B C 1
ATOM 3052 O O . LYS B 1 186 ? 124.034 101.527 230.871 1.00 32.81 177 LYS B O 1
ATOM 3058 N N . ASN B 1 187 ? 123.574 99.388 230.321 1.00 33.89 178 ASN B N 1
ATOM 3059 C CA . ASN B 1 187 ? 123.792 99.561 228.893 1.00 30.08 178 ASN B CA 1
ATOM 3060 C C . ASN B 1 187 ? 125.229 99.980 228.574 1.00 34.35 178 ASN B C 1
ATOM 3061 O O . ASN B 1 187 ? 125.492 100.535 227.499 1.00 32.54 178 ASN B O 1
ATOM 3066 N N . LYS B 1 188 ? 126.173 99.724 229.488 1.00 30.61 179 LYS B N 1
ATOM 3067 C CA . LYS B 1 188 ? 127.520 100.273 229.355 1.00 34.47 179 LYS B CA 1
ATOM 3068 C C . LYS B 1 188 ? 128.330 99.609 228.254 1.00 36.72 179 LYS B C 1
ATOM 3069 O O . LYS B 1 188 ? 129.380 100.134 227.907 1.00 37.09 179 LYS B O 1
ATOM 3075 N N . THR B 1 189 ? 127.880 98.465 227.728 1.00 35.26 180 THR B N 1
ATOM 3076 C CA . THR B 1 189 ? 128.514 97.827 226.576 1.00 34.18 180 THR B CA 1
ATOM 3077 C C . THR B 1 189 ? 128.436 98.700 225.332 1.00 31.39 180 THR B C 1
ATOM 3078 O O . THR B 1 189 ? 129.292 98.608 224.452 1.00 31.55 180 THR B O 1
ATOM 3082 N N . TYR B 1 190 ? 127.416 99.542 225.233 1.00 32.93 181 TYR B N 1
ATOM 3083 C CA . TYR B 1 190 ? 127.135 100.258 224.002 1.00 33.29 181 TYR B CA 1
ATOM 3084 C C . TYR B 1 190 ? 127.484 101.734 224.163 1.00 37.88 181 TYR B C 1
ATOM 3085 O O . TYR B 1 190 ? 127.430 102.291 225.264 1.00 36.30 181 TYR B O 1
ATOM 3094 N N . LEU B 1 191 ? 127.864 102.352 223.050 1.00 37.18 182 LEU B N 1
ATOM 3095 C CA . LEU B 1 191 ? 128.354 103.723 223.072 1.00 32.10 182 LEU B CA 1
ATOM 3096 C C . LEU B 1 191 ? 127.217 104.726 223.216 1.00 32.93 182 LEU B C 1
ATOM 3097 O O . LEU B 1 191 ? 126.090 104.505 222.762 1.00 32.54 182 LEU B O 1
ATOM 3102 N N . THR B 1 192 ? 127.532 105.865 223.824 1.00 34.36 183 THR B N 1
ATOM 3103 C CA . THR B 1 192 ? 126.664 107.014 223.646 1.00 37.21 183 THR B CA 1
ATOM 3104 C C . THR B 1 192 ? 126.779 107.516 222.209 1.00 35.83 183 THR B C 1
ATOM 3105 O O . THR B 1 192 ? 127.733 107.196 221.488 1.00 35.80 183 THR B O 1
ATOM 3109 N N . SER B 1 193 ? 125.782 108.306 221.797 1.00 36.18 184 SER B N 1
ATOM 3110 C CA . SER B 1 193 ? 125.804 108.916 220.472 1.00 40.86 184 SER B CA 1
ATOM 3111 C C . SER B 1 193 ? 127.079 109.716 220.263 1.00 43.78 184 SER B C 1
ATOM 3112 O O . SER B 1 193 ? 127.724 109.613 219.210 1.00 40.01 184 SER B O 1
ATOM 3115 N N . LEU B 1 194 ? 127.463 110.512 221.273 1.00 42.62 185 LEU B N 1
ATOM 3116 C CA . LEU B 1 194 ? 128.652 111.354 221.159 1.00 41.68 185 LEU B CA 1
ATOM 3117 C C . LEU B 1 194 ? 129.919 110.517 221.087 1.00 39.32 185 LEU B C 1
ATOM 3118 O O . LEU B 1 194 ? 130.760 110.741 220.210 1.00 40.99 185 LEU B O 1
ATOM 3123 N N . GLU B 1 195 ? 130.086 109.553 222.009 1.00 38.86 186 GLU B N 1
ATOM 3124 C CA . GLU B 1 195 ? 131.254 108.676 221.937 1.00 37.82 186 GLU B CA 1
ATOM 3125 C C . GLU B 1 195 ? 131.336 107.989 220.583 1.00 38.34 186 GLU B C 1
ATOM 3126 O O . GLU B 1 195 ? 132.431 107.760 220.055 1.00 38.93 186 GLU B O 1
ATOM 3132 N N . ARG B 1 196 ? 130.186 107.627 220.016 1.00 37.52 187 ARG B N 1
ATOM 3133 C CA . ARG B 1 196 ? 130.210 106.898 218.755 1.00 42.02 187 ARG B CA 1
ATOM 3134 C C . ARG B 1 196 ? 130.627 107.810 217.603 1.00 38.84 187 ARG B C 1
ATOM 3135 O O . ARG B 1 196 ? 131.442 107.421 216.757 1.00 39.59 187 ARG B O 1
ATOM 3143 N N . ALA B 1 197 ? 130.082 109.027 217.559 1.00 38.99 188 ALA B N 1
ATOM 3144 C CA . ALA B 1 197 ? 130.499 109.974 216.530 1.00 41.96 188 ALA B CA 1
ATOM 3145 C C . ALA B 1 197 ? 131.991 110.277 216.642 1.00 41.13 188 ALA B C 1
ATOM 3146 O O . ALA B 1 197 ? 132.686 110.398 215.627 1.00 47.15 188 ALA B O 1
ATOM 3148 N N . LYS B 1 198 ? 132.508 110.359 217.870 1.00 41.67 189 LYS B N 1
ATOM 3149 C CA . LYS B 1 198 ? 133.942 110.548 218.067 1.00 44.88 189 LYS B CA 1
ATOM 3150 C C . LYS B 1 198 ? 134.739 109.362 217.529 1.00 46.72 189 LYS B C 1
ATOM 3151 O O . LYS B 1 198 ? 135.721 109.539 216.798 1.00 46.39 189 LYS B O 1
ATOM 3157 N N . LEU B 1 199 ? 134.344 108.138 217.900 1.00 40.83 190 LEU B N 1
ATOM 3158 C CA . LEU B 1 199 ? 135.103 106.971 217.462 1.00 43.93 190 LEU B CA 1
ATOM 3159 C C . LEU B 1 199 ? 135.058 106.807 215.949 1.00 40.61 190 LEU B C 1
ATOM 3160 O O . LEU B 1 199 ? 136.017 106.314 215.348 1.00 44.58 190 LEU B O 1
ATOM 3165 N N . ILE B 1 200 ? 133.945 107.179 215.323 1.00 42.51 191 ILE B N 1
ATOM 3166 C CA . ILE B 1 200 ? 133.840 107.083 213.870 1.00 44.21 191 ILE B CA 1
ATOM 3167 C C . ILE B 1 200 ? 134.839 108.030 213.210 1.00 47.90 191 ILE B C 1
ATOM 3168 O O . ILE B 1 200 ? 135.537 107.659 212.257 1.00 46.65 191 ILE B O 1
ATOM 3173 N N . THR B 1 201 ? 134.926 109.265 213.719 1.00 48.07 192 THR B N 1
ATOM 3174 C CA . THR B 1 201 ? 135.933 110.221 213.265 1.00 47.39 192 THR B CA 1
ATOM 3175 C C . THR B 1 201 ? 137.337 109.658 213.442 1.00 47.69 192 THR B C 1
ATOM 3176 O O . THR B 1 201 ? 138.090 109.506 212.475 1.00 53.15 192 THR B O 1
ATOM 3180 N N . GLN B 1 202 ? 137.689 109.319 214.682 1.00 47.25 193 GLN B N 1
ATOM 3181 C CA . GLN B 1 202 ? 139.009 108.776 214.987 1.00 50.00 193 GLN B CA 1
ATOM 3182 C C . GLN B 1 202 ? 139.378 107.605 214.080 1.00 54.78 193 GLN B C 1
ATOM 3183 O O . GLN B 1 202 ? 140.542 107.447 213.697 1.00 52.10 193 GLN B O 1
ATOM 3189 N N . LEU B 1 203 ? 138.404 106.765 213.732 1.00 50.96 194 LEU B N 1
ATOM 3190 C CA . LEU B 1 203 ? 138.677 105.602 212.899 1.00 47.79 194 LEU B CA 1
ATOM 3191 C C . LEU B 1 203 ? 138.653 105.927 211.415 1.00 48.28 194 LEU B C 1
ATOM 3192 O O . LEU B 1 203 ? 138.958 105.050 210.601 1.00 50.28 194 LEU B O 1
ATOM 3197 N N . LYS B 1 204 ? 138.285 107.150 211.050 1.00 48.06 195 LYS B N 1
ATOM 3198 C CA . LYS B 1 204 ? 138.146 107.544 209.653 1.00 53.23 195 LYS B CA 1
ATOM 3199 C C . LYS B 1 204 ? 137.248 106.570 208.894 1.00 53.61 195 LYS B C 1
ATOM 3200 O O . LYS B 1 204 ? 137.501 106.227 207.738 1.00 55.47 195 LYS B O 1
ATOM 3206 N N . LEU B 1 205 ? 136.196 106.098 209.558 1.00 51.35 196 LEU B N 1
ATOM 3207 C CA . LEU B 1 205 ? 135.116 105.425 208.857 1.00 47.34 196 LEU B CA 1
ATOM 3208 C C . LEU B 1 205 ? 134.267 106.471 208.155 1.00 49.93 196 LEU B C 1
ATOM 3209 O O . LEU B 1 205 ? 133.844 107.455 208.770 1.00 53.03 196 LEU B O 1
ATOM 3214 N N . ASN B 1 206 ? 134.012 106.269 206.876 1.00 49.86 197 ASN B N 1
ATOM 3215 C CA . ASN B 1 206 ? 133.079 107.126 206.159 1.00 57.29 197 ASN B CA 1
ATOM 3216 C C . ASN B 1 206 ? 131.857 106.264 205.874 1.00 56.30 197 ASN B C 1
ATOM 3217 O O . ASN B 1 206 ? 131.896 105.378 205.016 1.00 56.98 197 ASN B O 1
ATOM 3222 N N . LEU B 1 207 ? 130.783 106.514 206.611 1.00 56.32 198 LEU B N 1
ATOM 3223 C CA . LEU B 1 207 ? 129.602 105.671 206.580 1.00 53.79 198 LEU B CA 1
ATOM 3224 C C . LEU B 1 207 ? 128.565 106.251 205.628 1.00 56.63 198 LEU B C 1
ATOM 3225 O O . LEU B 1 207 ? 128.390 107.473 205.547 1.00 60.04 198 LEU B O 1
ATOM 3230 N N . GLU B 1 208 ? 127.899 105.352 204.898 1.00 59.26 199 GLU B N 1
ATOM 3231 C CA . GLU B 1 208 ? 126.844 105.659 203.926 1.00 59.03 199 GLU B CA 1
ATOM 3232 C C . GLU B 1 208 ? 127.395 106.318 202.664 1.00 73.53 199 GLU B C 1
ATOM 3233 O O . GLU B 1 208 ? 127.581 105.655 201.637 1.00 76.68 199 GLU B O 1
ATOM 3239 N N . ARG C 2 19 ? 70.783 83.424 212.349 1.00 45.82 297 ARG C N 1
ATOM 3240 C CA . ARG C 2 19 ? 70.598 82.015 212.723 1.00 51.01 297 ARG C CA 1
ATOM 3241 C C . ARG C 2 19 ? 71.900 81.362 213.210 1.00 51.40 297 ARG C C 1
ATOM 3242 O O . ARG C 2 19 ? 71.880 80.253 213.746 1.00 50.66 297 ARG C O 1
ATOM 3250 N N . PHE C 2 20 ? 73.031 82.042 213.020 1.00 44.80 298 PHE C N 1
ATOM 3251 C CA . PHE C 2 20 ? 74.313 81.522 213.484 1.00 47.00 298 PHE C CA 1
ATOM 3252 C C . PHE C 2 20 ? 74.482 81.790 214.978 1.00 45.73 298 PHE C C 1
ATOM 3253 O O . PHE C 2 20 ? 74.329 82.927 215.438 1.00 44.74 298 PHE C O 1
ATOM 3261 N N . ASN C 2 21 ? 74.804 80.743 215.731 1.00 42.84 299 ASN C N 1
ATOM 3262 C CA . ASN C 2 21 ? 74.996 80.843 217.180 1.00 40.35 299 ASN C CA 1
ATOM 3263 C C . ASN C 2 21 ? 76.367 80.273 217.498 1.00 38.18 299 ASN C C 1
ATOM 3264 O O . ASN C 2 21 ? 76.583 79.059 217.304 1.00 34.68 299 ASN C O 1
ATOM 3269 N N . PRO C 2 22 ? 77.320 81.086 217.961 1.00 38.95 300 PRO C N 1
ATOM 3270 C CA . PRO C 2 22 ? 78.660 80.542 218.214 1.00 36.84 300 PRO C CA 1
ATOM 3271 C C . PRO C 2 22 ? 78.660 79.458 219.282 1.00 36.34 300 PRO C C 1
ATOM 3272 O O . PRO C 2 22 ? 79.472 78.527 219.204 1.00 35.42 300 PRO C O 1
ATOM 3276 N N . PHE C 2 23 ? 77.749 79.537 220.258 1.00 32.45 301 PHE C N 1
ATOM 3277 C CA . PHE C 2 23 ? 77.650 78.499 221.279 1.00 36.34 301 PHE C CA 1
ATOM 3278 C C . PHE C 2 23 ? 77.219 77.156 220.722 1.00 37.20 301 PHE C C 1
ATOM 3279 O O . PHE C 2 23 ? 77.380 76.141 221.403 1.00 39.49 301 PHE C O 1
ATOM 3287 N N . ALA C 2 24 ? 76.682 77.115 219.505 1.00 36.33 302 ALA C N 1
ATOM 3288 C CA . ALA C 2 24 ? 76.386 75.818 218.909 1.00 35.14 302 ALA C CA 1
ATOM 3289 C C . ALA C 2 24 ? 77.645 75.028 218.581 1.00 36.49 302 ALA C C 1
ATOM 3290 O O . ALA C 2 24 ? 77.549 73.831 218.303 1.00 39.06 302 ALA C O 1
ATOM 3292 N N . TYR C 2 25 ? 78.822 75.647 218.641 1.00 36.95 303 TYR C N 1
ATOM 3293 C CA . TYR C 2 25 ? 80.079 74.976 218.332 1.00 39.93 303 TYR C CA 1
ATOM 3294 C C . TYR C 2 25 ? 81.000 74.902 219.545 1.00 40.33 303 TYR C C 1
ATOM 3295 O O . TYR C 2 25 ? 82.213 74.692 219.402 1.00 40.86 303 TYR C O 1
ATOM 3304 N N . VAL C 2 26 ? 80.442 75.111 220.731 1.00 37.00 304 VAL C N 1
ATOM 3305 C CA . VAL C 2 26 ? 81.131 74.937 222.006 1.00 37.08 304 VAL C CA 1
ATOM 3306 C C . VAL C 2 26 ? 80.663 73.603 222.584 1.00 35.81 304 VAL C C 1
ATOM 3307 O O . VAL C 2 26 ? 79.464 73.316 222.577 1.00 32.78 304 VAL C O 1
ATOM 3311 N N . ASP C 2 27 ? 81.592 72.767 223.048 1.00 34.86 305 ASP C N 1
ATOM 3312 C CA . ASP C 2 27 ? 81.217 71.453 223.595 1.00 33.35 305 ASP C CA 1
ATOM 3313 C C . ASP C 2 27 ? 81.023 71.589 225.102 1.00 34.77 305 ASP C C 1
ATOM 3314 O O . ASP C 2 27 ? 81.990 71.597 225.875 1.00 33.04 305 ASP C O 1
ATOM 3319 N N . PHE C 2 28 ? 79.761 71.700 225.522 1.00 31.34 306 PHE C N 1
ATOM 3320 C CA . PHE C 2 28 ? 79.439 71.852 226.936 1.00 33.23 306 PHE C CA 1
ATOM 3321 C C . PHE C 2 28 ? 79.482 70.525 227.671 1.00 31.33 306 PHE C C 1
ATOM 3322 O O . PHE C 2 28 ? 79.743 70.496 228.875 1.00 32.72 306 PHE C O 1
ATOM 3330 N N . GLY C 2 29 ? 79.213 69.429 226.973 1.00 35.38 307 GLY C N 1
ATOM 3331 C CA . GLY C 2 29 ? 78.980 68.152 227.606 1.00 36.96 307 GLY C CA 1
ATOM 3332 C C . GLY C 2 29 ? 80.104 67.160 227.383 1.00 41.72 307 GLY C C 1
ATOM 3333 O O . GLY C 2 29 ? 81.199 67.492 226.924 1.00 39.31 307 GLY C O 1
ATOM 3334 N N . ASN C 2 30 ? 79.801 65.907 227.719 1.00 37.19 308 ASN C N 1
ATOM 3335 C CA . ASN C 2 30 ? 80.762 64.820 227.625 1.00 39.26 308 ASN C CA 1
ATOM 3336 C C . ASN C 2 30 ? 80.416 63.939 226.433 1.00 39.81 308 ASN C C 1
ATOM 3337 O O . ASN C 2 30 ? 80.129 62.750 226.586 1.00 37.32 308 ASN C O 1
ATOM 3342 N N . ASP C 2 31 ? 80.412 64.518 225.238 1.00 37.62 309 ASP C N 1
ATOM 3343 C CA . ASP C 2 31 ? 80.095 63.748 224.047 1.00 43.43 309 ASP C CA 1
ATOM 3344 C C . ASP C 2 31 ? 81.331 63.265 223.292 1.00 49.36 309 ASP C C 1
ATOM 3345 O O . ASP C 2 31 ? 81.279 62.204 222.669 1.00 50.09 309 ASP C O 1
ATOM 3350 N N . VAL C 2 32 ? 82.448 63.987 223.369 1.00 46.81 310 VAL C N 1
ATOM 3351 C CA . VAL C 2 32 ? 83.674 63.657 222.640 1.00 53.76 310 VAL C CA 1
ATOM 3352 C C . VAL C 2 32 ? 84.678 62.990 223.570 1.00 48.63 310 VAL C C 1
ATOM 3353 O O . VAL C 2 32 ? 84.891 63.444 224.700 1.00 49.64 310 VAL C O 1
ATOM 3357 N N . VAL C 2 33 ? 85.317 61.929 223.085 1.00 53.21 311 VAL C N 1
ATOM 3358 C CA . VAL C 2 33 ? 86.450 61.319 223.778 1.00 53.92 311 VAL C CA 1
ATOM 3359 C C . VAL C 2 33 ? 87.653 62.244 223.633 1.00 53.34 311 VAL C C 1
ATOM 3360 O O . VAL C 2 33 ? 88.143 62.468 222.518 1.00 55.89 311 VAL C O 1
ATOM 3364 N N . LEU C 2 34 ? 88.131 62.784 224.753 1.00 49.91 312 LEU C N 1
ATOM 3365 C CA . LEU C 2 34 ? 89.232 63.743 224.743 1.00 50.20 312 LEU C CA 1
ATOM 3366 C C . LEU C 2 34 ? 90.406 63.162 225.513 1.00 50.18 312 LEU C C 1
ATOM 3367 O O . LEU C 2 34 ? 90.326 62.994 226.733 1.00 51.51 312 LEU C O 1
ATOM 3372 N N . THR C 2 35 ? 91.496 62.888 224.807 1.00 46.32 313 THR C N 1
ATOM 3373 C CA . THR C 2 35 ? 92.752 62.445 225.391 1.00 49.92 313 THR C CA 1
ATOM 3374 C C . THR C 2 35 ? 93.852 63.437 225.042 1.00 49.23 313 THR C C 1
ATOM 3375 O O . THR C 2 35 ? 93.703 64.275 224.146 1.00 44.76 313 THR C O 1
ATOM 3379 N N . GLU C 2 36 ? 94.973 63.325 225.764 1.00 48.32 314 GLU C N 1
ATOM 3380 C CA . GLU C 2 36 ? 96.163 64.099 225.422 1.00 49.88 314 GLU C CA 1
ATOM 3381 C C . GLU C 2 36 ? 96.524 63.922 223.950 1.00 50.14 314 GLU C C 1
ATOM 3382 O O . GLU C 2 36 ? 96.800 64.897 223.240 1.00 51.89 314 GLU C O 1
ATOM 3388 N N . ASP C 2 37 ? 96.504 62.675 223.475 1.00 51.12 315 ASP C N 1
ATOM 3389 C CA . ASP C 2 37 ? 96.869 62.389 222.091 1.00 58.45 315 ASP C CA 1
ATOM 3390 C C . ASP C 2 37 ? 95.970 63.138 221.110 1.00 57.00 315 ASP C C 1
ATOM 3391 O O . ASP C 2 37 ? 96.458 63.849 220.224 1.00 60.37 315 ASP C O 1
ATOM 3396 N N . ILE C 2 38 ? 94.650 63.011 221.271 1.00 55.96 316 ILE C N 1
ATOM 3397 C CA . ILE C 2 38 ? 93.718 63.737 220.407 1.00 53.83 316 ILE C CA 1
ATOM 3398 C C . ILE C 2 38 ? 93.965 65.237 220.492 1.00 58.72 316 ILE C C 1
ATOM 3399 O O . ILE C 2 38 ? 94.031 65.928 219.469 1.00 59.31 316 ILE C O 1
ATOM 3404 N N . LEU C 2 39 ? 94.130 65.763 221.713 1.00 56.27 317 LEU C N 1
ATOM 3405 C CA . LEU C 2 39 ? 94.281 67.206 221.886 1.00 57.23 317 LEU C CA 1
ATOM 3406 C C . LEU C 2 39 ? 95.582 67.725 221.286 1.00 61.56 317 LEU C C 1
ATOM 3407 O O . LEU C 2 39 ? 95.653 68.896 220.888 1.00 63.97 317 LEU C O 1
ATOM 3412 N N . SER C 2 40 ? 96.618 66.883 221.218 1.00 61.27 318 SER C N 1
ATOM 3413 C CA . SER C 2 40 ? 97.902 67.317 220.672 1.00 64.64 318 SER C CA 1
ATOM 3414 C C . SER C 2 40 ? 97.827 67.617 219.177 1.00 67.37 318 SER C C 1
ATOM 3415 O O . SER C 2 40 ? 98.611 68.433 218.676 1.00 69.31 318 SER C O 1
ATOM 3418 N N . GLN C 2 41 ? 96.890 66.994 218.462 1.00 64.76 319 GLN C N 1
ATOM 3419 C CA . GLN C 2 41 ? 96.747 67.233 217.031 1.00 66.14 319 GLN C CA 1
ATOM 3420 C C . GLN C 2 41 ? 96.122 68.595 216.727 1.00 66.27 319 GLN C C 1
ATOM 3421 O O . GLN C 2 41 ? 96.513 69.250 215.753 1.00 72.40 319 GLN C O 1
ATOM 3427 N N . ILE C 2 42 ? 95.188 69.050 217.557 1.00 64.72 320 ILE C N 1
ATOM 3428 C CA . ILE C 2 42 ? 94.451 70.291 217.329 1.00 65.41 320 ILE C CA 1
ATOM 3429 C C . ILE C 2 42 ? 95.274 71.564 217.586 1.00 64.73 320 ILE C C 1
ATOM 3430 O O . ILE C 2 42 ? 96.433 71.516 218.013 1.00 69.92 320 ILE C O 1
ATOM 3435 N N . MET C 2 51 ? 82.415 83.790 213.653 1.00 66.51 329 MET C N 1
ATOM 3436 C CA . MET C 2 51 ? 82.837 83.939 215.040 1.00 60.81 329 MET C CA 1
ATOM 3437 C C . MET C 2 51 ? 82.805 82.599 215.791 1.00 56.73 329 MET C C 1
ATOM 3438 O O . MET C 2 51 ? 81.953 82.417 216.658 1.00 58.91 329 MET C O 1
ATOM 3443 N N . VAL C 2 52 ? 83.717 81.668 215.478 1.00 53.36 330 VAL C N 1
ATOM 3444 C CA . VAL C 2 52 ? 83.791 80.370 216.156 1.00 54.64 330 VAL C CA 1
ATOM 3445 C C . VAL C 2 52 ? 85.205 80.156 216.706 1.00 55.22 330 VAL C C 1
ATOM 3446 O O . VAL C 2 52 ? 86.189 80.254 215.964 1.00 56.67 330 VAL C O 1
ATOM 3450 N N . ALA C 2 53 ? 85.300 79.854 218.002 1.00 48.75 331 ALA C N 1
ATOM 3451 C CA . ALA C 2 53 ? 86.587 79.666 218.668 1.00 50.46 331 ALA C CA 1
ATOM 3452 C C . ALA C 2 53 ? 87.157 78.277 218.403 1.00 47.07 331 ALA C C 1
ATOM 3453 O O . ALA C 2 53 ? 86.430 77.279 218.406 1.00 52.66 331 ALA C O 1
ATOM 3455 N N . SER C 2 54 ? 88.470 78.212 218.191 1.00 49.67 332 SER C N 1
ATOM 3456 C CA . SER C 2 54 ? 89.137 76.936 217.966 1.00 49.86 332 SER C CA 1
ATOM 3457 C C . SER C 2 54 ? 89.379 76.212 219.294 1.00 48.96 332 SER C C 1
ATOM 3458 O O . SER C 2 54 ? 89.235 76.778 220.383 1.00 46.19 332 SER C O 1
ATOM 3461 N N . GLY C 2 55 ? 89.733 74.932 219.197 1.00 47.02 333 GLY C N 1
ATOM 3462 C CA . GLY C 2 55 ? 90.048 74.150 220.377 1.00 40.55 333 GLY C CA 1
ATOM 3463 C C . GLY C 2 55 ? 89.152 72.944 220.511 1.00 42.40 333 GLY C C 1
ATOM 3464 O O . GLY C 2 55 ? 88.000 72.973 220.062 1.00 46.35 333 GLY C O 1
ATOM 3465 N N . GLY C 2 56 ? 89.658 71.871 221.107 1.00 32.20 334 GLY C N 1
ATOM 3466 C CA . GLY C 2 56 ? 88.861 70.674 221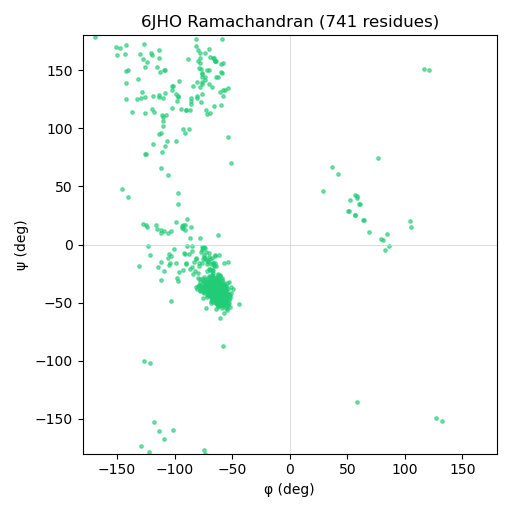.240 1.00 36.62 334 GLY C CA 1
ATOM 3467 C C . GLY C 2 56 ? 88.229 70.464 222.594 1.00 35.54 334 GLY C C 1
ATOM 3468 O O . GLY C 2 56 ? 87.479 69.503 222.769 1.00 40.07 334 GLY C O 1
ATOM 3469 N N . ASP C 2 57 ? 88.504 71.320 223.568 1.00 33.71 335 ASP C N 1
ATOM 3470 C CA . ASP C 2 57 ? 87.979 71.124 224.910 1.00 31.97 335 ASP C CA 1
ATOM 3471 C C . ASP C 2 57 ? 87.292 72.400 225.338 1.00 31.60 335 ASP C C 1
ATOM 3472 O O . ASP C 2 57 ? 87.576 73.482 224.804 1.00 28.29 335 ASP C O 1
ATOM 3477 N N . PHE C 2 58 ? 86.409 72.273 226.337 1.00 25.63 336 PHE C N 1
ATOM 3478 C CA . PHE C 2 58 ? 85.595 73.416 226.735 1.00 26.35 336 PHE C CA 1
ATOM 3479 C C . PHE C 2 58 ? 86.458 74.578 227.194 1.00 27.82 336 PHE C C 1
ATOM 3480 O O . PHE C 2 58 ? 86.149 75.741 226.908 1.00 26.78 336 PHE C O 1
ATOM 3488 N N . SER C 2 59 ? 87.533 74.291 227.932 1.00 24.64 337 SER C N 1
ATOM 3489 C CA . SER C 2 59 ? 88.323 75.377 228.513 1.00 27.31 337 SER C CA 1
ATOM 3490 C C . SER C 2 59 ? 88.984 76.206 227.420 1.00 25.86 337 SER C C 1
ATOM 3491 O O . SER C 2 59 ? 88.901 77.436 227.418 1.00 30.02 337 SER C O 1
ATOM 3494 N N . THR C 2 60 ? 89.615 75.538 226.459 1.00 26.75 338 THR C N 1
ATOM 3495 C CA . THR C 2 60 ? 90.213 76.239 225.328 1.00 29.26 338 THR C CA 1
ATOM 3496 C C . THR C 2 60 ? 89.160 77.029 224.548 1.00 30.82 338 THR C C 1
ATOM 3497 O O . THR C 2 60 ? 89.353 78.211 224.232 1.00 29.17 338 THR C O 1
ATOM 3501 N N . GLN C 2 61 ? 88.027 76.390 224.242 1.00 26.05 339 GLN C N 1
ATOM 3502 C CA . GLN C 2 61 ? 87.011 77.036 223.414 1.00 28.80 339 GLN C CA 1
ATOM 3503 C C . GLN C 2 61 ? 86.458 78.285 224.085 1.00 30.76 339 GLN C C 1
ATOM 3504 O O . GLN C 2 61 ? 86.273 79.317 223.429 1.00 29.21 339 GLN C O 1
ATOM 3510 N N . ILE C 2 62 ? 86.206 78.229 225.397 1.00 28.72 340 ILE C N 1
ATOM 3511 C CA . ILE C 2 62 ? 85.463 79.325 226.018 1.00 27.90 340 ILE C CA 1
ATOM 3512 C C . ILE C 2 62 ? 86.357 80.549 226.217 1.00 30.25 340 ILE C C 1
ATOM 3513 O O . ILE C 2 62 ? 85.911 81.694 226.032 1.00 28.63 340 ILE C O 1
ATOM 3518 N N . PHE C 2 63 ? 87.624 80.339 226.594 1.00 26.71 341 PHE C N 1
ATOM 3519 C CA . PHE C 2 63 ? 88.560 81.458 226.665 1.00 32.65 341 PHE C CA 1
ATOM 3520 C C . PHE C 2 63 ? 88.848 82.002 225.267 1.00 29.15 341 PHE C C 1
ATOM 3521 O O . PHE C 2 63 ? 89.059 83.206 225.092 1.00 32.53 341 PHE C O 1
ATOM 3529 N N . GLY C 2 64 ? 88.866 81.121 224.266 1.00 28.53 342 GLY C N 1
ATOM 3530 C CA . GLY C 2 64 ? 88.990 81.580 222.896 1.00 34.45 342 GLY C CA 1
ATOM 3531 C C . GLY C 2 64 ? 87.810 82.433 222.475 1.00 37.13 342 GLY C C 1
ATOM 3532 O O . GLY C 2 64 ? 87.982 83.511 221.906 1.00 35.32 342 GLY C O 1
ATOM 3533 N N . LEU C 2 65 ? 86.588 81.970 222.769 1.00 31.95 343 LEU C N 1
ATOM 3534 C CA . LEU C 2 65 ? 85.418 82.770 222.421 1.00 31.54 343 LEU C CA 1
ATOM 3535 C C . LEU C 2 65 ? 85.425 84.096 223.172 1.00 32.71 343 LEU C C 1
ATOM 3536 O O . LEU C 2 65 ? 85.088 85.139 222.602 1.00 35.06 343 LEU C O 1
ATOM 3541 N N . ALA C 2 66 ? 85.818 84.082 224.450 1.00 29.83 344 ALA C N 1
ATOM 3542 C CA . ALA C 2 66 ? 85.893 85.331 225.208 1.00 31.81 344 ALA C CA 1
ATOM 3543 C C . ALA C 2 66 ? 86.789 86.350 224.514 1.00 37.37 344 ALA C C 1
ATOM 3544 O O . ALA C 2 66 ? 86.540 87.560 224.590 1.00 35.03 344 ALA C O 1
ATOM 3546 N N . LYS C 2 67 ? 87.862 85.881 223.864 1.00 35.89 345 LYS C N 1
ATOM 3547 C CA . LYS C 2 67 ? 88.761 86.797 223.166 1.00 40.76 345 LYS C CA 1
ATOM 3548 C C . LYS C 2 67 ? 88.143 87.325 221.876 1.00 38.79 345 LYS C C 1
ATOM 3549 O O . LYS C 2 67 ? 88.467 88.438 221.459 1.00 42.44 345 LYS C O 1
ATOM 3555 N N . LEU C 2 68 ? 87.271 86.552 221.223 1.00 39.34 346 LEU C N 1
ATOM 3556 C CA . LEU C 2 68 ? 86.570 87.090 220.062 1.00 38.34 346 LEU C CA 1
ATOM 3557 C C . LEU C 2 68 ? 85.558 88.148 220.478 1.00 46.68 346 LEU C C 1
ATOM 3558 O O . LEU C 2 68 ? 85.374 89.153 219.779 1.00 42.09 346 LEU C O 1
ATOM 3563 N N . VAL C 2 69 ? 84.901 87.949 221.621 1.00 40.06 347 VAL C N 1
ATOM 3564 C CA . VAL C 2 69 ? 83.882 88.895 222.047 1.00 39.34 347 VAL C CA 1
ATOM 3565 C C . VAL C 2 69 ? 84.523 90.134 222.655 1.00 38.50 347 VAL C C 1
ATOM 3566 O O . VAL C 2 69 ? 84.006 91.243 222.517 1.00 39.33 347 VAL C O 1
ATOM 3570 N N . PHE C 2 70 ? 85.640 89.968 223.358 1.00 35.81 348 PHE C N 1
ATOM 3571 C CA . PHE C 2 70 ? 86.354 91.067 224.002 1.00 38.67 348 PHE C CA 1
ATOM 3572 C C . PHE C 2 70 ? 87.790 91.032 223.486 1.00 38.91 348 PHE C C 1
ATOM 3573 O O . PHE C 2 70 ? 88.703 90.560 224.183 1.00 39.07 348 PHE C O 1
ATOM 3581 N N . PRO C 2 71 ? 88.027 91.520 222.268 1.00 44.57 349 PRO C N 1
ATOM 3582 C CA . PRO C 2 71 ? 89.382 91.474 221.706 1.00 48.43 349 PRO C CA 1
ATOM 3583 C C . PRO C 2 71 ? 90.336 92.329 222.519 1.00 48.65 349 PRO C C 1
ATOM 3584 O O . PRO C 2 71 ? 89.931 93.227 223.257 1.00 47.55 349 PRO C O 1
ATOM 3588 N N . GLU C 2 72 ? 91.626 92.020 222.393 1.00 49.12 350 GLU C N 1
ATOM 3589 C CA . GLU C 2 72 ? 92.663 92.777 223.090 1.00 57.40 350 GLU C CA 1
ATOM 3590 C C . GLU C 2 72 ? 93.125 93.905 222.178 1.00 66.53 350 GLU C C 1
ATOM 3591 O O . GLU C 2 72 ? 93.985 93.710 221.317 1.00 67.21 350 GLU C O 1
ATOM 3597 N N . ARG C 2 73 ? 92.558 95.089 222.381 1.00 68.20 351 ARG C N 1
ATOM 3598 C CA . ARG C 2 73 ? 92.870 96.218 221.517 1.00 73.81 351 ARG C CA 1
ATOM 3599 C C . ARG C 2 73 ? 94.243 96.790 221.866 1.00 79.13 351 ARG C C 1
ATOM 3600 O O . ARG C 2 73 ? 94.574 96.934 223.048 1.00 79.07 351 ARG C O 1
ATOM 3608 N N . PRO C 2 74 ? 95.056 97.140 220.860 1.00 81.66 352 PRO C N 1
ATOM 3609 C CA . PRO C 2 74 ? 96.452 97.526 221.125 1.00 83.14 352 PRO C CA 1
ATOM 3610 C C . PRO C 2 74 ? 96.605 98.748 222.025 1.00 86.34 352 PRO C C 1
ATOM 3611 O O . PRO C 2 74 ? 97.171 98.651 223.121 1.00 82.74 352 PRO C O 1
ATOM 3615 N N . ASN C 2 75 ? 96.118 99.903 221.569 1.00 85.48 353 ASN C N 1
ATOM 3616 C CA . ASN C 2 75 ? 96.250 101.168 222.292 1.00 88.33 353 ASN C CA 1
ATOM 3617 C C . ASN C 2 75 ? 95.002 101.487 223.111 1.00 84.59 353 ASN C C 1
ATOM 3618 O O . ASN C 2 75 ? 94.524 102.626 223.140 1.00 83.10 353 ASN C O 1
ATOM 3623 N N . GLU C 2 76 ? 94.469 100.487 223.805 1.00 84.33 354 GLU C N 1
ATOM 3624 C CA . GLU C 2 76 ? 93.226 100.640 224.541 1.00 79.70 354 GLU C CA 1
ATOM 3625 C C . GLU C 2 76 ? 93.447 101.420 225.831 1.00 76.32 354 GLU C C 1
ATOM 3626 O O . GLU C 2 76 ? 94.452 101.228 226.528 1.00 70.48 354 GLU C O 1
ATOM 3632 N N . LYS C 2 77 ? 92.490 102.302 226.142 1.00 75.88 355 LYS C N 1
ATOM 3633 C CA . LYS C 2 77 ? 92.579 103.227 227.270 1.00 75.57 355 LYS C CA 1
ATOM 3634 C C . LYS C 2 77 ? 92.772 102.495 228.595 1.00 71.47 355 LYS C C 1
ATOM 3635 O O . LYS C 2 77 ? 93.906 102.306 229.050 1.00 66.75 355 LYS C O 1
ATOM 3641 N N . ASP C 2 78 ? 91.660 102.106 229.222 1.00 72.40 356 ASP C N 1
ATOM 3642 C CA . ASP C 2 78 ? 91.640 101.401 230.496 1.00 66.47 356 ASP C CA 1
ATOM 3643 C C . ASP C 2 78 ? 91.454 99.910 230.254 1.00 58.90 356 ASP C C 1
ATOM 3644 O O . ASP C 2 78 ? 90.316 99.423 230.226 1.00 57.20 356 ASP C O 1
ATOM 3649 N N . PRO C 2 79 ? 92.539 99.149 230.085 1.00 58.80 357 PRO C N 1
ATOM 3650 C CA . PRO C 2 79 ? 92.385 97.709 229.804 1.00 52.50 357 PRO C CA 1
ATOM 3651 C C . PRO C 2 79 ? 91.777 96.909 230.955 1.00 44.85 357 PRO C C 1
ATOM 3652 O O . PRO C 2 79 ? 91.289 95.794 230.716 1.00 40.77 357 PRO C O 1
ATOM 3656 N N . PHE C 2 80 ? 91.786 97.436 232.182 1.00 39.49 358 PHE C N 1
ATOM 3657 C CA . PHE C 2 80 ? 91.288 96.668 233.320 1.00 40.17 358 PHE C CA 1
ATOM 3658 C C . PHE C 2 80 ? 89.813 96.320 233.146 1.00 40.37 358 PHE C C 1
ATOM 3659 O O . PHE C 2 80 ? 89.410 95.165 233.345 1.00 36.70 358 PHE C O 1
ATOM 3667 N N . PHE C 2 81 ? 88.993 97.303 232.758 1.00 39.71 359 PHE C N 1
ATOM 3668 C CA . PHE C 2 81 ? 87.559 97.049 232.629 1.00 41.26 359 PHE C CA 1
ATOM 3669 C C . PHE C 2 81 ? 87.277 96.001 231.559 1.00 40.79 359 PHE C C 1
ATOM 3670 O O . PHE C 2 81 ? 86.399 95.152 231.737 1.00 34.90 359 PHE C O 1
ATOM 3678 N N . SER C 2 82 ? 88.003 96.038 230.437 1.00 39.14 360 SER C N 1
ATOM 3679 C CA . SER C 2 82 ? 87.727 95.049 229.397 1.00 39.74 360 SER C CA 1
ATOM 3680 C C . SER C 2 82 ? 88.293 93.674 229.768 1.00 35.49 360 SER C C 1
ATOM 3681 O O . SER C 2 82 ? 87.677 92.640 229.471 1.00 35.03 360 SER C O 1
ATOM 3684 N N . ASN C 2 83 ? 89.459 93.639 230.416 1.00 34.60 361 ASN C N 1
ATOM 3685 C CA . ASN C 2 83 ? 89.992 92.366 230.892 1.00 38.87 361 ASN C CA 1
ATOM 3686 C C . ASN C 2 83 ? 89.016 91.710 231.862 1.00 33.38 361 ASN C C 1
ATOM 3687 O O . ASN C 2 83 ? 88.766 90.503 231.788 1.00 34.91 361 ASN C O 1
ATOM 3692 N N . GLN C 2 84 ? 88.456 92.496 232.774 1.00 33.87 362 GLN C N 1
ATOM 3693 C CA . GLN C 2 84 ? 87.525 91.971 233.757 1.00 32.91 362 GLN C CA 1
ATOM 3694 C C . GLN C 2 84 ? 86.167 91.664 233.149 1.00 31.68 362 GLN C C 1
ATOM 3695 O O . GLN C 2 84 ? 85.513 90.710 233.582 1.00 33.07 362 GLN C O 1
ATOM 3701 N N . ALA C 2 85 ? 85.731 92.428 232.143 1.00 31.65 363 ALA C N 1
ATOM 3702 C CA . ALA C 2 85 ? 84.523 92.040 231.416 1.00 33.06 363 ALA C CA 1
ATOM 3703 C C . ALA C 2 85 ? 84.733 90.719 230.687 1.00 33.08 363 ALA C C 1
ATOM 3704 O O . ALA C 2 85 ? 83.816 89.889 230.600 1.00 31.50 363 ALA C O 1
ATOM 3706 N N . ARG C 2 86 ? 85.942 90.506 230.162 1.00 29.84 364 ARG C N 1
ATOM 3707 C CA . ARG C 2 86 ? 86.248 89.249 229.488 1.00 32.44 364 ARG C CA 1
ATOM 3708 C C . ARG C 2 86 ? 86.209 88.079 230.466 1.00 27.50 364 ARG C C 1
ATOM 3709 O O . ARG C 2 86 ? 85.694 87.010 230.130 1.00 28.08 364 ARG C O 1
ATOM 3717 N N . ASN C 2 87 ? 86.775 88.260 231.665 1.00 27.38 365 ASN C N 1
ATOM 3718 C CA . ASN C 2 87 ? 86.640 87.255 232.721 1.00 31.52 365 ASN C CA 1
ATOM 3719 C C . ASN C 2 87 ? 85.172 86.987 233.055 1.00 32.11 365 ASN C C 1
ATOM 3720 O O . ASN C 2 87 ? 84.774 85.831 233.248 1.00 27.50 365 ASN C O 1
ATOM 3725 N N . LEU C 2 88 ? 84.359 88.051 233.149 1.00 30.61 366 LEU C N 1
ATOM 3726 C CA . LEU C 2 88 ? 82.947 87.877 233.476 1.00 28.12 366 LEU C CA 1
ATOM 3727 C C . LEU C 2 88 ? 82.245 87.015 232.437 1.00 30.06 366 LEU C C 1
ATOM 3728 O O . LEU C 2 88 ? 81.414 86.162 232.781 1.00 30.05 366 LEU C O 1
ATOM 3733 N N . PHE C 2 89 ? 82.566 87.218 231.157 1.00 29.40 367 PHE C N 1
ATOM 3734 C CA . PHE C 2 89 ? 82.027 86.360 230.108 1.00 27.78 367 PHE C CA 1
ATOM 3735 C C . PHE C 2 89 ? 82.363 84.894 230.369 1.00 30.50 367 PHE C C 1
ATOM 3736 O O . PHE C 2 89 ? 81.510 84.010 230.216 1.00 29.91 367 PHE C O 1
ATOM 3744 N N . VAL C 2 90 ? 83.623 84.609 230.719 1.00 28.48 368 VAL C N 1
ATOM 3745 C CA . VAL C 2 90 ? 83.995 83.217 230.955 1.00 29.37 368 VAL C CA 1
ATOM 3746 C C . VAL C 2 90 ? 83.248 82.670 232.171 1.00 25.26 368 VAL C C 1
ATOM 3747 O O . VAL C 2 90 ? 82.775 81.532 232.162 1.00 26.52 368 VAL C O 1
ATOM 3751 N N . ILE C 2 91 ? 83.112 83.485 233.218 1.00 26.89 369 ILE C N 1
ATOM 3752 C CA . ILE C 2 91 ? 82.384 83.077 234.418 1.00 27.22 369 ILE C CA 1
ATOM 3753 C C . ILE C 2 91 ? 80.926 82.760 234.080 1.00 29.08 369 ILE C C 1
ATOM 3754 O O . ILE C 2 91 ? 80.402 81.702 234.444 1.00 29.81 369 ILE C O 1
ATOM 3759 N N . ASN C 2 92 ? 80.255 83.649 233.340 1.00 26.21 370 ASN C N 1
ATOM 3760 C CA . ASN C 2 92 ? 78.851 83.393 233.018 1.00 26.64 370 ASN C CA 1
ATOM 3761 C C . ASN C 2 92 ? 78.686 82.114 232.204 1.00 29.47 370 ASN C C 1
ATOM 3762 O O . ASN C 2 92 ? 77.748 81.340 232.435 1.00 28.87 370 ASN C O 1
ATOM 3767 N N . CYS C 2 93 ? 79.579 81.877 231.237 1.00 25.98 371 CYS C N 1
ATOM 3768 C CA . CYS C 2 93 ? 79.473 80.656 230.438 1.00 24.68 371 CYS C CA 1
ATOM 3769 C C . CYS C 2 93 ? 79.722 79.404 231.285 1.00 27.60 371 CYS C C 1
ATOM 3770 O O . CYS C 2 93 ? 79.102 78.357 231.058 1.00 25.03 371 CYS C O 1
ATOM 3773 N N . ASN C 2 94 ? 80.633 79.483 232.254 1.00 26.57 372 ASN C N 1
ATOM 3774 C CA . ASN C 2 94 ? 80.856 78.331 233.125 1.00 25.15 372 ASN C CA 1
ATOM 3775 C C . ASN C 2 94 ? 79.677 78.112 234.074 1.00 27.12 372 ASN C C 1
ATOM 3776 O O . ASN C 2 94 ? 79.355 76.964 234.415 1.00 28.31 372 ASN C O 1
ATOM 3781 N N . ILE C 2 95 ? 79.018 79.189 234.500 1.00 26.65 373 ILE C N 1
ATOM 3782 C CA . ILE C 2 95 ? 77.836 79.036 235.348 1.00 29.60 373 ILE C CA 1
ATOM 3783 C C . ILE C 2 95 ? 76.741 78.316 234.581 1.00 28.25 373 ILE C C 1
ATOM 3784 O O . ILE C 2 95 ? 76.095 77.395 235.101 1.00 29.51 373 ILE C O 1
ATOM 3789 N N . TYR C 2 96 ? 76.540 78.707 233.319 1.00 24.46 374 TYR C N 1
ATOM 3790 C CA . TYR C 2 96 ? 75.604 78.006 232.456 1.00 25.68 374 TYR C CA 1
ATOM 3791 C C . TYR C 2 96 ? 75.954 76.526 232.357 1.00 30.56 374 TYR C C 1
ATOM 3792 O O . TYR C 2 96 ? 75.086 75.660 232.491 1.00 30.54 374 TYR C O 1
ATOM 3801 N N . ARG C 2 97 ? 77.223 76.216 232.090 1.00 27.68 375 ARG C N 1
ATOM 3802 C CA . ARG C 2 97 ? 77.622 74.823 231.924 1.00 24.73 375 ARG C CA 1
ATOM 3803 C C . ARG C 2 97 ? 77.426 74.023 233.202 1.00 25.90 375 ARG C C 1
ATOM 3804 O O . ARG C 2 97 ? 76.973 72.877 233.155 1.00 27.80 375 ARG C O 1
ATOM 3812 N N . ASP C 2 98 ? 77.795 74.596 234.347 1.00 24.54 376 ASP C N 1
ATOM 3813 C CA . ASP C 2 98 ? 77.663 73.882 235.612 1.00 27.78 376 ASP C CA 1
ATOM 3814 C C . ASP C 2 98 ? 76.195 73.653 235.975 1.00 32.10 376 ASP C C 1
ATOM 3815 O O . ASP C 2 98 ? 75.844 72.607 236.533 1.00 31.80 376 ASP C O 1
ATOM 3820 N N . LEU C 2 99 ? 75.326 74.623 235.684 1.00 30.95 377 LEU C N 1
ATOM 3821 C CA . LEU C 2 99 ? 73.918 74.470 236.036 1.00 28.62 377 LEU C CA 1
ATOM 3822 C C . LEU C 2 99 ? 73.197 73.572 235.056 1.00 34.30 377 LEU C C 1
ATOM 3823 O O . LEU C 2 99 ? 72.354 72.763 235.462 1.00 33.56 377 LEU C O 1
ATOM 3828 N N . MET C 2 100 ? 73.506 73.690 233.767 1.00 26.41 378 MET C N 1
ATOM 3829 C CA . MET C 2 100 ? 72.681 73.046 232.764 1.00 31.04 378 MET C CA 1
ATOM 3830 C C . MET C 2 100 ? 73.291 71.768 232.205 1.00 31.94 378 MET C C 1
ATOM 3831 O O . MET C 2 100 ? 72.599 71.035 231.491 1.00 31.92 378 MET C O 1
ATOM 3836 N N . TRP C 2 101 ? 74.556 71.472 232.501 1.00 28.77 379 TRP C N 1
ATOM 3837 C CA . TRP C 2 101 ? 75.183 70.304 231.888 1.00 30.35 379 TRP C CA 1
ATOM 3838 C C . TRP C 2 101 ? 75.747 69.338 232.924 1.00 30.89 379 TRP C C 1
ATOM 3839 O O . TRP C 2 101 ? 76.553 68.479 232.563 1.00 29.67 379 TRP C O 1
ATOM 3850 N N . THR C 2 102 ? 75.333 69.452 234.196 1.00 29.82 380 THR C N 1
ATOM 3851 C CA . THR C 2 102 ? 75.618 68.449 235.223 1.00 32.76 380 THR C CA 1
ATOM 3852 C C . THR C 2 102 ? 74.311 67.963 235.852 1.00 34.01 380 THR C C 1
ATOM 3853 O O . THR C 2 102 ? 73.290 68.653 235.830 1.00 32.10 380 THR C O 1
ATOM 3857 N N . LYS C 2 103 ? 74.358 66.765 236.433 1.00 33.12 381 LYS C N 1
ATOM 3858 C CA . LYS C 2 103 ? 73.180 66.224 237.103 1.00 36.54 381 LYS C CA 1
ATOM 3859 C C . LYS C 2 103 ? 72.773 67.102 238.282 1.00 32.39 381 LYS C C 1
ATOM 3860 O O . LYS C 2 103 ? 71.625 67.554 238.380 1.00 37.65 381 LYS C O 1
ATOM 3866 N N . LYS C 2 104 ? 73.703 67.373 239.184 1.00 36.21 382 LYS C N 1
ATOM 3867 C CA . LYS C 2 104 ? 73.318 68.149 240.350 1.00 36.99 382 LYS C CA 1
ATOM 3868 C C . LYS C 2 104 ? 72.959 69.581 239.966 1.00 38.40 382 LYS C C 1
ATOM 3869 O O . LYS C 2 104 ? 72.115 70.205 240.620 1.00 38.41 382 LYS C O 1
ATOM 3875 N N . GLY C 2 105 ? 73.538 70.104 238.882 1.00 35.53 383 GLY C N 1
ATOM 3876 C CA . GLY C 2 105 ? 73.144 71.431 238.431 1.00 31.04 383 GLY C CA 1
ATOM 3877 C C . GLY C 2 105 ? 71.713 71.459 237.928 1.00 31.67 383 GLY C C 1
ATOM 3878 O O . GLY C 2 105 ? 70.940 72.363 238.253 1.00 33.67 383 GLY C O 1
ATOM 3879 N N . LEU C 2 106 ? 71.341 70.475 237.117 1.00 31.56 384 LEU C N 1
ATOM 3880 C CA . LEU C 2 106 ? 69.972 70.459 236.602 1.00 36.17 384 LEU C CA 1
ATOM 3881 C C . LEU C 2 106 ? 68.945 70.220 237.716 1.00 35.66 384 LEU C C 1
ATOM 3882 O O . LEU C 2 106 ? 67.839 70.774 237.669 1.00 34.41 384 LEU C O 1
ATOM 3887 N N . GLU C 2 107 ? 69.282 69.409 238.720 1.00 33.30 385 GLU C N 1
ATOM 3888 C CA . GLU C 2 107 ? 68.386 69.255 239.868 1.00 38.79 385 GLU C CA 1
ATOM 3889 C C . GLU C 2 107 ? 68.258 70.566 240.644 1.00 38.90 385 GLU C C 1
ATOM 3890 O O . GLU C 2 107 ? 67.167 70.924 241.101 1.00 38.43 385 GLU C O 1
ATOM 3896 N N . PHE C 2 108 ? 69.367 71.296 240.795 1.00 38.28 386 PHE C N 1
ATOM 3897 C CA . PHE C 2 108 ? 69.343 72.629 241.396 1.00 33.19 386 PHE C CA 1
ATOM 3898 C C . PHE C 2 108 ? 68.502 73.602 240.573 1.00 36.31 386 PHE C C 1
ATOM 3899 O O . PHE C 2 108 ? 67.775 74.433 241.135 1.00 37.06 386 PHE C O 1
ATOM 3907 N N . VAL C 2 109 ? 68.591 73.529 239.239 1.00 31.12 387 VAL C N 1
ATOM 3908 C CA . VAL C 2 109 ? 67.813 74.442 238.395 1.00 35.86 387 VAL C CA 1
ATOM 3909 C C . VAL C 2 109 ? 66.316 74.177 238.556 1.00 37.99 387 VAL C C 1
ATOM 3910 O O . VAL C 2 109 ? 65.504 75.111 238.620 1.00 34.85 387 VAL C O 1
ATOM 3914 N N . LYS C 2 110 ? 65.928 72.901 238.585 1.00 36.32 388 LYS C N 1
ATOM 3915 C CA . LYS C 2 110 ? 64.533 72.540 238.826 1.00 40.08 388 LYS C CA 1
ATOM 3916 C C . LYS C 2 110 ? 64.087 73.030 240.194 1.00 38.80 388 LYS C C 1
ATOM 3917 O O . LYS C 2 110 ? 63.097 73.755 240.320 1.00 45.50 388 LYS C O 1
ATOM 3923 N N . ARG C 2 111 ? 64.855 72.683 241.221 1.00 43.43 389 ARG C N 1
ATOM 3924 C CA . ARG C 2 111 ? 64.554 73.063 242.598 1.00 43.94 389 ARG C CA 1
ATOM 3925 C C . ARG C 2 111 ? 64.384 74.573 242.756 1.00 47.44 389 ARG C C 1
ATOM 3926 O O . ARG C 2 111 ? 63.447 75.039 243.418 1.00 46.95 389 ARG C O 1
ATOM 3934 N N . LYS C 2 112 ? 65.292 75.359 242.176 1.00 42.30 390 LYS C N 1
ATOM 3935 C CA . LYS C 2 112 ? 65.279 76.807 242.354 1.00 37.07 390 LYS C CA 1
ATOM 3936 C C . LYS C 2 112 ? 64.430 77.523 241.317 1.00 35.29 390 LYS C C 1
ATOM 3937 O O . LYS C 2 112 ? 64.298 78.747 241.382 1.00 39.18 390 LYS C O 1
ATOM 3943 N N . LYS C 2 113 ? 63.838 76.788 240.379 1.00 37.08 391 LYS C N 1
ATOM 3944 C CA . LYS C 2 113 ? 63.001 77.367 239.333 1.00 41.70 391 LYS C CA 1
ATOM 3945 C C . LYS C 2 113 ? 63.780 78.391 238.503 1.00 44.84 391 LYS C C 1
ATOM 3946 O O . LYS C 2 113 ? 63.256 79.437 238.113 1.00 44.20 391 LYS C O 1
ATOM 3952 N N . ILE C 2 114 ? 65.046 78.073 238.220 1.00 40.76 392 ILE C N 1
ATOM 3953 C CA . ILE C 2 114 ? 65.883 78.951 237.417 1.00 36.54 392 ILE C CA 1
ATOM 3954 C C . ILE C 2 114 ? 65.496 78.818 235.951 1.00 37.23 392 ILE C C 1
ATOM 3955 O O . ILE C 2 114 ? 65.153 77.724 235.469 1.00 35.30 392 ILE C O 1
ATOM 3960 N N . ILE C 2 115 ? 65.554 79.936 235.231 1.00 34.18 393 ILE C N 1
ATOM 3961 C CA . ILE C 2 115 ? 65.180 80.004 233.825 1.00 38.95 393 ILE C CA 1
ATOM 3962 C C . ILE C 2 115 ? 66.451 80.158 232.998 1.00 41.79 393 ILE C C 1
ATOM 3963 O O . ILE C 2 115 ? 67.095 81.213 233.032 1.00 40.33 393 ILE C O 1
ATOM 3968 N N . MET C 2 116 ? 66.800 79.122 232.240 1.00 38.37 394 MET C N 1
ATOM 3969 C CA . MET C 2 116 ? 67.896 79.171 231.293 1.00 38.55 394 MET C CA 1
ATOM 3970 C C . MET C 2 116 ? 67.520 78.379 230.060 1.00 37.52 394 MET C C 1
ATOM 3971 O O . MET C 2 116 ? 66.762 77.401 230.146 1.00 40.21 394 MET C O 1
ATOM 3976 N N . PRO C 2 117 ? 68.024 78.756 228.887 1.00 38.32 395 PRO C N 1
ATOM 3977 C CA . PRO C 2 117 ? 67.659 78.066 227.654 1.00 36.77 395 PRO C CA 1
ATOM 3978 C C . PRO C 2 117 ? 68.389 76.741 227.485 1.00 38.31 395 PRO C C 1
ATOM 3979 O O . PRO C 2 117 ? 69.425 76.476 228.100 1.00 36.79 395 PRO C O 1
ATOM 3983 N N . GLU C 2 118 ? 67.818 75.900 226.618 1.00 38.90 396 GLU C N 1
ATOM 3984 C CA . GLU C 2 118 ? 68.421 74.601 226.341 1.00 44.01 396 GLU C CA 1
ATOM 3985 C C . GLU C 2 118 ? 69.755 74.746 225.613 1.00 39.22 396 GLU C C 1
ATOM 3986 O O . GLU C 2 118 ? 70.631 73.886 225.756 1.00 35.66 396 GLU C O 1
ATOM 3992 N N . THR C 2 119 ? 69.917 75.796 224.807 1.00 38.99 397 THR C N 1
ATOM 3993 C CA . THR C 2 119 ? 71.195 76.097 224.187 1.00 36.60 397 THR C CA 1
ATOM 3994 C C . THR C 2 119 ? 71.420 77.581 224.428 1.00 39.66 397 THR C C 1
ATOM 3995 O O . THR C 2 119 ? 70.535 78.403 224.123 1.00 39.25 397 THR C O 1
ATOM 3999 N N . PRO C 2 120 ? 72.540 77.965 225.024 1.00 34.30 398 PRO C N 1
ATOM 4000 C CA . PRO C 2 120 ? 72.755 79.382 225.292 1.00 36.03 398 PRO C CA 1
ATOM 4001 C C . PRO C 2 120 ? 72.875 80.149 223.985 1.00 35.48 398 PRO C C 1
ATOM 4002 O O . PRO C 2 120 ? 73.144 79.593 222.915 1.00 34.24 398 PRO C O 1
ATOM 4006 N N . THR C 2 121 ? 72.613 81.447 224.086 1.00 32.21 399 THR C N 1
ATOM 4007 C CA . THR C 2 121 ? 72.765 82.376 222.982 1.00 34.61 399 THR C CA 1
ATOM 4008 C C . THR C 2 121 ? 73.578 83.553 223.466 1.00 32.02 399 THR C C 1
ATOM 4009 O O . THR C 2 121 ? 73.720 83.776 224.672 1.00 31.43 399 THR C O 1
ATOM 4013 N N . MET C 2 122 ? 74.091 84.334 222.509 1.00 35.77 400 MET C N 1
ATOM 4014 C CA . MET C 2 122 ? 74.789 85.555 222.896 1.00 35.30 400 MET C CA 1
ATOM 4015 C C . MET C 2 122 ? 73.859 86.499 223.660 1.00 34.71 400 MET C C 1
ATOM 4016 O O . MET C 2 122 ? 74.270 87.128 224.648 1.00 34.09 400 MET C O 1
ATOM 4021 N N . PHE C 2 123 ? 72.589 86.579 223.251 1.00 39.19 401 PHE C N 1
ATOM 4022 C CA . PHE C 2 123 ? 71.648 87.428 223.981 1.00 35.48 401 PHE C CA 1
ATOM 4023 C C . PHE C 2 123 ? 71.488 86.967 225.427 1.00 34.97 401 PHE C C 1
ATOM 4024 O O . PHE C 2 123 ? 71.481 87.790 226.353 1.00 35.40 401 PHE C O 1
ATOM 4032 N N . PHE C 2 124 ? 71.351 85.654 225.642 1.00 35.62 402 PHE C N 1
ATOM 4033 C CA . PHE C 2 124 ? 71.208 85.153 227.006 1.00 34.04 402 PHE C CA 1
ATOM 4034 C C . PHE C 2 124 ? 72.483 85.383 227.813 1.00 31.69 402 PHE C C 1
ATOM 4035 O O . PHE C 2 124 ? 72.424 85.833 228.963 1.00 31.30 402 PHE C O 1
ATOM 4043 N N . ILE C 2 125 ? 73.654 85.099 227.234 1.00 30.98 403 ILE C N 1
ATOM 4044 C CA . ILE C 2 125 ? 74.872 85.257 228.024 1.00 28.34 403 ILE C CA 1
ATOM 4045 C C . ILE C 2 125 ? 75.097 86.728 228.355 1.00 31.54 403 ILE C C 1
ATOM 4046 O O . ILE C 2 125 ? 75.500 87.075 229.474 1.00 30.50 403 ILE C O 1
ATOM 4051 N N . GLY C 2 126 ? 74.804 87.625 227.409 1.00 36.38 404 GLY C N 1
ATOM 4052 C CA . GLY C 2 126 ? 74.852 89.045 227.730 1.00 32.81 404 GLY C CA 1
ATOM 4053 C C . GLY C 2 126 ? 73.906 89.414 228.859 1.00 34.97 404 GLY C C 1
ATOM 4054 O O . GLY C 2 126 ? 74.247 90.208 229.740 1.00 37.30 404 GLY C O 1
ATOM 4055 N N . SER C 2 127 ? 72.717 88.814 228.865 1.00 33.61 405 SER C N 1
ATOM 4056 C CA . SER C 2 127 ? 71.717 89.093 229.885 1.00 35.66 405 SER C CA 1
ATOM 4057 C C . SER C 2 127 ? 72.117 88.606 231.271 1.00 39.70 405 SER C C 1
ATOM 4058 O O . SER C 2 127 ? 71.578 89.112 232.263 1.00 33.96 405 SER C O 1
ATOM 4061 N N . MET C 2 128 ? 73.031 87.630 231.374 1.00 35.31 406 MET C N 1
ATOM 4062 C CA . MET C 2 128 ? 73.478 87.211 232.700 1.00 35.60 406 MET C CA 1
ATOM 4063 C C . MET C 2 128 ? 74.228 88.308 233.446 1.00 34.68 406 MET C C 1
ATOM 4064 O O . MET C 2 128 ? 74.498 88.144 234.640 1.00 32.49 406 MET C O 1
ATOM 4069 N N . ALA C 2 129 ? 74.569 89.415 232.776 1.00 34.03 407 ALA C N 1
ATOM 4070 C CA . ALA C 2 129 ? 75.144 90.561 233.476 1.00 36.08 407 ALA C CA 1
ATOM 4071 C C . ALA C 2 129 ? 74.261 91.022 234.630 1.00 36.87 407 ALA C C 1
ATOM 4072 O O . ALA C 2 129 ? 74.767 91.514 235.644 1.00 40.49 407 ALA C O 1
ATOM 4074 N N . SER C 2 130 ? 72.941 90.884 234.488 1.00 38.49 408 SER C N 1
ATOM 4075 C CA . SER C 2 130 ? 72.015 91.228 235.563 1.00 45.22 408 SER C CA 1
ATOM 4076 C C . SER C 2 130 ? 71.863 90.121 236.589 1.00 43.15 408 SER C C 1
ATOM 4077 O O . SER C 2 130 ? 71.465 90.408 237.719 1.00 45.02 408 SER C O 1
ATOM 4080 N N . GLY C 2 131 ? 72.159 88.875 236.224 1.00 42.06 409 GLY C N 1
ATOM 4081 C CA . GLY C 2 131 ? 72.114 87.778 237.179 1.00 41.42 409 GLY C CA 1
ATOM 4082 C C . GLY C 2 131 ? 71.280 86.584 236.752 1.00 41.02 409 GLY C C 1
ATOM 4083 O O . GLY C 2 131 ? 71.137 86.287 235.557 1.00 40.95 409 GLY C O 1
ATOM 4084 N N . ILE C 2 132 ? 70.707 85.902 237.738 1.00 38.82 410 ILE C N 1
ATOM 4085 C CA . ILE C 2 132 ? 69.996 84.654 237.529 1.00 39.85 410 ILE C CA 1
ATOM 4086 C C . ILE C 2 132 ? 68.508 84.947 237.429 1.00 42.59 410 ILE C C 1
ATOM 4087 O O . ILE C 2 132 ? 67.938 85.566 238.334 1.00 43.17 410 ILE C O 1
ATOM 4092 N N . ASN C 2 133 ? 67.874 84.479 236.350 1.00 41.84 411 ASN C N 1
ATOM 4093 C CA . ASN C 2 133 ? 66.419 84.533 236.208 1.00 45.35 411 ASN C CA 1
ATOM 4094 C C . ASN C 2 133 ? 65.790 83.313 236.868 1.00 42.25 411 ASN C C 1
ATOM 4095 O O . ASN C 2 133 ? 66.138 82.167 236.543 1.00 40.28 411 ASN C O 1
ATOM 4100 N N . LEU C 2 134 ? 64.847 83.550 237.771 1.00 42.02 412 LEU C N 1
ATOM 4101 C CA . LEU C 2 134 ? 64.157 82.451 238.428 1.00 41.70 412 LEU C CA 1
ATOM 4102 C C . LEU C 2 134 ? 62.753 82.903 238.804 1.00 45.55 412 LEU C C 1
ATOM 4103 O O . LEU C 2 134 ? 62.415 84.090 238.737 1.00 46.76 412 LEU C O 1
ATOM 4108 N N . ILE C 2 135 ? 61.950 81.935 239.228 1.00 44.64 413 ILE C N 1
ATOM 4109 C CA . ILE C 2 135 ? 60.589 82.184 239.685 1.00 46.70 413 ILE C CA 1
ATOM 4110 C C . ILE C 2 135 ? 60.648 82.436 241.183 1.00 45.12 413 ILE C C 1
ATOM 4111 O O . ILE C 2 135 ? 61.035 81.550 241.950 1.00 46.23 413 ILE C O 1
ATOM 4116 N N . ASP C 2 136 ? 60.282 83.650 241.594 1.00 46.05 414 ASP C N 1
ATOM 4117 C CA . ASP C 2 136 ? 60.134 83.953 243.013 1.00 52.76 414 ASP C CA 1
ATOM 4118 C C . ASP C 2 136 ? 59.118 83.009 243.636 1.00 53.95 414 ASP C C 1
ATOM 4119 O O . ASP C 2 136 ? 58.004 82.863 243.129 1.00 53.75 414 ASP C O 1
ATOM 4124 N N . GLU C 2 137 ? 59.504 82.355 244.732 1.00 56.49 415 GLU C N 1
ATOM 4125 C CA . GLU C 2 137 ? 58.600 81.371 245.315 1.00 60.34 415 GLU C CA 1
ATOM 4126 C C . GLU C 2 137 ? 57.403 82.034 245.997 1.00 62.15 415 GLU C C 1
ATOM 4127 O O . GLU C 2 137 ? 56.303 81.475 245.981 1.00 65.94 415 GLU C O 1
ATOM 4133 N N . ASP C 2 138 ? 57.582 83.234 246.562 1.00 57.68 416 ASP C N 1
ATOM 4134 C CA . ASP C 2 138 ? 56.489 83.896 247.270 1.00 56.34 416 ASP C CA 1
ATOM 4135 C C . ASP C 2 138 ? 55.446 84.427 246.296 1.00 59.51 416 ASP C C 1
ATOM 4136 O O . ASP C 2 138 ? 54.258 84.100 246.403 1.00 67.29 416 ASP C O 1
ATOM 4141 N N . THR C 2 139 ? 55.871 85.233 245.328 1.00 60.75 417 THR C N 1
ATOM 4142 C CA . THR C 2 139 ? 54.954 85.885 244.398 1.00 57.95 417 THR C CA 1
ATOM 4143 C C . THR C 2 139 ? 54.709 85.093 243.121 1.00 55.31 417 THR C C 1
ATOM 4144 O O . THR C 2 139 ? 53.853 85.492 242.325 1.00 57.49 417 THR C O 1
ATOM 4148 N N . ASN C 2 140 ? 55.435 83.996 242.904 1.00 55.62 418 ASN C N 1
ATOM 4149 C CA . ASN C 2 140 ? 55.304 83.160 241.707 1.00 54.66 418 ASN C CA 1
ATOM 4150 C C . ASN C 2 140 ? 55.521 83.949 240.417 1.00 54.35 418 ASN C C 1
ATOM 4151 O O . ASN C 2 140 ? 55.032 83.566 239.350 1.00 55.45 418 ASN C O 1
ATOM 4156 N N . MET C 2 141 ? 56.270 85.041 240.489 1.00 52.79 419 MET C N 1
ATOM 4157 C CA . MET C 2 141 ? 56.602 85.833 239.317 1.00 51.30 419 MET C CA 1
ATOM 4158 C C . MET C 2 141 ? 58.104 85.780 239.061 1.00 52.40 419 MET C C 1
ATOM 4159 O O . MET C 2 141 ? 58.907 85.603 239.988 1.00 45.60 419 MET C O 1
ATOM 4164 N N . GLU C 2 142 ? 58.473 85.945 237.793 1.00 52.19 420 GLU C N 1
ATOM 4165 C CA . GLU C 2 142 ? 59.876 85.896 237.413 1.00 51.91 420 GLU C CA 1
ATOM 4166 C C . GLU C 2 142 ? 60.614 87.120 237.941 1.00 47.98 420 GLU C C 1
ATOM 4167 O O . GLU C 2 142 ? 60.100 88.240 237.909 1.00 51.75 420 GLU C O 1
ATOM 4173 N N . LYS C 2 143 ? 61.817 86.890 238.458 1.00 46.03 421 LYS C N 1
ATOM 4174 C CA . LYS C 2 143 ? 62.673 87.953 238.952 1.00 45.56 421 LYS C CA 1
ATOM 4175 C C . LYS C 2 143 ? 64.123 87.624 238.623 1.00 51.01 421 LYS C C 1
ATOM 4176 O O . LYS C 2 143 ? 64.474 86.482 238.302 1.00 51.19 421 LYS C O 1
ATOM 4182 N N . VAL C 2 144 ? 64.966 88.648 238.708 1.00 47.78 422 VAL C N 1
ATOM 4183 C CA . VAL C 2 144 ? 66.394 88.538 238.452 1.00 45.69 422 VAL C CA 1
ATOM 4184 C C . VAL C 2 144 ? 67.118 88.792 239.764 1.00 47.10 422 VAL C C 1
ATOM 4185 O O . VAL C 2 144 ? 66.834 89.777 240.454 1.00 51.50 422 VAL C O 1
ATOM 4189 N N . VAL C 2 145 ? 68.026 87.889 240.127 1.00 47.05 423 VAL C N 1
ATOM 4190 C CA . VAL C 2 145 ? 68.858 88.036 241.316 1.00 47.27 423 VAL C CA 1
ATOM 4191 C C . VAL C 2 145 ? 70.304 88.214 240.870 1.00 45.96 423 VAL C C 1
ATOM 4192 O O . VAL C 2 145 ? 70.829 87.390 240.110 1.00 42.19 423 VAL C O 1
ATOM 4196 N N . SER C 2 146 ? 70.948 89.268 241.357 1.00 40.64 424 SER C N 1
ATOM 4197 C CA . SER C 2 146 ? 72.311 89.559 240.941 1.00 42.53 424 SER C CA 1
ATOM 4198 C C . SER C 2 146 ? 73.236 88.397 241.290 1.00 40.32 424 SER C C 1
ATOM 4199 O O . SER C 2 146 ? 73.041 87.697 242.289 1.00 39.89 424 SER C O 1
ATOM 4202 N N . LEU C 2 147 ? 74.268 88.203 240.463 1.00 40.96 425 LEU C N 1
ATOM 4203 C CA . LEU C 2 147 ? 75.251 87.172 240.782 1.00 43.72 425 LEU C CA 1
ATOM 4204 C C . LEU C 2 147 ? 75.857 87.404 242.156 1.00 39.72 425 LEU C C 1
ATOM 4205 O O . LEU C 2 147 ? 76.121 86.449 242.896 1.00 39.16 425 LEU C O 1
ATOM 4210 N N . MET C 2 148 ? 76.096 88.664 242.510 1.00 37.14 426 MET C N 1
ATOM 4211 C CA . MET C 2 148 ? 76.755 88.946 243.776 1.00 39.08 426 MET C CA 1
ATOM 4212 C C . MET C 2 148 ? 75.910 88.481 244.955 1.00 44.79 426 MET C C 1
ATOM 4213 O O . MET C 2 148 ? 76.446 87.997 245.956 1.00 44.15 426 MET C O 1
ATOM 4218 N N . GLU C 2 149 ? 74.586 88.619 244.853 1.00 40.02 427 GLU C N 1
ATOM 4219 C CA . GLU C 2 149 ? 73.705 88.146 245.914 1.00 45.44 427 GLU C CA 1
ATOM 4220 C C . GLU C 2 149 ? 73.486 86.648 245.811 1.00 42.44 427 GLU C C 1
ATOM 4221 O O . GLU C 2 149 ? 73.450 85.948 246.828 1.00 42.37 427 GLU C O 1
ATOM 4227 N N . PHE C 2 150 ? 73.364 86.137 244.587 1.00 39.44 428 PHE C N 1
ATOM 4228 C CA . PHE C 2 150 ? 72.898 84.768 244.419 1.00 38.60 428 PHE C CA 1
ATOM 4229 C C . PHE C 2 150 ? 73.973 83.721 244.701 1.00 40.73 428 PHE C C 1
ATOM 4230 O O . PHE C 2 150 ? 73.645 82.645 245.206 1.00 37.14 428 PHE C O 1
ATOM 4238 N N . PHE C 2 151 ? 75.242 83.985 244.368 1.00 39.16 429 PHE C N 1
ATOM 4239 C CA . PHE C 2 151 ? 76.319 83.004 244.535 1.00 40.28 429 PHE C CA 1
ATOM 4240 C C . PHE C 2 151 ? 77.282 83.514 245.607 1.00 41.53 429 PHE C C 1
ATOM 4241 O O . PHE C 2 151 ? 78.205 84.281 245.314 1.00 40.69 429 PHE C O 1
ATOM 4249 N N . GLY C 2 152 ? 77.085 83.076 246.846 1.00 45.02 430 GLY C N 1
ATOM 4250 C CA . GLY C 2 152 ? 77.915 83.528 247.945 1.00 45.45 430 GLY C CA 1
ATOM 4251 C C . GLY C 2 152 ? 77.467 84.820 248.603 1.00 46.88 430 GLY C C 1
ATOM 4252 O O . GLY C 2 152 ? 78.111 85.260 249.563 1.00 51.18 430 GLY C O 1
ATOM 4253 N N . GLY C 2 153 ? 76.394 85.440 248.128 1.00 43.80 431 GLY C N 1
ATOM 4254 C CA . GLY C 2 153 ? 75.954 86.718 248.627 1.00 46.28 431 GLY C CA 1
ATOM 4255 C C . GLY C 2 153 ? 74.788 86.617 249.589 1.00 52.27 431 GLY C C 1
ATOM 4256 O O . GLY C 2 153 ? 74.519 85.566 250.184 1.00 50.49 431 GLY C O 1
ATOM 4257 N N . GLU C 2 154 ? 74.079 87.741 249.744 1.00 52.67 432 GLU C N 1
ATOM 4258 C CA . GLU C 2 154 ? 73.054 87.822 250.779 1.00 56.11 432 GLU C CA 1
ATOM 4259 C C . GLU C 2 154 ? 71.850 86.946 250.484 1.00 55.96 432 GLU C C 1
ATOM 4260 O O . GLU C 2 154 ? 71.115 86.601 251.411 1.00 57.86 432 GLU C O 1
ATOM 4266 N N . GLU C 2 155 ? 71.636 86.569 249.229 1.00 50.86 433 GLU C N 1
ATOM 4267 C CA . GLU C 2 155 ? 70.611 85.590 248.901 1.00 49.99 433 GLU C CA 1
ATOM 4268 C C . GLU C 2 155 ? 71.159 84.176 248.858 1.00 50.76 433 GLU C C 1
ATOM 4269 O O . GLU C 2 155 ? 70.521 83.296 248.272 1.00 54.41 433 GLU C O 1
ATOM 4275 N N . ASP C 2 156 ? 72.340 83.945 249.428 1.00 50.89 434 ASP C N 1
ATOM 4276 C CA . ASP C 2 156 ? 72.926 82.609 249.514 1.00 51.82 434 ASP C CA 1
ATOM 4277 C C . ASP C 2 156 ? 73.608 82.424 250.868 1.00 52.77 434 ASP C C 1
ATOM 4278 O O . ASP C 2 156 ? 74.699 81.863 250.958 1.00 48.75 434 ASP C O 1
ATOM 4283 N N . LYS C 2 157 ? 72.995 82.906 251.954 1.00 56.85 435 LYS C N 1
ATOM 4284 C CA . LYS C 2 157 ? 73.580 82.673 253.280 1.00 57.56 435 LYS C CA 1
ATOM 4285 C C . LYS C 2 157 ? 73.715 81.184 253.561 1.00 57.34 435 LYS C C 1
ATOM 4286 O O . LYS C 2 157 ? 74.640 80.755 254.263 1.00 58.87 435 LYS C O 1
ATOM 4292 N N . SER C 2 158 ? 72.835 80.388 252.967 1.00 56.72 436 SER C N 1
ATOM 4293 C CA . SER C 2 158 ? 72.967 78.947 253.042 1.00 56.45 436 SER C CA 1
ATOM 4294 C C . SER C 2 158 ? 74.312 78.484 252.494 1.00 61.73 436 SER C C 1
ATOM 4295 O O . SER C 2 158 ? 74.908 77.531 253.010 1.00 61.72 436 SER C O 1
ATOM 4298 N N . GLY C 2 159 ? 74.817 79.154 251.456 1.00 55.54 437 GLY C N 1
ATOM 4299 C CA . GLY C 2 159 ? 76.014 78.703 250.783 1.00 49.65 437 GLY C CA 1
ATOM 4300 C C . GLY C 2 159 ? 75.787 77.620 249.754 1.00 50.16 437 GLY C C 1
ATOM 4301 O O . GLY C 2 159 ? 76.737 77.252 249.049 1.00 47.60 437 GLY C O 1
ATOM 4302 N N . ASP C 2 160 ? 74.553 77.116 249.626 1.00 48.77 438 ASP C N 1
ATOM 4303 C CA . ASP C 2 160 ? 74.278 76.014 248.711 1.00 48.89 438 ASP C CA 1
ATOM 4304 C C . ASP C 2 160 ? 74.376 76.430 247.248 1.00 44.66 438 ASP C C 1
ATOM 4305 O O . ASP C 2 160 ? 74.701 75.591 246.398 1.00 42.50 438 ASP C O 1
ATOM 4310 N N . ASN C 2 161 ? 74.045 77.682 246.919 1.00 39.03 439 ASN C N 1
ATOM 4311 C CA . ASN C 2 161 ? 74.122 78.096 245.521 1.00 37.99 439 ASN C CA 1
ATOM 4312 C C . ASN C 2 161 ? 75.565 78.054 245.027 1.00 36.17 439 ASN C C 1
ATOM 4313 O O . ASN C 2 161 ? 75.859 77.454 243.990 1.00 37.84 439 ASN C O 1
ATOM 4318 N N . LEU C 2 162 ? 76.480 78.668 245.779 1.00 35.98 440 LEU C N 1
ATOM 4319 C CA . LEU C 2 162 ? 77.888 78.675 245.390 1.00 40.65 440 LEU C CA 1
ATOM 4320 C C . LEU C 2 162 ? 78.439 77.259 245.248 1.00 41.82 440 LEU C C 1
ATOM 4321 O O . LEU C 2 162 ? 79.292 77.008 244.388 1.00 36.71 440 LEU C O 1
ATOM 4326 N N . ARG C 2 163 ? 77.957 76.318 246.074 1.00 38.40 441 ARG C N 1
ATOM 4327 C CA . ARG C 2 163 ? 78.539 74.976 246.114 1.00 40.73 441 ARG C CA 1
ATOM 4328 C C . ARG C 2 163 ? 78.140 74.116 244.928 1.00 34.78 441 ARG C C 1
ATOM 4329 O O . ARG C 2 163 ? 78.773 73.080 244.697 1.00 38.89 441 ARG C O 1
ATOM 4337 N N . VAL C 2 164 ? 77.106 74.504 244.182 1.00 35.86 442 VAL C N 1
ATOM 4338 C CA . VAL C 2 164 ? 76.744 73.740 242.995 1.00 37.36 442 VAL C CA 1
ATOM 4339 C C . VAL C 2 164 ? 77.659 74.062 241.810 1.00 35.30 442 VAL C C 1
ATOM 4340 O O . VAL C 2 164 ? 77.695 73.301 240.839 1.00 36.13 442 VAL C O 1
ATOM 4344 N N . LEU C 2 165 ? 78.411 75.157 241.866 1.00 37.50 443 LEU C N 1
ATOM 4345 C CA . LEU C 2 165 ? 79.360 75.505 240.812 1.00 31.99 443 LEU C CA 1
ATOM 4346 C C . LEU C 2 165 ? 80.640 74.672 240.928 1.00 34.27 443 LEU C C 1
ATOM 4347 O O . LEU C 2 165 ? 81.008 74.205 242.008 1.00 32.43 443 LEU C O 1
ATOM 4352 N N . SER C 2 166 ? 81.338 74.527 239.799 1.00 33.50 444 SER C N 1
ATOM 4353 C CA . SER C 2 166 ? 82.571 73.746 239.743 1.00 33.12 444 SER C CA 1
ATOM 4354 C C . SER C 2 166 ? 83.722 74.503 240.412 1.00 34.26 444 SER C C 1
ATOM 4355 O O . SER C 2 166 ? 83.629 75.712 240.644 1.00 32.10 444 SER C O 1
ATOM 4358 N N . PRO C 2 167 ? 84.829 73.811 240.726 1.00 31.77 445 PRO C N 1
ATOM 4359 C CA . PRO C 2 167 ? 85.974 74.520 241.320 1.00 31.32 445 PRO C CA 1
ATOM 4360 C C . PRO C 2 167 ? 86.506 75.657 240.460 1.00 32.33 445 PRO C C 1
ATOM 4361 O O . PRO C 2 167 ? 86.840 76.720 240.999 1.00 31.10 445 PRO C O 1
ATOM 4365 N N . ALA C 2 168 ? 86.580 75.482 239.138 1.00 28.99 446 ALA C N 1
ATOM 4366 C CA . ALA C 2 168 ? 87.126 76.553 238.310 1.00 30.81 446 ALA C CA 1
ATOM 4367 C C . ALA C 2 168 ? 86.199 77.767 238.298 1.00 30.77 446 ALA C C 1
ATOM 4368 O O . ALA C 2 168 ? 86.665 78.915 238.327 1.00 32.16 446 ALA C O 1
ATOM 4370 N N . THR C 2 169 ? 84.887 77.531 238.227 1.00 32.69 447 THR C N 1
ATOM 4371 C CA . THR C 2 169 ? 83.918 78.629 238.242 1.00 30.83 447 THR C CA 1
ATOM 4372 C C . THR C 2 169 ? 83.995 79.421 239.543 1.00 29.03 447 THR C C 1
ATOM 4373 O O . THR C 2 169 ? 84.053 80.651 239.528 1.00 31.44 447 THR C O 1
ATOM 4377 N N . ARG C 2 170 ? 84.002 78.727 240.688 1.00 32.65 448 ARG C N 1
ATOM 4378 C CA . ARG C 2 170 ? 84.179 79.404 241.968 1.00 32.81 448 ARG C CA 1
ATOM 4379 C C . ARG C 2 170 ? 85.516 80.122 242.037 1.00 33.23 448 ARG C C 1
ATOM 4380 O O . ARG C 2 170 ? 85.607 81.231 242.580 1.00 34.70 448 ARG C O 1
ATOM 4388 N N . ASN C 2 171 ? 86.570 79.505 241.500 1.00 29.53 449 ASN C N 1
ATOM 4389 C CA . ASN C 2 171 ? 87.877 80.146 241.518 1.00 33.77 449 ASN C CA 1
ATOM 4390 C C . ASN C 2 171 ? 87.837 81.468 240.767 1.00 34.86 449 ASN C C 1
ATOM 4391 O O . ASN C 2 171 ? 88.304 82.502 241.265 1.00 32.80 449 ASN C O 1
ATOM 4396 N N . MET C 2 172 ? 87.291 81.449 239.554 1.00 29.95 450 MET C N 1
ATOM 4397 C CA . MET C 2 172 ? 87.247 82.671 238.768 1.00 31.81 450 MET C CA 1
ATOM 4398 C C . MET C 2 172 ? 86.329 83.697 239.406 1.00 34.29 450 MET C C 1
ATOM 4399 O O . MET C 2 172 ? 86.624 84.897 239.386 1.00 31.95 450 MET C O 1
ATOM 4404 N N . TRP C 2 173 ? 85.199 83.240 239.955 1.00 30.05 451 TRP C N 1
ATOM 4405 C CA . TRP C 2 173 ? 84.265 84.149 240.607 1.00 32.05 451 TRP C CA 1
ATOM 4406 C C . TRP C 2 173 ? 84.906 84.783 241.838 1.00 34.94 451 TRP C C 1
ATOM 4407 O O . TRP C 2 173 ? 84.735 85.983 242.079 1.00 33.59 451 TRP C O 1
ATOM 4418 N N . ASN C 2 174 ? 85.708 84.014 242.588 1.00 32.11 452 ASN C N 1
ATOM 4419 C CA . ASN C 2 174 ? 86.467 84.598 243.695 1.00 38.66 452 ASN C CA 1
ATOM 4420 C C . ASN C 2 174 ? 87.409 85.694 243.211 1.00 39.68 452 ASN C C 1
ATOM 4421 O O . ASN C 2 174 ? 87.437 86.794 243.774 1.00 38.66 452 ASN C O 1
ATOM 4426 N N . SER C 2 175 ? 88.229 85.395 242.198 1.00 39.02 453 SER C N 1
ATOM 4427 C CA . SER C 2 175 ? 89.142 86.407 241.677 1.00 35.31 453 SER C CA 1
ATOM 4428 C C . SER C 2 175 ? 88.379 87.642 241.231 1.00 36.65 453 SER C C 1
ATOM 4429 O O . SER C 2 175 ? 88.801 88.769 241.504 1.00 34.67 453 SER C O 1
ATOM 4432 N N . PHE C 2 176 ? 87.241 87.444 240.558 1.00 33.63 454 PHE C N 1
ATOM 4433 C CA . PHE C 2 176 ? 86.487 88.577 240.032 1.00 33.33 454 PHE C CA 1
ATOM 4434 C C . PHE C 2 176 ? 86.023 89.505 241.150 1.00 35.15 454 PHE C C 1
ATOM 4435 O O . PHE C 2 176 ? 86.115 90.728 241.024 1.00 36.81 454 PHE C O 1
ATOM 4443 N N . LYS C 2 177 ? 85.548 88.945 242.263 1.00 37.21 455 LYS C N 1
ATOM 4444 C CA . LYS C 2 177 ? 85.037 89.794 243.338 1.00 38.90 455 LYS C CA 1
ATOM 4445 C C . LYS C 2 177 ? 86.147 90.607 243.991 1.00 39.18 455 LYS C C 1
ATOM 4446 O O . LYS C 2 177 ? 85.880 91.685 244.527 1.00 37.82 455 LYS C O 1
ATOM 4452 N N . THR C 2 178 ? 87.391 90.117 243.968 1.00 38.32 456 THR C N 1
ATOM 4453 C CA . THR C 2 178 ? 88.499 90.928 244.462 1.00 36.66 456 THR C CA 1
ATOM 4454 C C . THR C 2 178 ? 88.992 91.944 243.435 1.00 39.54 456 THR C C 1
ATOM 4455 O O . THR C 2 178 ? 89.777 92.824 243.796 1.00 37.52 456 THR C O 1
ATOM 4459 N N . MET C 2 179 ? 88.564 91.853 242.173 1.00 34.88 457 MET C N 1
ATOM 4460 C CA . MET C 2 179 ? 89.101 92.768 241.171 1.00 40.30 457 MET C CA 1
ATOM 4461 C C . MET C 2 179 ? 87.991 93.505 240.423 1.00 37.17 457 MET C C 1
ATOM 4462 O O . MET C 2 179 ? 87.456 94.472 240.960 1.00 42.15 457 MET C O 1
ATOM 4467 N N . GLY C 2 180 ? 87.629 93.087 239.212 1.00 36.04 458 GLY C N 1
ATOM 4468 C CA . GLY C 2 180 ? 86.576 93.790 238.486 1.00 34.98 458 GLY C CA 1
ATOM 4469 C C . GLY C 2 180 ? 85.279 93.964 239.267 1.00 42.08 458 GLY C C 1
ATOM 4470 O O . GLY C 2 180 ? 84.578 94.969 239.102 1.00 39.98 458 GLY C O 1
ATOM 4471 N N . GLY C 2 181 ? 84.943 93.006 240.130 1.00 36.91 459 GLY C N 1
ATOM 4472 C CA . GLY C 2 181 ? 83.718 93.086 240.895 1.00 37.32 459 GLY C CA 1
ATOM 4473 C C . GLY C 2 181 ? 83.796 93.856 242.195 1.00 44.38 459 GLY C C 1
ATOM 4474 O O . GLY C 2 181 ? 82.819 93.858 242.958 1.00 43.51 459 GLY C O 1
ATOM 4475 N N . ALA C 2 182 ? 84.929 94.498 242.483 1.00 42.63 460 ALA C N 1
ATOM 4476 C CA . ALA C 2 182 ? 85.038 95.359 243.651 1.00 43.17 460 ALA C CA 1
ATOM 4477 C C . ALA C 2 182 ? 83.977 96.453 243.581 1.00 43.81 460 ALA C C 1
ATOM 4478 O O . ALA C 2 182 ? 83.488 96.804 242.503 1.00 42.79 460 ALA C O 1
ATOM 4480 N N . ARG C 2 183 ? 83.622 96.999 244.747 1.00 46.42 461 ARG C N 1
ATOM 4481 C CA . ARG C 2 183 ? 82.464 97.889 244.806 1.00 47.87 461 ARG C CA 1
ATOM 4482 C C . ARG C 2 183 ? 82.633 99.093 243.878 1.00 46.34 461 ARG C C 1
ATOM 4483 O O . ARG C 2 183 ? 81.673 99.529 243.233 1.00 47.96 461 ARG C O 1
ATOM 4491 N N . GLU C 2 184 ? 83.855 99.608 243.744 1.00 44.67 462 GLU C N 1
ATOM 4492 C CA . GLU C 2 184 ? 84.055 100.817 242.948 1.00 45.74 462 GLU C CA 1
ATOM 4493 C C . GLU C 2 184 ? 83.950 100.549 241.451 1.00 42.04 462 GLU C C 1
ATOM 4494 O O . GLU C 2 184 ? 83.494 101.420 240.698 1.00 43.40 462 GLU C O 1
ATOM 4500 N N . THR C 2 185 ? 84.355 99.362 240.995 1.00 44.36 463 THR C N 1
ATOM 4501 C CA . THR C 2 185 ? 84.540 99.131 239.563 1.00 40.59 463 THR C CA 1
ATOM 4502 C C . THR C 2 185 ? 83.436 98.310 238.924 1.00 40.91 463 THR C C 1
ATOM 4503 O O . THR C 2 185 ? 83.309 98.326 237.690 1.00 37.71 463 THR C O 1
ATOM 4507 N N . TYR C 2 186 ? 82.646 97.594 239.729 1.00 41.91 464 TYR C N 1
ATOM 4508 C CA . TYR C 2 186 ? 81.730 96.593 239.192 1.00 40.34 464 TYR C CA 1
ATOM 4509 C C . TYR C 2 186 ? 80.830 97.168 238.104 1.00 41.92 464 TYR C C 1
ATOM 4510 O O . TYR C 2 186 ? 80.674 96.572 237.029 1.00 37.28 464 TYR C O 1
ATOM 4519 N N . SER C 2 187 ? 80.228 98.335 238.366 1.00 44.24 465 SER C N 1
ATOM 4520 C CA . SER C 2 187 ? 79.295 98.916 237.404 1.00 42.61 465 SER C CA 1
ATOM 4521 C C . SER C 2 187 ? 79.993 99.276 236.098 1.00 38.97 465 SER C C 1
ATOM 4522 O O . SER C 2 187 ? 79.433 99.073 235.012 1.00 40.65 465 SER C O 1
ATOM 4525 N N . SER C 2 188 ? 81.225 99.792 236.180 1.00 37.55 466 SER C N 1
ATOM 4526 C CA . SER C 2 188 ? 81.985 100.074 234.964 1.00 44.02 466 SER C CA 1
ATOM 4527 C C . SER C 2 188 ? 82.262 98.796 234.176 1.00 40.35 466 SER C C 1
ATOM 4528 O O . SER C 2 188 ? 82.109 98.766 232.944 1.00 38.79 466 SER C O 1
ATOM 4531 N N . VAL C 2 189 ? 82.650 97.723 234.873 1.00 39.63 467 VAL C N 1
ATOM 4532 C CA . VAL C 2 189 ? 82.884 96.444 234.196 1.00 38.75 467 VAL C CA 1
ATOM 4533 C C . VAL C 2 189 ? 81.608 95.966 233.513 1.00 36.95 467 VAL C C 1
ATOM 4534 O O . VAL C 2 189 ? 81.618 95.559 232.344 1.00 34.02 467 VAL C O 1
ATOM 4538 N N . GLN C 2 190 ? 80.488 96.008 234.242 1.00 39.60 468 GLN C N 1
ATOM 4539 C CA . GLN C 2 190 ? 79.208 95.597 233.673 1.00 40.10 468 GLN C CA 1
ATOM 4540 C C . GLN C 2 190 ? 78.850 96.436 232.456 1.00 39.56 468 GLN C C 1
ATOM 4541 O O . GLN C 2 190 ? 78.289 95.919 231.481 1.00 39.92 468 GLN C O 1
ATOM 4547 N N . GLY C 2 191 ? 79.160 97.738 232.499 1.00 38.24 469 GLY C N 1
ATOM 4548 C CA . GLY C 2 191 ? 78.937 98.574 231.330 1.00 37.81 469 GLY C CA 1
ATOM 4549 C C . GLY C 2 191 ? 79.750 98.118 230.133 1.00 38.77 469 GLY C C 1
ATOM 4550 O O . GLY C 2 191 ? 79.222 97.963 229.030 1.00 42.29 469 GLY C O 1
ATOM 4551 N N . VAL C 2 192 ? 81.053 97.900 230.334 1.00 38.20 470 VAL C N 1
ATOM 4552 C CA . VAL C 2 192 ? 81.889 97.419 229.234 1.00 39.35 470 VAL C CA 1
ATOM 4553 C C . VAL C 2 192 ? 81.387 96.069 228.735 1.00 38.13 470 VAL C C 1
ATOM 4554 O O . VAL C 2 192 ? 81.333 95.812 227.521 1.00 39.17 470 VAL C O 1
ATOM 4558 N N . TYR C 2 193 ? 81.004 95.192 229.668 1.00 36.84 471 TYR C N 1
ATOM 4559 C CA . TYR C 2 193 ? 80.489 93.875 229.307 1.00 38.76 471 TYR C CA 1
ATOM 4560 C C . TYR C 2 193 ? 79.239 93.995 228.440 1.00 39.22 471 TYR C C 1
ATOM 4561 O O . TYR C 2 193 ? 79.151 93.398 227.360 1.00 37.41 471 TYR C O 1
ATOM 4570 N N . THR C 2 194 ? 78.254 94.768 228.910 1.00 39.08 472 THR C N 1
ATOM 4571 C CA . THR C 2 194 ? 76.995 94.908 228.183 1.00 41.16 472 THR C CA 1
ATOM 4572 C C . THR C 2 194 ? 77.206 95.548 226.812 1.00 44.86 472 THR C C 1
ATOM 4573 O O . THR C 2 194 ? 76.548 95.157 225.837 1.00 45.85 472 THR C O 1
ATOM 4577 N N . SER C 2 195 ? 78.155 96.490 226.710 1.00 42.84 473 SER C N 1
ATOM 4578 C CA . SER C 2 195 ? 78.468 97.120 225.428 1.00 46.75 473 SER C CA 1
ATOM 4579 C C . SER C 2 195 ? 78.755 96.092 224.345 1.00 48.95 473 SER C C 1
ATOM 4580 O O . SER C 2 195 ? 78.294 96.235 223.204 1.00 53.60 473 SER C O 1
ATOM 4583 N N . ALA C 2 196 ? 79.511 95.042 224.684 1.00 45.68 474 ALA C N 1
ATOM 4584 C CA . ALA C 2 196 ? 79.872 94.034 223.695 1.00 44.76 474 ALA C CA 1
ATOM 4585 C C . ALA C 2 196 ? 78.656 93.298 223.161 1.00 46.59 474 ALA C C 1
ATOM 4586 O O . ALA C 2 196 ? 78.736 92.672 222.101 1.00 45.31 474 ALA C O 1
ATOM 4588 N N . PHE C 2 197 ? 77.537 93.350 223.870 1.00 45.57 475 PHE C N 1
ATOM 4589 C CA . PHE C 2 197 ? 76.335 92.649 223.449 1.00 49.17 475 PHE C CA 1
ATOM 4590 C C . PHE C 2 197 ? 75.306 93.591 222.826 1.00 55.11 475 PHE C C 1
ATOM 4591 O O . PHE C 2 197 ? 74.150 93.192 222.627 1.00 53.50 475 PHE C O 1
ATOM 4599 N N . ALA C 2 198 ? 75.702 94.833 222.528 1.00 54.45 476 ALA C N 1
ATOM 4600 C CA . ALA C 2 198 ? 74.838 95.743 221.778 1.00 57.30 476 ALA C CA 1
ATOM 4601 C C . ALA C 2 198 ? 74.328 95.143 220.473 1.00 59.26 476 ALA C C 1
ATOM 4602 O O . ALA C 2 198 ? 73.119 95.270 220.205 1.00 57.44 476 ALA C O 1
ATOM 4604 N N . PRO C 2 199 ? 75.154 94.449 219.642 1.00 56.31 477 PRO C N 1
ATOM 4605 C CA . PRO C 2 199 ? 74.609 93.822 218.426 1.00 56.49 477 PRO C CA 1
ATOM 4606 C C . PRO C 2 199 ? 73.419 92.888 218.648 1.00 63.38 477 PRO C C 1
ATOM 4607 O O . PRO C 2 199 ? 72.723 92.558 217.682 1.00 64.27 477 PRO C O 1
ATOM 4611 N N . TYR C 2 200 ? 73.153 92.463 219.891 1.00 60.22 478 TYR C N 1
ATOM 4612 C CA . TYR C 2 200 ? 72.179 91.406 220.141 1.00 60.22 478 TYR C CA 1
ATOM 4613 C C . TYR C 2 200 ? 70.890 91.868 220.808 1.00 61.32 478 TYR C C 1
ATOM 4614 O O . TYR C 2 200 ? 69.874 91.176 220.677 1.00 65.59 478 TYR C O 1
ATOM 4623 N N . ASN C 2 201 ? 70.894 93.000 221.508 1.00 65.01 479 ASN C N 1
ATOM 4624 C CA . ASN C 2 201 ? 69.688 93.481 222.189 1.00 67.30 479 ASN C CA 1
ATOM 4625 C C . ASN C 2 201 ? 68.772 94.252 221.234 1.00 72.24 479 ASN C C 1
ATOM 4626 O O . ASN C 2 201 ? 68.563 93.850 220.086 1.00 70.03 479 ASN C O 1
ATOM 4631 N N . ARG D 2 19 ? 110.056 109.403 203.846 1.00 60.63 297 ARG D N 1
ATOM 4632 C CA . ARG D 2 19 ? 111.075 109.983 204.734 1.00 58.58 297 ARG D CA 1
ATOM 4633 C C . ARG D 2 19 ? 111.071 109.277 206.101 1.00 52.67 297 ARG D C 1
ATOM 4634 O O . ARG D 2 19 ? 112.012 109.405 206.882 1.00 51.33 297 ARG D O 1
ATOM 4642 N N . PHE D 2 20 ? 110.007 108.529 206.385 1.00 43.11 298 PHE D N 1
ATOM 4643 C CA . PHE D 2 20 ? 109.878 107.840 207.660 1.00 45.62 298 PHE D CA 1
ATOM 4644 C C . PHE D 2 20 ? 110.736 106.576 207.702 1.00 46.62 298 PHE D C 1
ATOM 4645 O O . PHE D 2 20 ? 110.736 105.773 206.767 1.00 42.45 298 PHE D O 1
ATOM 4653 N N . ASN D 2 21 ? 111.443 106.387 208.819 1.00 41.74 299 ASN D N 1
ATOM 4654 C CA . ASN D 2 21 ? 112.303 105.230 209.067 1.00 40.19 299 ASN D CA 1
ATOM 4655 C C . ASN D 2 21 ? 112.070 104.782 210.507 1.00 40.44 299 ASN D C 1
ATOM 4656 O O . ASN D 2 21 ? 112.400 105.521 211.443 1.00 36.37 299 ASN D O 1
ATOM 4661 N N . PRO D 2 22 ? 111.502 103.592 210.724 1.00 38.41 300 PRO D N 1
ATOM 4662 C CA . PRO D 2 22 ? 111.216 103.159 212.102 1.00 37.84 300 PRO D CA 1
ATOM 4663 C C . PRO D 2 22 ? 112.459 103.046 212.971 1.00 36.85 300 PRO D C 1
ATOM 4664 O O . PRO D 2 22 ? 112.353 103.199 214.191 1.00 32.19 300 PRO D O 1
ATOM 4668 N N . PHE D 2 23 ? 113.635 102.792 212.376 1.00 34.06 301 PHE D N 1
ATOM 4669 C CA . PHE D 2 23 ? 114.865 102.664 213.155 1.00 36.62 301 PHE D CA 1
ATOM 4670 C C . PHE D 2 23 ? 115.331 103.996 213.718 1.00 38.75 301 PHE D C 1
ATOM 4671 O O . PHE D 2 23 ? 116.169 104.014 214.620 1.00 37.44 301 PHE D O 1
ATOM 4679 N N . ALA D 2 24 ? 114.805 105.110 213.216 1.00 38.28 302 ALA D N 1
ATOM 4680 C CA . ALA D 2 24 ? 115.122 106.397 213.818 1.00 38.89 302 ALA D CA 1
ATOM 4681 C C . ALA D 2 24 ? 114.558 106.509 215.222 1.00 38.61 302 ALA D C 1
ATOM 4682 O O . ALA D 2 24 ? 114.986 107.379 215.982 1.00 41.52 302 ALA D O 1
ATOM 4684 N N . TYR D 2 25 ? 113.623 105.633 215.585 1.00 38.81 303 TYR D N 1
ATOM 4685 C CA . TYR D 2 25 ? 113.005 105.642 216.905 1.00 41.12 303 TYR D CA 1
ATOM 4686 C C . TYR D 2 25 ? 113.393 104.426 217.732 1.00 40.77 303 TYR D C 1
ATOM 4687 O O . TYR D 2 25 ? 112.777 104.173 218.772 1.00 41.72 303 TYR D O 1
ATOM 4696 N N . VAL D 2 26 ? 114.400 103.672 217.291 1.00 36.52 304 VAL D N 1
ATOM 4697 C CA . VAL D 2 26 ? 114.978 102.573 218.052 1.00 38.00 304 VAL D CA 1
ATOM 4698 C C . VAL D 2 26 ? 116.247 103.084 218.724 1.00 37.68 304 VAL D C 1
ATOM 4699 O O . VAL D 2 26 ? 117.101 103.691 218.067 1.00 37.92 304 VAL D O 1
ATOM 4703 N N . ASP D 2 27 ? 116.373 102.848 220.032 1.00 37.92 305 ASP D N 1
ATOM 4704 C CA . ASP D 2 27 ? 117.534 103.310 220.800 1.00 38.59 305 ASP D CA 1
ATOM 4705 C C . ASP D 2 27 ? 118.648 102.275 220.723 1.00 36.22 305 ASP D C 1
ATOM 4706 O O . ASP D 2 27 ? 118.632 101.282 221.453 1.00 30.21 305 ASP D O 1
ATOM 4711 N N . PHE D 2 28 ? 119.630 102.509 219.838 1.00 34.00 306 PHE D N 1
ATOM 4712 C CA . PHE D 2 28 ? 120.729 101.559 219.657 1.00 33.46 306 PHE D CA 1
ATOM 4713 C C . PHE D 2 28 ? 121.853 101.731 220.676 1.00 35.23 306 PHE D C 1
ATOM 4714 O O . PHE D 2 28 ? 122.588 100.770 220.926 1.00 29.89 306 PHE D O 1
ATOM 4722 N N . GLY D 2 29 ? 122.023 102.923 221.249 1.00 35.74 307 GLY D N 1
ATOM 4723 C CA . GLY D 2 29 ? 123.164 103.223 222.081 1.00 36.75 307 GLY D CA 1
ATOM 4724 C C . GLY D 2 29 ? 122.803 103.461 223.534 1.00 38.37 307 GLY D C 1
ATOM 4725 O O . GLY D 2 29 ? 121.731 103.067 224.020 1.00 33.98 307 GLY D O 1
ATOM 4726 N N . ASN D 2 30 ? 123.712 104.129 224.243 1.00 36.65 308 ASN D N 1
ATOM 4727 C CA . ASN D 2 30 ? 123.576 104.369 225.681 1.00 37.28 308 ASN D CA 1
ATOM 4728 C C . ASN D 2 30 ? 123.349 105.858 225.928 1.00 40.55 308 ASN D C 1
ATOM 4729 O O . ASN D 2 30 ? 124.182 106.542 226.511 1.00 37.26 308 ASN D O 1
ATOM 4734 N N . ASP D 2 31 ? 122.209 106.371 225.475 1.00 40.41 309 ASP D N 1
ATOM 4735 C CA . ASP D 2 31 ? 121.971 107.802 225.602 1.00 44.61 309 ASP D CA 1
ATOM 4736 C C . ASP D 2 31 ? 120.997 108.174 226.712 1.00 49.89 309 ASP D C 1
ATOM 4737 O O . ASP D 2 31 ? 120.957 109.347 227.105 1.00 54.06 309 ASP D O 1
ATOM 4742 N N . VAL D 2 32 ? 120.220 107.242 227.245 1.00 49.90 310 VAL D N 1
ATOM 4743 C CA . VAL D 2 32 ? 119.296 107.604 228.313 1.00 51.92 310 VAL D CA 1
ATOM 4744 C C . VAL D 2 32 ? 119.421 106.622 229.472 1.00 52.89 310 VAL D C 1
ATOM 4745 O O . VAL D 2 32 ? 119.624 105.415 229.270 1.00 49.31 310 VAL D O 1
ATOM 4749 N N . VAL D 2 33 ? 119.316 107.163 230.689 1.00 55.34 311 VAL D N 1
ATOM 4750 C CA . VAL D 2 33 ? 119.368 106.390 231.926 1.00 54.59 311 VAL D CA 1
ATOM 4751 C C . VAL D 2 33 ? 118.151 105.477 231.992 1.00 53.18 311 VAL D C 1
ATOM 4752 O O . VAL D 2 33 ? 117.005 105.941 231.988 1.00 57.85 311 VAL D O 1
ATOM 4756 N N . LEU D 2 34 ? 118.387 104.171 232.041 1.00 52.41 312 LEU D N 1
ATOM 4757 C CA . LEU D 2 34 ? 117.309 103.188 232.061 1.00 51.13 312 LEU D CA 1
ATOM 4758 C C . LEU D 2 34 ? 117.403 102.375 233.342 1.00 53.84 312 LEU D C 1
ATOM 4759 O O . LEU D 2 34 ? 118.381 101.647 233.551 1.00 52.86 312 LEU D O 1
ATOM 4764 N N . THR D 2 35 ? 116.379 102.481 234.183 1.00 50.51 313 THR D N 1
ATOM 4765 C CA . THR D 2 35 ? 116.301 101.737 235.425 1.00 52.60 313 THR D CA 1
ATOM 4766 C C . THR D 2 35 ? 114.979 100.992 235.483 1.00 52.38 313 THR D C 1
ATOM 4767 O O . THR D 2 35 ? 114.101 101.168 234.633 1.00 52.53 313 THR D O 1
ATOM 4771 N N . GLU D 2 36 ? 114.855 100.152 236.514 1.00 46.86 314 GLU D N 1
ATOM 4772 C CA . GLU D 2 36 ? 113.570 99.541 236.837 1.00 53.55 314 GLU D CA 1
ATOM 4773 C C . GLU D 2 36 ? 112.484 100.597 237.018 1.00 55.43 314 GLU D C 1
ATOM 4774 O O . GLU D 2 36 ? 111.381 100.468 236.471 1.00 55.46 314 GLU D O 1
ATOM 4780 N N . ASP D 2 37 ? 112.776 101.637 237.809 1.00 57.39 315 ASP D N 1
ATOM 4781 C CA . ASP D 2 37 ? 111.807 102.703 238.059 1.00 58.75 315 ASP D CA 1
ATOM 4782 C C . ASP D 2 37 ? 111.262 103.275 236.758 1.00 59.41 315 ASP D C 1
ATOM 4783 O O . ASP D 2 37 ? 110.046 103.391 236.578 1.00 62.28 315 ASP D O 1
ATOM 4788 N N . ILE D 2 38 ? 112.154 103.640 235.835 1.00 57.13 316 ILE D N 1
ATOM 4789 C CA . ILE D 2 38 ? 111.716 104.271 234.595 1.00 59.06 316 ILE D CA 1
ATOM 4790 C C . ILE D 2 38 ? 110.987 103.271 233.703 1.00 60.80 316 ILE D C 1
ATOM 4791 O O . ILE D 2 38 ? 109.945 103.589 233.119 1.00 59.39 316 ILE D O 1
ATOM 4796 N N . LEU D 2 39 ? 111.504 102.042 233.598 1.00 57.08 317 LEU D N 1
ATOM 4797 C CA . LEU D 2 39 ? 110.937 101.086 232.653 1.00 57.73 317 LEU D CA 1
ATOM 4798 C C . LEU D 2 39 ? 109.572 100.561 233.084 1.00 62.89 317 LEU D C 1
ATOM 4799 O O . LEU D 2 39 ? 108.807 100.107 232.226 1.00 65.65 317 LEU D O 1
ATOM 4804 N N . SER D 2 40 ? 109.241 100.615 234.379 1.00 63.90 318 SER D N 1
ATOM 4805 C CA . SER D 2 40 ? 107.933 100.133 234.821 1.00 65.05 318 SER D CA 1
ATOM 4806 C C . SER D 2 40 ? 106.826 101.137 234.518 1.00 68.97 318 SER D C 1
ATOM 4807 O O . SER D 2 40 ? 105.672 100.741 234.307 1.00 71.20 318 SER D O 1
ATOM 4810 N N . GLN D 2 41 ? 107.156 102.431 234.503 1.00 67.05 319 GLN D N 1
ATOM 4811 C CA . GLN D 2 41 ? 106.196 103.441 234.081 1.00 65.29 319 GLN D CA 1
ATOM 4812 C C . GLN D 2 41 ? 105.932 103.371 232.580 1.00 70.34 319 GLN D C 1
ATOM 4813 O O . GLN D 2 41 ? 104.803 103.619 232.137 1.00 74.26 319 GLN D O 1
ATOM 4819 N N . ILE D 2 42 ? 106.947 103.023 231.793 1.00 67.99 320 ILE D N 1
ATOM 4820 C CA . ILE D 2 42 ? 106.846 102.989 230.335 1.00 67.48 320 ILE D CA 1
ATOM 4821 C C . ILE D 2 42 ? 105.746 102.024 229.895 1.00 65.95 320 ILE D C 1
ATOM 4822 O O . ILE D 2 42 ? 105.350 101.137 230.648 1.00 70.37 320 ILE D O 1
ATOM 4827 N N . MET D 2 51 ? 104.609 103.156 211.613 1.00 67.26 329 MET D N 1
ATOM 4828 C CA . MET D 2 51 ? 104.947 101.890 212.263 1.00 62.60 329 MET D CA 1
ATOM 4829 C C . MET D 2 51 ? 106.136 102.030 213.208 1.00 59.64 329 MET D C 1
ATOM 4830 O O . MET D 2 51 ? 107.278 101.880 212.782 1.00 55.18 329 MET D O 1
ATOM 4835 N N . VAL D 2 52 ? 105.872 102.292 214.491 1.00 60.42 330 VAL D N 1
ATOM 4836 C CA . VAL D 2 52 ? 106.922 102.486 215.490 1.00 59.88 330 VAL D CA 1
ATOM 4837 C C . VAL D 2 52 ? 106.636 101.592 216.694 1.00 59.59 330 VAL D C 1
ATOM 4838 O O . VAL D 2 52 ? 105.545 101.650 217.274 1.00 59.25 330 VAL D O 1
ATOM 4842 N N . ALA D 2 53 ? 107.617 100.773 217.068 1.00 56.45 331 ALA D N 1
ATOM 4843 C CA . ALA D 2 53 ? 107.465 99.836 218.174 1.00 52.43 331 ALA D CA 1
ATOM 4844 C C . ALA D 2 53 ? 107.557 100.539 219.524 1.00 53.77 331 ALA D C 1
ATOM 4845 O O . ALA D 2 53 ? 108.304 101.506 219.698 1.00 52.92 331 ALA D O 1
ATOM 4847 N N . SER D 2 54 ? 106.802 100.021 220.491 1.00 51.29 332 SER D N 1
ATOM 4848 C CA . SER D 2 54 ? 106.798 100.541 221.849 1.00 55.73 332 SER D CA 1
ATOM 4849 C C . SER D 2 54 ? 107.988 99.986 222.645 1.00 55.27 332 SER D C 1
ATOM 4850 O O . SER D 2 54 ? 108.708 99.092 222.197 1.00 50.30 332 SER D O 1
ATOM 4853 N N . GLY D 2 55 ? 108.194 100.527 223.835 1.00 50.17 333 GLY D N 1
ATOM 4854 C CA . GLY D 2 55 ? 109.254 100.053 224.695 1.00 45.40 333 GLY D CA 1
ATOM 4855 C C . GLY D 2 55 ? 110.296 101.128 224.963 1.00 45.29 333 GLY D C 1
ATOM 4856 O O . GLY D 2 55 ? 110.540 102.025 224.150 1.00 46.61 333 GLY D O 1
ATOM 4857 N N . GLY D 2 56 ? 110.918 101.027 226.133 1.00 40.44 334 GLY D N 1
ATOM 4858 C CA . GLY D 2 56 ? 111.964 101.954 226.507 1.00 41.28 334 GLY D CA 1
ATOM 4859 C C . GLY D 2 56 ? 113.366 101.444 226.232 1.00 41.34 334 GLY D C 1
ATOM 4860 O O . GLY D 2 56 ? 114.292 102.245 226.089 1.00 46.52 334 GLY D O 1
ATOM 4861 N N . ASP D 2 57 ? 113.551 100.128 226.160 1.00 35.98 335 ASP D N 1
ATOM 4862 C CA . ASP D 2 57 ? 114.863 99.528 225.976 1.00 32.38 335 ASP D CA 1
ATOM 4863 C C . ASP D 2 57 ? 114.948 98.839 224.618 1.00 33.74 335 ASP D C 1
ATOM 4864 O O . ASP D 2 57 ? 113.932 98.473 224.010 1.00 31.35 335 ASP D O 1
ATOM 4869 N N . PHE D 2 58 ? 116.184 98.611 224.172 1.00 31.10 336 PHE D N 1
ATOM 4870 C CA . PHE D 2 58 ? 116.393 98.063 222.837 1.00 31.20 336 PHE D CA 1
ATOM 4871 C C . PHE D 2 58 ? 115.768 96.678 222.689 1.00 30.17 336 PHE D C 1
ATOM 4872 O O . PHE D 2 58 ? 115.203 96.359 221.638 1.00 30.67 336 PHE D O 1
ATOM 4880 N N . SER D 2 59 ? 115.889 95.831 223.715 1.00 28.46 337 SER D N 1
ATOM 4881 C CA . SER D 2 59 ? 115.320 94.488 223.633 1.00 32.28 337 SER D CA 1
ATOM 4882 C C . SER D 2 59 ? 113.820 94.546 223.360 1.00 30.19 337 SER D C 1
ATOM 4883 O O . SER D 2 59 ? 113.330 93.948 222.393 1.00 29.00 337 SER D O 1
ATOM 4886 N N . THR D 2 60 ? 113.080 95.302 224.178 1.00 30.99 338 THR D N 1
ATOM 4887 C CA . THR D 2 60 ? 111.641 95.447 223.956 1.00 31.68 338 THR D CA 1
ATOM 4888 C C . THR D 2 60 ? 111.344 96.047 222.582 1.00 32.78 338 THR D C 1
ATOM 4889 O O . THR D 2 60 ? 110.476 95.556 221.841 1.00 29.88 338 THR D O 1
ATOM 4893 N N . GLN D 2 61 ? 112.055 97.115 222.221 1.00 29.53 339 GLN D N 1
ATOM 4894 C CA . GLN D 2 61 ? 111.760 97.800 220.963 1.00 33.75 339 GLN D CA 1
ATOM 4895 C C . GLN D 2 61 ? 111.977 96.897 219.759 1.00 33.39 339 GLN D C 1
ATOM 4896 O O . GLN D 2 61 ? 111.183 96.910 218.811 1.00 31.68 339 GLN D O 1
ATOM 4902 N N . ILE D 2 62 ? 113.040 96.099 219.771 1.00 30.96 340 ILE D N 1
ATOM 4903 C CA . ILE D 2 62 ? 113.398 95.380 218.556 1.00 27.71 340 ILE D CA 1
ATOM 4904 C C . ILE D 2 62 ? 112.520 94.142 218.372 1.00 32.78 340 ILE D C 1
ATOM 4905 O O . ILE D 2 62 ? 112.150 93.796 217.246 1.00 29.17 340 ILE D O 1
ATOM 4910 N N . PHE D 2 63 ? 112.144 93.468 219.465 1.00 29.78 341 PHE D N 1
ATOM 4911 C CA . PHE D 2 63 ? 111.178 92.387 219.339 1.00 31.74 341 PHE D CA 1
ATOM 4912 C C . PHE D 2 63 ? 109.805 92.931 218.952 1.00 30.29 341 PHE D C 1
ATOM 4913 O O . PHE D 2 63 ? 109.081 92.293 218.185 1.00 33.01 341 PHE D O 1
ATOM 4921 N N . GLY D 2 64 ? 109.455 94.124 219.440 1.00 32.72 342 GLY D N 1
ATOM 4922 C CA . GLY D 2 64 ? 108.209 94.749 219.032 1.00 34.05 342 GLY D CA 1
ATOM 4923 C C . GLY D 2 64 ? 108.195 95.137 217.565 1.00 35.90 342 GLY D C 1
ATOM 4924 O O . GLY D 2 64 ? 107.190 94.950 216.877 1.00 36.30 342 GLY D O 1
ATOM 4925 N N . LEU D 2 65 ? 109.307 95.689 217.066 1.00 35.98 343 LEU D N 1
ATOM 4926 C CA . LEU D 2 65 ? 109.390 96.021 215.647 1.00 34.82 343 LEU D CA 1
ATOM 4927 C C . LEU D 2 65 ? 109.333 94.764 214.786 1.00 35.80 343 LEU D C 1
ATOM 4928 O O . LEU D 2 65 ? 108.668 94.743 213.744 1.00 32.60 343 LEU D O 1
ATOM 4933 N N . ALA D 2 66 ? 110.022 93.702 215.213 1.00 31.71 344 ALA D N 1
ATOM 4934 C CA . ALA D 2 66 ? 110.001 92.448 214.468 1.00 33.14 344 ALA D CA 1
ATOM 4935 C C . ALA D 2 66 ? 108.575 91.921 214.302 1.00 36.17 344 ALA D C 1
ATOM 4936 O O . ALA D 2 66 ? 108.225 91.363 213.254 1.00 33.92 344 ALA D O 1
ATOM 4938 N N . LYS D 2 67 ? 107.737 92.090 215.322 1.00 32.27 345 LYS D N 1
ATOM 4939 C CA . LYS D 2 67 ? 106.356 91.623 215.216 1.00 39.49 345 LYS D CA 1
ATOM 4940 C C . LYS D 2 67 ? 105.514 92.531 214.322 1.00 39.35 345 LYS D C 1
ATOM 4941 O O . LYS D 2 67 ? 104.546 92.062 213.717 1.00 40.03 345 LYS D O 1
ATOM 4947 N N . LEU D 2 68 ? 105.860 93.819 214.221 1.00 36.68 346 LEU D N 1
ATOM 4948 C CA . LEU D 2 68 ? 105.225 94.670 213.216 1.00 39.12 346 LEU D CA 1
ATOM 4949 C C . LEU D 2 68 ? 105.620 94.247 211.805 1.00 39.78 346 LEU D C 1
ATOM 4950 O O . LEU D 2 68 ? 104.770 94.170 210.916 1.00 43.00 346 LEU D O 1
ATOM 4955 N N . VAL D 2 69 ? 106.900 93.954 211.580 1.00 37.09 347 VAL D N 1
ATOM 4956 C CA . VAL D 2 69 ? 107.345 93.552 210.246 1.00 37.95 347 VAL D CA 1
ATOM 4957 C C . VAL D 2 69 ? 106.834 92.163 209.882 1.00 40.91 347 VAL D C 1
ATOM 4958 O O . VAL D 2 69 ? 106.545 91.889 208.713 1.00 39.19 347 VAL D O 1
ATOM 4962 N N . PHE D 2 70 ? 106.741 91.261 210.860 1.00 39.51 348 PHE D N 1
ATOM 4963 C CA . PHE D 2 70 ? 106.306 89.881 210.652 1.00 38.55 348 PHE D CA 1
ATOM 4964 C C . PHE D 2 70 ? 105.154 89.597 211.609 1.00 43.21 348 PHE D C 1
ATOM 4965 O O . PHE D 2 70 ? 105.342 88.937 212.641 1.00 39.66 348 PHE D O 1
ATOM 4973 N N . PRO D 2 71 ? 103.945 90.059 211.292 1.00 43.28 349 PRO D N 1
ATOM 4974 C CA . PRO D 2 71 ? 102.821 89.865 212.212 1.00 41.68 349 PRO D CA 1
ATOM 4975 C C . PRO D 2 71 ? 102.489 88.390 212.349 1.00 45.44 349 PRO D C 1
ATOM 4976 O O . PRO D 2 71 ? 102.884 87.551 211.539 1.00 41.82 349 PRO D O 1
ATOM 4980 N N . GLU D 2 72 ? 101.795 88.065 213.425 1.00 47.54 350 GLU D N 1
ATOM 4981 C CA . GLU D 2 72 ? 101.280 86.717 213.597 1.00 57.95 350 GLU D CA 1
ATOM 4982 C C . GLU D 2 72 ? 99.930 86.637 212.897 1.00 63.96 350 GLU D C 1
ATOM 4983 O O . GLU D 2 72 ? 98.994 87.356 213.261 1.00 65.59 350 GLU D O 1
ATOM 4989 N N . ARG D 2 73 ? 99.850 85.807 211.858 1.00 64.35 351 ARG D N 1
ATOM 4990 C CA . ARG D 2 73 ? 98.594 85.554 211.172 1.00 68.28 351 ARG D CA 1
ATOM 4991 C C . ARG D 2 73 ? 98.049 84.211 211.632 1.00 75.83 351 ARG D C 1
ATOM 4992 O O . ARG D 2 73 ? 98.711 83.183 211.408 1.00 75.12 351 ARG D O 1
ATOM 5000 N N . PRO D 2 74 ? 96.871 84.167 212.278 1.00 81.10 352 PRO D N 1
ATOM 5001 C CA . PRO D 2 74 ? 96.374 82.888 212.838 1.00 82.79 352 PRO D CA 1
ATOM 5002 C C . PRO D 2 74 ? 96.299 81.738 211.838 1.00 82.29 352 PRO D C 1
ATOM 5003 O O . PRO D 2 74 ? 96.854 80.659 212.089 1.00 81.23 352 PRO D O 1
ATOM 5007 N N . ASN D 2 75 ? 95.607 81.939 210.719 1.00 82.36 353 ASN D N 1
ATOM 5008 C CA . ASN D 2 75 ? 95.647 80.992 209.611 1.00 81.70 353 ASN D CA 1
ATOM 5009 C C . ASN D 2 75 ? 97.076 80.843 209.114 1.00 80.31 353 ASN D C 1
ATOM 5010 O O . ASN D 2 75 ? 97.702 81.819 208.686 1.00 85.20 353 ASN D O 1
ATOM 5015 N N . GLU D 2 76 ? 97.613 79.633 209.175 1.00 79.48 354 GLU D N 1
ATOM 5016 C CA . GLU D 2 76 ? 99.015 79.431 208.849 1.00 73.28 354 GLU D CA 1
ATOM 5017 C C . GLU D 2 76 ? 99.161 78.706 207.520 1.00 77.25 354 GLU D C 1
ATOM 5018 O O . GLU D 2 76 ? 98.503 77.686 207.278 1.00 83.12 354 GLU D O 1
ATOM 5024 N N . LYS D 2 77 ? 100.003 79.256 206.658 1.00 74.16 355 LYS D N 1
ATOM 5025 C CA . LYS D 2 77 ? 100.644 78.522 205.580 1.00 73.24 355 LYS D CA 1
ATOM 5026 C C . LYS D 2 77 ? 102.123 78.671 205.923 1.00 71.26 355 LYS D C 1
ATOM 5027 O O . LYS D 2 77 ? 102.773 79.629 205.496 1.00 72.33 355 LYS D O 1
ATOM 5033 N N . ASP D 2 78 ? 102.616 77.752 206.778 1.00 71.29 356 ASP D N 1
ATOM 5034 C CA . ASP D 2 78 ? 103.989 77.671 207.277 1.00 64.68 356 ASP D CA 1
ATOM 5035 C C . ASP D 2 78 ? 104.263 78.720 208.356 1.00 54.19 356 ASP D C 1
ATOM 5036 O O . ASP D 2 78 ? 104.956 79.717 208.100 1.00 51.47 356 ASP D O 1
ATOM 5041 N N . PRO D 2 79 ? 103.745 78.533 209.573 1.00 52.24 357 PRO D N 1
ATOM 5042 C CA . PRO D 2 79 ? 104.112 79.457 210.651 1.00 47.09 357 PRO D CA 1
ATOM 5043 C C . PRO D 2 79 ? 105.568 79.332 211.050 1.00 38.79 357 PRO D C 1
ATOM 5044 O O . PRO D 2 79 ? 106.143 80.318 211.521 1.00 38.89 357 PRO D O 1
ATOM 5048 N N . PHE D 2 80 ? 106.182 78.159 210.859 1.00 38.60 358 PHE D N 1
ATOM 5049 C CA . PHE D 2 80 ? 107.591 77.981 211.203 1.00 38.85 358 PHE D CA 1
ATOM 5050 C C . PHE D 2 80 ? 108.474 78.937 210.411 1.00 40.66 358 PHE D C 1
ATOM 5051 O O . PHE D 2 80 ? 109.322 79.625 210.988 1.00 34.64 358 PHE D O 1
ATOM 5059 N N . PHE D 2 81 ? 108.289 79.000 209.087 1.00 36.48 359 PHE D N 1
ATOM 5060 C CA . PHE D 2 81 ? 109.138 79.867 208.263 1.00 35.24 359 PHE D CA 1
ATOM 5061 C C . PHE D 2 81 ? 108.997 81.324 208.678 1.00 36.08 359 PHE D C 1
ATOM 5062 O O . PHE D 2 81 ? 109.988 82.065 208.756 1.00 35.58 359 PHE D O 1
ATOM 5070 N N . SER D 2 82 ? 107.761 81.750 208.927 1.00 33.84 360 SER D N 1
ATOM 5071 C CA . SER D 2 82 ? 107.472 83.113 209.352 1.00 35.35 360 SER D CA 1
ATOM 5072 C C . SER D 2 82 ? 108.036 83.395 210.750 1.00 36.65 360 SER D C 1
ATOM 5073 O O . SER D 2 82 ? 108.615 84.465 210.992 1.00 33.50 360 SER D O 1
ATOM 5076 N N . ASN D 2 83 ? 107.908 82.435 211.675 1.00 34.82 361 ASN D N 1
ATOM 5077 C CA . ASN D 2 83 ? 108.503 82.602 213.000 1.00 37.07 361 ASN D CA 1
ATOM 5078 C C . ASN D 2 83 ? 110.016 82.736 212.906 1.00 32.92 361 ASN D C 1
ATOM 5079 O O . ASN D 2 83 ? 110.623 83.561 213.593 1.00 31.34 361 ASN D O 1
ATOM 5084 N N . GLN D 2 84 ? 110.637 81.931 212.060 1.00 31.16 362 GLN D N 1
ATOM 5085 C CA . GLN D 2 84 ? 112.083 81.942 211.967 1.00 35.11 362 GLN D CA 1
ATOM 5086 C C . GLN D 2 84 ? 112.583 83.160 211.203 1.00 31.59 362 GLN D C 1
ATOM 5087 O O . GLN D 2 84 ? 113.688 83.647 211.472 1.00 29.46 362 GLN D O 1
ATOM 5093 N N . ALA D 2 85 ? 111.786 83.665 210.262 1.00 29.43 363 ALA D N 1
ATOM 5094 C CA . ALA D 2 85 ? 112.154 84.907 209.593 1.00 33.27 363 ALA D CA 1
ATOM 5095 C C . ALA D 2 85 ? 112.095 86.081 210.561 1.00 29.88 363 ALA D C 1
ATOM 5096 O O . ALA D 2 85 ? 112.940 86.978 210.499 1.00 29.43 363 ALA D O 1
ATOM 5098 N N . ARG D 2 86 ? 111.091 86.102 211.445 1.00 30.60 364 ARG D N 1
ATOM 5099 C CA . ARG D 2 86 ? 111.043 87.124 212.489 1.00 32.54 364 ARG D CA 1
ATOM 5100 C C . ARG D 2 86 ? 112.289 87.058 213.377 1.00 27.86 364 ARG D C 1
ATOM 5101 O O . ARG D 2 86 ? 112.895 88.092 213.683 1.00 31.20 364 ARG D O 1
ATOM 5109 N N . ASN D 2 87 ? 112.724 85.842 213.738 1.00 29.01 365 ASN D N 1
ATOM 5110 C CA . ASN D 2 87 ? 113.959 85.670 214.504 1.00 30.33 365 ASN D CA 1
ATOM 5111 C C . ASN D 2 87 ? 115.165 86.219 213.751 1.00 30.10 365 ASN D C 1
ATOM 5112 O O . ASN D 2 87 ? 116.029 86.890 214.335 1.00 29.44 365 ASN D O 1
ATOM 5117 N N . LEU D 2 88 ? 115.259 85.909 212.456 1.00 30.09 366 LEU D N 1
ATOM 5118 C CA . LEU D 2 88 ? 116.364 86.412 211.651 1.00 28.55 366 LEU D CA 1
ATOM 5119 C C . LEU D 2 88 ? 116.349 87.932 211.586 1.00 29.03 366 LEU D C 1
ATOM 5120 O O . LEU D 2 88 ? 117.408 88.555 211.510 1.00 30.31 366 LEU D O 1
ATOM 5125 N N . PHE D 2 89 ? 115.165 88.548 211.626 1.00 28.98 367 PHE D N 1
ATOM 5126 C CA . PHE D 2 89 ? 115.101 90.004 211.692 1.00 29.48 367 PHE D CA 1
ATOM 5127 C C . PHE D 2 89 ? 115.737 90.528 212.983 1.00 31.50 367 PHE D C 1
ATOM 5128 O O . PHE D 2 89 ? 116.556 91.457 212.954 1.00 27.98 367 PHE D O 1
ATOM 5136 N N . VAL D 2 90 ? 115.364 89.946 214.128 1.00 28.96 368 VAL D N 1
ATOM 5137 C CA . VAL D 2 90 ? 115.948 90.353 215.403 1.00 27.46 368 VAL D CA 1
ATOM 5138 C C . VAL D 2 90 ? 117.462 90.158 215.378 1.00 28.06 368 VAL D C 1
ATOM 5139 O O . VAL D 2 90 ? 118.224 91.013 215.844 1.00 27.11 368 VAL D O 1
ATOM 5143 N N . ILE D 2 91 ? 117.917 89.039 214.810 1.00 27.08 369 ILE D N 1
ATOM 5144 C CA . ILE D 2 91 ? 119.344 88.732 214.763 1.00 26.63 369 ILE D CA 1
ATOM 5145 C C . ILE D 2 91 ? 120.095 89.787 213.955 1.00 29.56 369 ILE D C 1
ATOM 5146 O O . ILE D 2 91 ? 121.145 90.286 214.378 1.00 28.28 369 ILE D O 1
ATOM 5151 N N . ASN D 2 92 ? 119.585 90.118 212.765 1.00 26.91 370 ASN D N 1
ATOM 5152 C CA . ASN D 2 92 ? 120.257 91.111 211.928 1.00 30.17 370 ASN D CA 1
ATOM 5153 C C . ASN D 2 92 ? 120.329 92.465 212.627 1.00 28.59 370 ASN D C 1
ATOM 5154 O O . ASN D 2 92 ? 121.359 93.147 212.572 1.00 30.76 370 ASN D O 1
ATOM 5159 N N . CYS D 2 93 ? 119.244 92.880 213.283 1.00 27.26 371 CYS D N 1
ATOM 5160 C CA . CYS D 2 93 ? 119.267 94.160 213.986 1.00 27.66 371 CYS D CA 1
ATOM 5161 C C . CYS D 2 93 ? 120.278 94.148 215.130 1.00 28.33 371 CYS D C 1
ATOM 5162 O O . CYS D 2 93 ? 120.978 95.144 215.364 1.00 28.13 371 CYS D O 1
ATOM 5165 N N . ASN D 2 94 ? 120.368 93.029 215.856 1.00 26.43 372 ASN D N 1
ATOM 5166 C CA . ASN D 2 94 ? 121.374 92.893 216.914 1.00 27.09 372 ASN D CA 1
ATOM 5167 C C . ASN D 2 94 ? 122.794 92.850 216.355 1.00 28.09 372 ASN D C 1
ATOM 5168 O O . ASN D 2 94 ? 123.733 93.350 216.990 1.00 27.67 372 ASN D O 1
ATOM 5173 N N . ILE D 2 95 ? 122.982 92.237 215.186 1.00 28.51 373 ILE D N 1
ATOM 5174 C CA . ILE D 2 95 ? 124.310 92.261 214.566 1.00 26.65 373 ILE D CA 1
ATOM 5175 C C . ILE D 2 95 ? 124.703 93.694 214.222 1.00 28.39 373 ILE D C 1
ATOM 5176 O O . ILE D 2 95 ? 125.836 94.126 214.489 1.00 27.95 373 ILE D O 1
ATOM 5181 N N . TYR D 2 96 ? 123.769 94.459 213.649 1.00 26.35 374 TYR D N 1
ATOM 5182 C CA . TYR D 2 96 ? 124.037 95.869 213.377 1.00 28.55 374 TYR D CA 1
ATOM 5183 C C . TYR D 2 96 ? 124.445 96.608 214.649 1.00 30.48 374 TYR D C 1
ATOM 5184 O O . TYR D 2 96 ? 125.417 97.378 214.657 1.00 28.02 374 TYR D O 1
ATOM 5193 N N . ARG D 2 97 ? 123.688 96.406 215.734 1.00 27.60 375 ARG D N 1
ATOM 5194 C CA . ARG D 2 97 ? 123.973 97.114 216.978 1.00 28.91 375 ARG D CA 1
ATOM 5195 C C . ARG D 2 97 ? 125.338 96.733 217.539 1.00 26.14 375 ARG D C 1
ATOM 5196 O O . ARG D 2 97 ? 126.087 97.594 218.013 1.00 27.24 375 ARG D O 1
ATOM 5204 N N . ASP D 2 98 ? 125.672 95.443 217.511 1.00 24.77 376 ASP D N 1
ATOM 5205 C CA . ASP D 2 98 ? 126.945 94.997 218.065 1.00 32.00 376 ASP D CA 1
ATOM 5206 C C . ASP D 2 98 ? 128.132 95.498 217.246 1.00 33.50 376 ASP D C 1
ATOM 5207 O O . ASP D 2 98 ? 129.179 95.806 217.818 1.00 33.79 376 ASP D O 1
ATOM 5212 N N . LEU D 2 99 ? 128.001 95.583 215.921 1.00 28.30 377 LEU D N 1
ATOM 5213 C CA . LEU D 2 99 ? 129.124 96.035 215.101 1.00 31.81 377 LEU D CA 1
ATOM 5214 C C . LEU D 2 99 ? 129.232 97.549 215.076 1.00 30.94 377 LEU D C 1
ATOM 5215 O O . LEU D 2 99 ? 130.339 98.088 215.037 1.00 34.22 377 LEU D O 1
ATOM 5220 N N . MET D 2 100 ? 128.103 98.254 215.074 1.00 29.16 378 MET D N 1
ATOM 5221 C CA . MET D 2 100 ? 128.115 99.681 214.816 1.00 28.06 378 MET D CA 1
ATOM 5222 C C . MET D 2 100 ? 127.915 100.535 216.068 1.00 31.69 378 MET D C 1
ATOM 5223 O O . MET D 2 100 ? 128.077 101.758 215.992 1.00 28.88 378 MET D O 1
ATOM 5228 N N . TRP D 2 101 ? 127.593 99.937 217.224 1.00 31.03 379 TRP D N 1
ATOM 5229 C CA . TRP D 2 101 ? 127.367 100.752 218.418 1.00 29.73 379 TRP D CA 1
ATOM 5230 C C . TRP D 2 101 ? 128.200 100.305 219.613 1.00 29.85 379 TRP D C 1
ATOM 5231 O O . TRP D 2 101 ? 127.863 100.652 220.749 1.00 27.86 379 TRP D O 1
ATOM 5242 N N . THR D 2 102 ? 129.262 99.526 219.385 1.00 29.75 380 THR D N 1
ATOM 5243 C CA . THR D 2 102 ? 130.240 99.191 220.413 1.00 32.68 380 THR D CA 1
ATOM 5244 C C . THR D 2 102 ? 131.616 99.568 219.900 1.00 33.59 380 THR D C 1
ATOM 5245 O O . THR D 2 102 ? 131.853 99.600 218.689 1.00 33.30 380 THR D O 1
ATOM 5249 N N . LYS D 2 103 ? 132.517 99.874 220.833 1.00 32.11 381 LYS D N 1
ATOM 5250 C CA . LYS D 2 103 ? 133.885 100.218 220.451 1.00 34.09 381 LYS D CA 1
ATOM 5251 C C . LYS D 2 103 ? 134.555 99.066 219.714 1.00 34.85 381 LYS D C 1
ATOM 5252 O O . LYS D 2 103 ? 135.093 99.243 218.613 1.00 34.13 381 LYS D O 1
ATOM 5258 N N . LYS D 2 104 ? 134.527 97.867 220.300 1.00 33.56 382 LYS D N 1
ATOM 5259 C CA . LYS D 2 104 ? 135.189 96.747 219.646 1.00 35.42 382 LYS D CA 1
ATOM 5260 C C . LYS D 2 104 ? 134.492 96.373 218.344 1.00 38.37 382 LYS D C 1
ATOM 5261 O O . LYS D 2 104 ? 135.157 95.925 217.401 1.00 33.98 382 LYS D O 1
ATOM 5267 N N . GLY D 2 105 ? 133.176 96.600 218.253 1.00 34.44 383 GLY D N 1
ATOM 5268 C CA . GLY D 2 105 ? 132.488 96.387 216.989 1.00 32.66 383 GLY D CA 1
ATOM 5269 C C . GLY D 2 105 ? 132.959 97.339 215.902 1.00 35.30 383 GLY D C 1
ATOM 5270 O O . GLY D 2 105 ? 133.247 96.926 214.776 1.00 33.14 383 GLY D O 1
ATOM 5271 N N . LEU D 2 106 ? 133.020 98.635 216.214 1.00 33.62 384 LEU D N 1
ATOM 5272 C CA . LEU D 2 106 ? 133.423 99.606 215.200 1.00 37.06 384 LEU D CA 1
ATOM 5273 C C . LEU D 2 106 ? 134.887 99.428 214.800 1.00 34.60 384 LEU D C 1
ATOM 5274 O O . LEU D 2 106 ? 135.230 99.627 213.630 1.00 35.91 384 LEU D O 1
ATOM 5279 N N . GLU D 2 107 ? 135.751 99.022 215.734 1.00 35.12 385 GLU D N 1
ATOM 5280 C CA . GLU D 2 107 ? 137.129 98.700 215.362 1.00 44.18 385 GLU D CA 1
ATOM 5281 C C . GLU D 2 107 ? 137.169 97.499 214.433 1.00 41.20 385 GLU D C 1
ATOM 5282 O O . GLU D 2 107 ? 137.950 97.470 213.478 1.00 39.63 385 GLU D O 1
ATOM 5288 N N . PHE D 2 108 ? 136.332 96.495 214.711 1.00 37.09 386 PHE D N 1
ATOM 5289 C CA . PHE D 2 108 ? 136.227 95.325 213.846 1.00 38.24 386 PHE D CA 1
ATOM 5290 C C . PHE D 2 108 ? 135.708 95.700 212.467 1.00 33.99 386 PHE D C 1
ATOM 5291 O O . PHE D 2 108 ? 136.169 95.164 211.455 1.00 40.07 386 PHE D O 1
ATOM 5299 N N . VAL D 2 109 ? 134.741 96.618 212.407 1.00 33.87 387 VAL D N 1
ATOM 5300 C CA . VAL D 2 109 ? 134.196 97.063 211.127 1.00 34.92 387 VAL D CA 1
ATOM 5301 C C . VAL D 2 109 ? 135.265 97.782 210.304 1.00 39.50 387 VAL D C 1
ATOM 5302 O O . VAL D 2 109 ? 135.351 97.617 209.078 1.00 34.83 387 VAL D O 1
ATOM 5306 N N . LYS D 2 110 ? 136.087 98.598 210.962 1.00 37.17 388 LYS D N 1
ATOM 5307 C CA . LYS D 2 110 ? 137.197 99.250 210.271 1.00 41.15 388 LYS D CA 1
ATOM 5308 C C . LYS D 2 110 ? 138.184 98.217 209.737 1.00 37.13 388 LYS D C 1
ATOM 5309 O O . LYS D 2 110 ? 138.492 98.201 208.541 1.00 38.89 388 LYS D O 1
ATOM 5315 N N . ARG D 2 111 ? 138.635 97.306 210.601 1.00 38.44 389 ARG D N 1
ATOM 5316 C CA . ARG D 2 111 ? 139.642 96.322 210.214 1.00 39.10 389 ARG D CA 1
ATOM 5317 C C . ARG D 2 111 ? 139.176 95.443 209.052 1.00 46.38 389 ARG D C 1
ATOM 5318 O O . ARG D 2 111 ? 139.934 95.197 208.107 1.00 42.49 389 ARG D O 1
ATOM 5326 N N . LYS D 2 112 ? 137.946 94.922 209.122 1.00 42.00 390 LYS D N 1
ATOM 5327 C CA . LYS D 2 112 ? 137.445 94.033 208.080 1.00 40.02 390 LYS D CA 1
ATOM 5328 C C . LYS D 2 112 ? 136.845 94.784 206.902 1.00 34.66 390 LYS D C 1
ATOM 5329 O O . LYS D 2 112 ? 136.399 94.142 205.950 1.00 38.92 390 LYS D O 1
ATOM 5335 N N . LYS D 2 113 ? 136.813 96.117 206.951 1.00 37.20 391 LYS D N 1
ATOM 5336 C CA . LYS D 2 113 ? 136.242 96.947 205.886 1.00 41.08 391 LYS D CA 1
ATOM 5337 C C . LYS D 2 113 ? 134.777 96.590 205.636 1.00 41.86 391 LYS D C 1
ATOM 5338 O O . LYS D 2 113 ? 134.328 96.494 204.491 1.00 37.42 391 LYS D O 1
ATOM 5344 N N . ILE D 2 114 ? 134.029 96.375 206.717 1.00 39.30 392 ILE D N 1
ATOM 5345 C CA . ILE D 2 114 ? 132.612 96.082 206.577 1.00 38.93 392 ILE D CA 1
ATOM 5346 C C . ILE D 2 114 ? 131.881 97.360 206.193 1.00 35.21 392 ILE D C 1
ATOM 5347 O O . ILE D 2 114 ? 132.249 98.458 206.623 1.00 37.14 392 ILE D O 1
ATOM 5352 N N . ILE D 2 115 ? 130.865 97.233 205.350 1.00 38.44 393 ILE D N 1
ATOM 5353 C CA . ILE D 2 115 ? 130.093 98.377 204.884 1.00 37.61 393 ILE D CA 1
ATOM 5354 C C . ILE D 2 115 ? 128.695 98.304 205.491 1.00 41.34 393 ILE D C 1
ATOM 5355 O O . ILE D 2 115 ? 127.887 97.441 205.124 1.00 39.71 393 ILE D O 1
ATOM 5360 N N . MET D 2 116 ? 128.401 99.233 206.393 1.00 38.76 394 MET D N 1
ATOM 5361 C CA . MET D 2 116 ? 127.101 99.377 207.016 1.00 37.63 394 MET D CA 1
ATOM 5362 C C . MET D 2 116 ? 126.778 100.855 207.150 1.00 37.77 394 MET D C 1
ATOM 5363 O O . MET D 2 116 ? 127.689 101.679 207.298 1.00 41.35 394 MET D O 1
ATOM 5368 N N . PRO D 2 117 ? 125.503 101.221 207.109 1.00 39.32 395 PRO D N 1
ATOM 5369 C CA . PRO D 2 117 ? 125.132 102.639 207.173 1.00 37.42 395 PRO D CA 1
ATOM 5370 C C . PRO D 2 117 ? 125.213 103.185 208.592 1.00 41.32 395 PRO D C 1
ATOM 5371 O O . PRO D 2 117 ? 125.277 102.443 209.575 1.00 38.29 395 PRO D O 1
ATOM 5375 N N . GLU D 2 118 ? 125.203 104.521 208.682 1.00 38.50 396 GLU D N 1
ATOM 5376 C CA . GLU D 2 118 ? 125.304 105.170 209.982 1.00 40.87 396 GLU D CA 1
ATOM 5377 C C . GLU D 2 118 ? 124.006 105.024 210.760 1.00 40.50 396 GLU D C 1
ATOM 5378 O O . GLU D 2 118 ? 124.021 104.982 211.995 1.00 37.76 396 GLU D O 1
ATOM 5384 N N . THR D 2 119 ? 122.880 104.977 210.059 1.00 37.66 397 THR D N 1
ATOM 5385 C CA . THR D 2 119 ? 121.593 104.677 210.644 1.00 41.76 397 THR D CA 1
ATOM 5386 C C . THR D 2 119 ? 121.004 103.564 209.788 1.00 39.38 397 THR D C 1
ATOM 5387 O O . THR D 2 119 ? 121.014 103.666 208.548 1.00 39.89 397 THR D O 1
ATOM 5391 N N . PRO D 2 120 ? 120.506 102.489 210.386 1.00 36.94 398 PRO D N 1
ATOM 5392 C CA . PRO D 2 120 ? 119.937 101.415 209.568 1.00 35.95 398 PRO D CA 1
ATOM 5393 C C . PRO D 2 120 ? 118.611 101.841 208.950 1.00 36.19 398 PRO D C 1
ATOM 5394 O O . PRO D 2 120 ? 117.880 102.682 209.482 1.00 35.65 398 PRO D O 1
ATOM 5398 N N . THR D 2 121 ? 118.331 101.274 207.783 1.00 35.39 399 THR D N 1
ATOM 5399 C CA . THR D 2 121 ? 117.061 101.450 207.100 1.00 36.54 399 THR D CA 1
ATOM 5400 C C . THR D 2 121 ? 116.415 100.083 206.945 1.00 36.16 399 THR D C 1
ATOM 5401 O O . THR D 2 121 ? 117.087 99.051 207.044 1.00 36.40 399 THR D O 1
ATOM 5405 N N . MET D 2 122 ? 115.109 100.076 206.662 1.00 36.62 400 MET D N 1
ATOM 5406 C CA . MET D 2 122 ? 114.453 98.816 206.315 1.00 36.29 400 MET D CA 1
ATOM 5407 C C . MET D 2 122 ? 115.113 98.158 205.101 1.00 38.57 400 MET D C 1
ATOM 5408 O O . MET D 2 122 ? 115.296 96.933 205.071 1.00 38.62 400 MET D O 1
ATOM 5413 N N . PHE D 2 123 ? 115.504 98.952 204.098 1.00 41.16 401 PHE D N 1
ATOM 5414 C CA . PHE D 2 123 ? 116.177 98.378 202.933 1.00 39.69 401 PHE D CA 1
ATOM 5415 C C . PHE D 2 123 ? 117.470 97.682 203.333 1.00 38.44 401 PHE D C 1
ATOM 5416 O O . PHE D 2 123 ? 117.765 96.573 202.866 1.00 39.99 401 PHE D O 1
ATOM 5424 N N . PHE D 2 124 ? 118.277 98.338 204.168 1.00 37.82 402 PHE D N 1
ATOM 5425 C CA . PHE D 2 124 ? 119.555 97.750 204.552 1.00 36.85 402 PHE D CA 1
ATOM 5426 C C . PHE D 2 124 ? 119.358 96.478 205.374 1.00 32.80 402 PHE D C 1
ATOM 5427 O O . PHE D 2 124 ? 120.006 95.456 205.120 1.00 34.05 402 PHE D O 1
ATOM 5435 N N . ILE D 2 125 ? 118.477 96.528 206.375 1.00 33.91 403 ILE D N 1
ATOM 5436 C CA . ILE D 2 125 ? 118.201 95.331 207.175 1.00 34.28 403 ILE D CA 1
ATOM 5437 C C . ILE D 2 125 ? 117.671 94.207 206.288 1.00 34.04 403 ILE D C 1
ATOM 5438 O O . ILE D 2 125 ? 118.059 93.042 206.436 1.00 33.96 403 ILE D O 1
ATOM 5443 N N . GLY D 2 126 ? 116.805 94.539 205.328 1.00 37.14 404 GLY D N 1
ATOM 5444 C CA . GLY D 2 126 ? 116.373 93.531 204.371 1.00 35.03 404 GLY D CA 1
ATOM 5445 C C . GLY D 2 126 ? 117.536 92.858 203.669 1.00 37.47 404 GLY D C 1
ATOM 5446 O O . GLY D 2 126 ? 117.597 91.631 203.572 1.00 41.69 404 GLY D O 1
ATOM 5447 N N . SER D 2 127 ? 118.506 93.658 203.219 1.00 37.73 405 SER D N 1
ATOM 5448 C CA . SER D 2 127 ? 119.656 93.145 202.486 1.00 32.92 405 SER D CA 1
ATOM 5449 C C . SER D 2 127 ? 120.556 92.257 203.327 1.00 37.13 405 SER D C 1
ATOM 5450 O O . SER D 2 127 ? 121.397 91.538 202.768 1.00 35.50 405 SER D O 1
ATOM 5453 N N . MET D 2 128 ? 120.444 92.312 204.653 1.00 32.64 406 MET D N 1
ATOM 5454 C CA . MET D 2 128 ? 121.326 91.460 205.442 1.00 34.97 406 MET D CA 1
ATOM 5455 C C . MET D 2 128 ? 120.970 89.987 205.292 1.00 33.51 406 MET D C 1
ATOM 5456 O O . MET D 2 128 ? 121.756 89.132 205.704 1.00 34.70 406 MET D O 1
ATOM 5461 N N . ALA D 2 129 ? 119.806 89.679 204.715 1.00 35.67 407 ALA D N 1
ATOM 5462 C CA . ALA D 2 129 ? 119.484 88.298 204.375 1.00 36.63 407 ALA D CA 1
ATOM 5463 C C . ALA D 2 129 ? 120.624 87.651 203.610 1.00 38.36 407 ALA D C 1
ATOM 5464 O O . ALA D 2 129 ? 120.944 86.478 203.835 1.00 40.65 407 ALA D O 1
ATOM 5466 N N . SER D 2 130 ? 121.273 88.414 202.719 1.00 36.08 408 SER D N 1
ATOM 5467 C CA . SER D 2 130 ? 122.388 87.905 201.925 1.00 40.73 408 SER D CA 1
ATOM 5468 C C . SER D 2 130 ? 123.694 87.877 202.691 1.00 41.60 408 SER D C 1
ATOM 5469 O O . SER D 2 130 ? 124.577 87.088 202.347 1.00 45.46 408 SER D O 1
ATOM 5472 N N . GLY D 2 131 ? 123.841 88.703 203.719 1.00 37.64 409 GLY D N 1
ATOM 5473 C CA . GLY D 2 131 ? 125.022 88.579 204.549 1.00 41.43 409 GLY D CA 1
ATOM 5474 C C . GLY D 2 131 ? 125.701 89.903 204.814 1.00 43.43 409 GLY D C 1
ATOM 5475 O O . GLY D 2 131 ? 125.044 90.948 204.820 1.00 41.33 409 GLY D O 1
ATOM 5476 N N . ILE D 2 132 ? 127.017 89.868 205.028 1.00 41.39 410 ILE D N 1
ATOM 5477 C CA . ILE D 2 132 ? 127.798 91.043 205.397 1.00 39.85 410 ILE D CA 1
ATOM 5478 C C . ILE D 2 132 ? 128.441 91.614 204.137 1.00 42.37 410 ILE D C 1
ATOM 5479 O O . ILE D 2 132 ? 129.103 90.886 203.389 1.00 39.92 410 ILE D O 1
ATOM 5484 N N . ASN D 2 133 ? 128.253 92.913 203.899 1.00 41.66 411 ASN D N 1
ATOM 5485 C CA . ASN D 2 133 ? 128.961 93.611 202.830 1.00 42.38 411 ASN D CA 1
ATOM 5486 C C . ASN D 2 133 ? 130.323 94.082 203.330 1.00 42.91 411 ASN D C 1
ATOM 5487 O O . ASN D 2 133 ? 130.410 94.804 204.332 1.00 38.99 411 ASN D O 1
ATOM 5492 N N . LEU D 2 134 ? 131.383 93.672 202.639 1.00 40.11 412 LEU D N 1
ATOM 5493 C CA . LEU D 2 134 ? 132.729 94.099 203.002 1.00 39.75 412 LEU D CA 1
ATOM 5494 C C . LEU D 2 134 ? 133.596 94.156 201.749 1.00 49.36 412 LEU D C 1
ATOM 5495 O O . LEU D 2 134 ? 133.265 93.570 200.708 1.00 41.80 412 LEU D O 1
ATOM 5500 N N . ILE D 2 135 ? 134.727 94.852 201.876 1.00 47.38 413 ILE D N 1
ATOM 5501 C CA . ILE D 2 135 ? 135.725 94.943 200.811 1.00 49.30 413 ILE D CA 1
ATOM 5502 C C . ILE D 2 135 ? 136.652 93.744 200.932 1.00 45.99 413 ILE D C 1
ATOM 5503 O O . ILE D 2 135 ? 137.307 93.566 201.964 1.00 44.92 413 ILE D O 1
ATOM 5508 N N . ASP D 2 136 ? 136.719 92.930 199.879 1.00 46.98 414 ASP D N 1
ATOM 5509 C CA . ASP D 2 136 ? 137.537 91.726 199.942 1.00 54.30 414 ASP D CA 1
ATOM 5510 C C . ASP D 2 136 ? 139.008 92.077 200.136 1.00 54.77 414 ASP D C 1
ATOM 5511 O O . ASP D 2 136 ? 139.507 93.076 199.606 1.00 48.63 414 ASP D O 1
ATOM 5516 N N . GLU D 2 137 ? 139.693 91.227 200.906 1.00 56.65 415 GLU D N 1
ATOM 5517 C CA . GLU D 2 137 ? 141.072 91.484 201.307 1.00 59.58 415 GLU D CA 1
ATOM 5518 C C . GLU D 2 137 ? 142.026 91.480 200.121 1.00 61.28 415 GLU D C 1
ATOM 5519 O O . GLU D 2 137 ? 143.028 92.203 200.133 1.00 64.56 415 GLU D O 1
ATOM 5525 N N . ASP D 2 138 ? 141.731 90.681 199.093 1.00 60.89 416 ASP D N 1
ATOM 5526 C 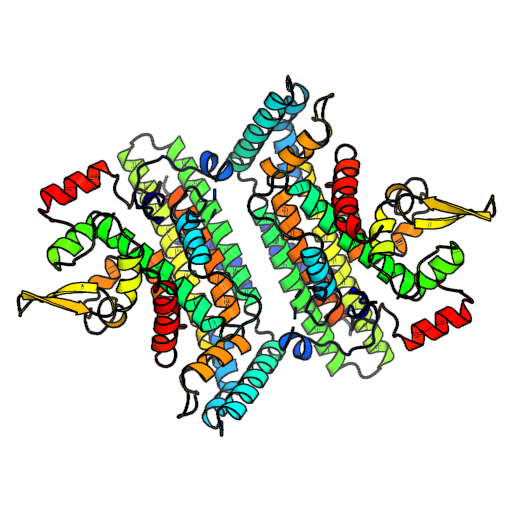CA . ASP D 2 138 ? 142.644 90.411 197.988 1.00 60.55 416 ASP D CA 1
ATOM 5527 C C . ASP D 2 138 ? 142.292 91.172 196.713 1.00 60.70 416 ASP D C 1
ATOM 5528 O O . ASP D 2 138 ? 143.163 91.793 196.102 1.00 63.51 416 ASP D O 1
ATOM 5533 N N . THR D 2 139 ? 141.033 91.141 196.290 1.00 61.03 417 THR D N 1
ATOM 5534 C CA . THR D 2 139 ? 140.622 91.876 195.099 1.00 56.94 417 THR D CA 1
ATOM 5535 C C . THR D 2 139 ? 140.353 93.352 195.367 1.00 54.84 417 THR D C 1
ATOM 5536 O O . THR D 2 139 ? 140.210 94.121 194.408 1.00 54.99 417 THR D O 1
ATOM 5540 N N . ASN D 2 140 ? 140.270 93.754 196.638 1.00 54.11 418 ASN D N 1
ATOM 5541 C CA . ASN D 2 140 ? 139.815 95.089 197.041 1.00 50.31 418 ASN D CA 1
ATOM 5542 C C . ASN D 2 140 ? 138.494 95.469 196.377 1.00 50.70 418 ASN D C 1
ATOM 5543 O O . ASN D 2 140 ? 138.212 96.643 196.148 1.00 48.04 418 ASN D O 1
ATOM 5548 N N . MET D 2 141 ? 137.660 94.486 196.064 1.00 49.98 419 MET D N 1
ATOM 5549 C CA . MET D 2 141 ? 136.325 94.758 195.556 1.00 52.68 419 MET D CA 1
ATOM 5550 C C . MET D 2 141 ? 135.292 94.396 196.617 1.00 48.22 419 MET D C 1
ATOM 5551 O O . MET D 2 141 ? 135.505 93.496 197.433 1.00 45.53 419 MET D O 1
ATOM 5556 N N . GLU D 2 142 ? 134.173 95.108 196.595 1.00 47.31 420 GLU D N 1
ATOM 5557 C CA . GLU D 2 142 ? 133.080 94.822 197.515 1.00 48.16 420 GLU D CA 1
ATOM 5558 C C . GLU D 2 142 ? 132.453 93.465 197.197 1.00 50.30 420 GLU D C 1
ATOM 5559 O O . GLU D 2 142 ? 132.215 93.137 196.032 1.00 50.04 420 GLU D O 1
ATOM 5565 N N . LYS D 2 143 ? 132.196 92.673 198.235 1.00 45.37 421 LYS D N 1
ATOM 5566 C CA . LYS D 2 143 ? 131.492 91.404 198.103 1.00 45.67 421 LYS D CA 1
ATOM 5567 C C . LYS D 2 143 ? 130.569 91.224 199.304 1.00 47.56 421 LYS D C 1
ATOM 5568 O O . LYS D 2 143 ? 130.617 91.989 200.274 1.00 43.22 421 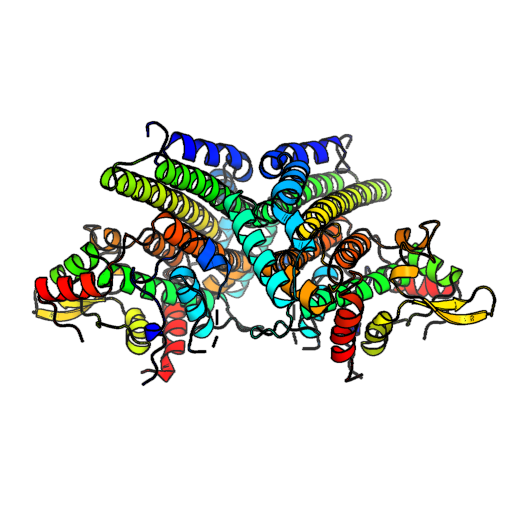LYS D O 1
ATOM 5574 N N . VAL D 2 144 ? 129.725 90.192 199.241 1.00 44.20 422 VAL D N 1
ATOM 5575 C CA . VAL D 2 144 ? 128.828 89.834 200.337 1.00 44.04 422 VAL D CA 1
ATOM 5576 C C . VAL D 2 144 ? 129.166 88.424 200.813 1.00 44.69 422 VAL D C 1
ATOM 5577 O O . VAL D 2 144 ? 129.246 87.488 200.009 1.00 47.49 422 VAL D O 1
ATOM 5581 N N . VAL D 2 145 ? 129.383 88.278 202.118 1.00 40.24 423 VAL D N 1
ATOM 5582 C CA . VAL D 2 145 ? 129.642 86.988 202.742 1.00 39.38 423 VAL D CA 1
ATOM 5583 C C . VAL D 2 145 ? 128.427 86.625 203.586 1.00 46.46 423 VAL D C 1
ATOM 5584 O O . VAL D 2 145 ? 127.987 87.420 204.433 1.00 38.90 423 VAL D O 1
ATOM 5588 N N . SER D 2 146 ? 127.883 85.430 203.344 1.00 40.15 424 SER D N 1
ATOM 5589 C CA . SER D 2 146 ? 126.710 84.972 204.075 1.00 39.75 424 SER D CA 1
ATOM 5590 C C . SER D 2 146 ? 126.981 84.932 205.575 1.00 38.63 424 SER D C 1
ATOM 5591 O O . SER D 2 146 ? 128.101 84.667 206.023 1.00 37.67 424 SER D O 1
ATOM 5594 N N . LEU D 2 147 ? 125.927 85.191 206.356 1.00 41.86 425 LEU D N 1
ATOM 5595 C CA . LEU D 2 147 ? 126.040 85.073 207.806 1.00 40.92 425 LEU D CA 1
ATOM 5596 C C . LEU D 2 147 ? 126.593 83.720 208.207 1.00 39.25 425 LEU D C 1
ATOM 5597 O O . LEU D 2 147 ? 127.462 83.632 209.080 1.00 40.75 425 LEU D O 1
ATOM 5602 N N . MET D 2 148 ? 126.109 82.648 207.570 1.00 40.38 426 MET D N 1
ATOM 5603 C CA . MET D 2 148 ? 126.548 81.303 207.934 1.00 41.24 426 MET D CA 1
ATOM 5604 C C . MET D 2 148 ? 128.058 81.149 207.796 1.00 43.95 426 MET D C 1
ATOM 5605 O O . MET D 2 148 ? 128.714 80.547 208.654 1.00 46.90 426 MET D O 1
ATOM 5610 N N . GLU D 2 149 ? 128.628 81.680 206.718 1.00 41.69 427 GLU D N 1
ATOM 5611 C CA . GLU D 2 149 ? 130.069 81.594 206.536 1.00 44.89 427 GLU D CA 1
ATOM 5612 C C . GLU D 2 149 ? 130.803 82.619 207.389 1.00 44.92 427 GLU D C 1
ATOM 5613 O O . GLU D 2 149 ? 131.863 82.316 207.947 1.00 44.81 427 GLU D O 1
ATOM 5619 N N . PHE D 2 150 ? 130.272 83.845 207.486 1.00 38.21 428 PHE D N 1
ATOM 5620 C CA . PHE D 2 150 ? 131.035 84.894 208.153 1.00 37.68 428 PHE D CA 1
ATOM 5621 C C . PHE D 2 150 ? 131.058 84.729 209.674 1.00 37.09 428 PHE D C 1
ATOM 5622 O O . PHE D 2 150 ? 132.068 85.032 210.311 1.00 34.93 428 PHE D O 1
ATOM 5630 N N . PHE D 2 151 ? 129.966 84.271 210.283 1.00 37.08 429 PHE D N 1
ATOM 5631 C CA . PHE D 2 151 ? 129.869 84.222 211.746 1.00 38.90 429 PHE D CA 1
ATOM 5632 C C . PHE D 2 151 ? 129.860 82.760 212.182 1.00 42.44 429 PHE D C 1
ATOM 5633 O O . PHE D 2 151 ? 128.816 82.111 212.221 1.00 38.88 429 PHE D O 1
ATOM 5641 N N . GLY D 2 152 ? 131.031 82.256 212.541 1.00 41.35 430 GLY D N 1
ATOM 5642 C CA . GLY D 2 152 ? 131.146 80.900 213.013 1.00 41.71 430 GLY D CA 1
ATOM 5643 C C . GLY D 2 152 ? 131.269 79.858 211.928 1.00 49.83 430 GLY D C 1
ATOM 5644 O O . GLY D 2 152 ? 131.196 78.664 212.234 1.00 50.14 430 GLY D O 1
ATOM 5645 N N . GLY D 2 153 ? 131.449 80.267 210.673 1.00 50.07 431 GLY D N 1
ATOM 5646 C CA . GLY D 2 153 ? 131.520 79.319 209.575 1.00 50.54 431 GLY D CA 1
ATOM 5647 C C . GLY D 2 153 ? 132.836 79.298 208.822 1.00 52.53 431 GLY D C 1
ATOM 5648 O O . GLY D 2 153 ? 133.892 79.640 209.376 1.00 51.93 431 GLY D O 1
ATOM 5649 N N . GLU D 2 154 ? 132.760 78.904 207.541 1.00 57.31 432 GLU D N 1
ATOM 5650 C CA . GLU D 2 154 ? 133.952 78.701 206.716 1.00 58.25 432 GLU D CA 1
ATOM 5651 C C . GLU D 2 154 ? 134.838 79.940 206.686 1.00 58.92 432 GLU D C 1
ATOM 5652 O O . GLU D 2 154 ? 136.071 79.834 206.706 1.00 59.77 432 GLU D O 1
ATOM 5658 N N . GLU D 2 155 ? 134.232 81.123 206.629 1.00 53.05 433 GLU D N 1
ATOM 5659 C CA . GLU D 2 155 ? 134.977 82.368 206.567 1.00 51.63 433 GLU D CA 1
ATOM 5660 C C . GLU D 2 155 ? 135.372 82.893 207.944 1.00 51.08 433 GLU D C 1
ATOM 5661 O O . GLU D 2 155 ? 135.761 84.059 208.054 1.00 54.21 433 GLU D O 1
ATOM 5667 N N . ASP D 2 156 ? 135.291 82.068 208.986 1.00 53.84 434 ASP D N 1
ATOM 5668 C CA . ASP D 2 156 ? 135.506 82.534 210.362 1.00 52.93 434 ASP D CA 1
ATOM 5669 C C . ASP D 2 156 ? 136.170 81.438 211.196 1.00 57.20 434 ASP D C 1
ATOM 5670 O O . ASP D 2 156 ? 135.760 81.144 212.322 1.00 52.81 434 ASP D O 1
ATOM 5675 N N . LYS D 2 157 ? 137.230 80.825 210.657 1.00 58.19 435 LYS D N 1
ATOM 5676 C CA . LYS D 2 157 ? 137.755 79.620 211.289 1.00 61.35 435 LYS D CA 1
ATOM 5677 C C . LYS D 2 157 ? 138.613 79.902 212.516 1.00 59.00 435 LYS D C 1
ATOM 5678 O O . LYS D 2 157 ? 138.799 78.997 213.336 1.00 62.62 435 LYS D O 1
ATOM 5684 N N . SER D 2 158 ? 139.112 81.128 212.684 1.00 55.73 436 SER D N 1
ATOM 5685 C CA . SER D 2 158 ? 139.678 81.524 213.968 1.00 56.72 436 SER D CA 1
ATOM 5686 C C . SER D 2 158 ? 138.608 81.853 215.010 1.00 60.71 436 SER D C 1
ATOM 5687 O O . SER D 2 158 ? 138.947 82.083 216.179 1.00 57.43 436 SER D O 1
ATOM 5690 N N . GLY D 2 159 ? 137.332 81.882 214.621 1.00 56.17 437 GLY D N 1
ATOM 5691 C CA . GLY D 2 159 ? 136.281 82.287 215.531 1.00 52.69 437 GLY D CA 1
ATOM 5692 C C . GLY D 2 159 ? 136.305 83.749 215.919 1.00 49.54 437 GLY D C 1
ATOM 5693 O O . GLY D 2 159 ? 135.564 84.142 216.822 1.00 50.33 437 GLY D O 1
ATOM 5694 N N . ASP D 2 160 ? 137.116 84.569 215.242 1.00 49.31 438 ASP D N 1
ATOM 5695 C CA . ASP D 2 160 ? 137.251 85.977 215.605 1.00 48.87 438 ASP D CA 1
ATOM 5696 C C . ASP D 2 160 ? 135.963 86.745 215.352 1.00 45.89 438 ASP D C 1
ATOM 5697 O O . ASP D 2 160 ? 135.602 87.626 216.139 1.00 43.37 438 ASP D O 1
ATOM 5702 N N . ASN D 2 161 ? 135.268 86.434 214.254 1.00 41.84 439 ASN D N 1
ATOM 5703 C CA . ASN D 2 161 ? 134.071 87.185 213.893 1.00 38.97 439 ASN D CA 1
ATOM 5704 C C . ASN D 2 161 ? 132.937 86.943 214.885 1.00 38.50 439 ASN D C 1
ATOM 5705 O O . ASN D 2 161 ? 132.316 87.893 215.374 1.00 36.35 439 ASN D O 1
ATOM 5710 N N . LEU D 2 162 ? 132.654 85.678 215.200 1.00 40.60 440 LEU D N 1
ATOM 5711 C CA . LEU D 2 162 ? 131.569 85.379 216.129 1.00 39.54 440 LEU D CA 1
ATOM 5712 C C . LEU D 2 162 ? 131.797 86.035 217.489 1.00 41.49 440 LEU D C 1
ATOM 5713 O O . LEU D 2 162 ? 130.837 86.487 218.132 1.00 36.43 440 LEU D O 1
ATOM 5718 N N . ARG D 2 163 ? 133.058 86.153 217.918 1.00 37.42 441 ARG D N 1
ATOM 5719 C CA . ARG D 2 163 ? 133.344 86.676 219.250 1.00 41.66 441 ARG D CA 1
ATOM 5720 C C . ARG D 2 163 ? 133.033 88.159 219.386 1.00 39.37 441 ARG D C 1
ATOM 5721 O O . ARG D 2 163 ? 132.847 88.625 220.515 1.00 36.93 441 ARG D O 1
ATOM 5729 N N . VAL D 2 164 ? 132.985 88.910 218.282 1.00 36.26 442 VAL D N 1
ATOM 5730 C CA . VAL D 2 164 ? 132.634 90.327 218.384 1.00 35.97 442 VAL D CA 1
ATOM 5731 C C . VAL D 2 164 ? 131.172 90.519 218.749 1.00 34.31 442 VAL D C 1
ATOM 5732 O O . VAL D 2 164 ? 130.792 91.596 219.216 1.00 37.21 442 VAL D O 1
ATOM 5736 N N . LEU D 2 165 ? 130.334 89.520 218.521 1.00 31.60 443 LEU D N 1
ATOM 5737 C CA . LEU D 2 165 ? 128.916 89.657 218.809 1.00 34.98 443 LEU D CA 1
ATOM 5738 C C . LEU D 2 165 ? 128.655 89.483 220.304 1.00 32.99 443 LEU D C 1
ATOM 5739 O O . LEU D 2 165 ? 129.390 88.787 221.007 1.00 33.79 443 LEU D O 1
ATOM 5744 N N . SER D 2 166 ? 127.582 90.120 220.783 1.00 34.90 444 SER D N 1
ATOM 5745 C CA . SER D 2 166 ? 127.187 90.048 222.187 1.00 31.89 444 SER D CA 1
ATOM 5746 C C . SER D 2 166 ? 126.673 88.655 222.520 1.00 33.14 444 SER D C 1
ATOM 5747 O O . SER D 2 166 ? 126.405 87.849 221.626 1.00 32.80 444 SER D O 1
ATOM 5750 N N . PRO D 2 167 ? 126.502 88.341 223.812 1.00 35.09 445 PRO D N 1
ATOM 5751 C CA . PRO D 2 167 ? 125.974 87.011 224.149 1.00 33.37 445 PRO D CA 1
ATOM 5752 C C . PRO D 2 167 ? 124.576 86.747 223.607 1.00 31.61 445 PRO D C 1
ATOM 5753 O O . PRO D 2 167 ? 124.309 85.637 223.129 1.00 31.76 445 PRO D O 1
ATOM 5757 N N . ALA D 2 168 ? 123.674 87.729 223.665 1.00 28.37 446 ALA D N 1
ATOM 5758 C CA . ALA D 2 168 ? 122.323 87.516 223.158 1.00 30.17 446 ALA D CA 1
ATOM 5759 C C . ALA D 2 168 ? 122.322 87.265 221.653 1.00 28.02 446 ALA D C 1
ATOM 5760 O O . ALA D 2 168 ? 121.550 86.438 221.158 1.00 26.73 446 ALA D O 1
ATOM 5762 N N . THR D 2 169 ? 123.157 87.995 220.906 1.00 29.69 447 THR D N 1
ATOM 5763 C CA . THR D 2 169 ? 123.191 87.796 219.463 1.00 29.55 447 THR D CA 1
ATOM 5764 C C . THR D 2 169 ? 123.714 86.412 219.127 1.00 26.99 447 THR D C 1
ATOM 5765 O O . THR D 2 169 ? 123.142 85.716 218.282 1.00 28.33 447 THR D O 1
ATOM 5769 N N . ARG D 2 170 ? 124.782 85.983 219.801 1.00 29.55 448 ARG D N 1
ATOM 5770 C CA . ARG D 2 170 ? 125.296 84.638 219.573 1.00 29.79 448 ARG D CA 1
ATOM 5771 C C . ARG D 2 170 ? 124.273 83.580 219.958 1.00 29.46 448 ARG D C 1
ATOM 5772 O O . ARG D 2 170 ? 124.151 82.543 219.295 1.00 31.93 448 ARG D O 1
ATOM 5780 N N . ASN D 2 171 ? 123.530 83.826 221.026 1.00 30.49 449 ASN D N 1
ATOM 5781 C CA . ASN D 2 171 ? 122.514 82.878 221.464 1.00 32.71 449 ASN D CA 1
ATOM 5782 C C . ASN D 2 171 ? 121.443 82.682 220.400 1.00 31.70 449 ASN D C 1
ATOM 5783 O O . ASN D 2 171 ? 121.098 81.547 220.057 1.00 31.73 449 ASN D O 1
ATOM 5788 N N . MET D 2 172 ? 120.888 83.782 219.885 1.00 28.12 450 MET D N 1
ATOM 5789 C CA . MET D 2 172 ? 119.844 83.678 218.875 1.00 26.84 450 MET D CA 1
ATOM 5790 C C . MET D 2 172 ? 120.377 83.072 217.585 1.00 30.75 450 MET D C 1
ATOM 5791 O O . MET D 2 172 ? 119.678 82.304 216.919 1.00 27.46 450 MET D O 1
ATOM 5796 N N . TRP D 2 173 ? 121.612 83.408 217.217 1.00 27.58 451 TRP D N 1
ATOM 5797 C CA . TRP D 2 173 ? 122.213 82.843 216.012 1.00 29.61 451 TRP D CA 1
ATOM 5798 C C . TRP D 2 173 ? 122.413 81.333 216.158 1.00 34.04 451 TRP D C 1
ATOM 5799 O O . TRP D 2 173 ? 122.161 80.573 215.215 1.00 30.73 451 TRP D O 1
ATOM 5810 N N . ASN D 2 174 ? 122.839 80.880 217.341 1.00 32.77 452 ASN D N 1
ATOM 5811 C CA . ASN D 2 174 ? 122.947 79.444 217.594 1.00 33.90 452 ASN D CA 1
ATOM 5812 C C . ASN D 2 174 ? 121.595 78.753 217.448 1.00 33.41 452 ASN D C 1
ATOM 5813 O O . ASN D 2 174 ? 121.475 77.743 216.742 1.00 34.31 452 ASN D O 1
ATOM 5818 N N . SER D 2 175 ? 120.565 79.276 218.119 1.00 29.90 453 SER D N 1
ATOM 5819 C CA . SER D 2 175 ? 119.233 78.691 217.979 1.00 34.37 453 SER D CA 1
ATOM 5820 C C . SER D 2 175 ? 118.785 78.682 216.524 1.00 33.05 453 SER D C 1
ATOM 5821 O O . SER D 2 175 ? 118.172 77.713 216.060 1.00 35.08 453 SER D O 1
ATOM 5824 N N . PHE D 2 176 ? 119.062 79.761 215.793 1.00 32.47 454 PHE D N 1
ATOM 5825 C CA . PHE D 2 176 ? 118.599 79.852 214.414 1.00 31.54 454 PHE D CA 1
ATOM 5826 C C . PHE D 2 176 ? 119.273 78.800 213.526 1.00 32.86 454 PHE D C 1
ATOM 5827 O O . PHE D 2 176 ? 118.596 78.136 212.731 1.00 34.61 454 PHE D O 1
ATOM 5835 N N . LYS D 2 177 ? 120.586 78.587 213.677 1.00 31.37 455 LYS D N 1
ATOM 5836 C CA . LYS D 2 177 ? 121.262 77.594 212.837 1.00 33.25 455 LYS D CA 1
ATOM 5837 C C . LYS D 2 177 ? 120.702 76.200 213.068 1.00 40.11 455 LYS D C 1
ATOM 5838 O O . LYS D 2 177 ? 120.742 75.340 212.179 1.00 37.63 455 LYS D O 1
ATOM 5844 N N . THR D 2 178 ? 120.143 75.986 214.236 1.00 35.40 456 THR D N 1
ATOM 5845 C CA . THR D 2 178 ? 119.564 74.731 214.647 1.00 35.81 456 THR D CA 1
ATOM 5846 C C . THR D 2 178 ? 118.108 74.565 214.180 1.00 37.87 456 THR D C 1
ATOM 5847 O O . THR D 2 178 ? 117.610 73.430 214.096 1.00 37.96 456 THR D O 1
ATOM 5851 N N . MET D 2 179 ? 117.431 75.666 213.832 1.00 31.56 457 MET D N 1
ATOM 5852 C CA . MET D 2 179 ? 116.020 75.635 213.483 1.00 35.20 457 MET D CA 1
ATOM 5853 C C . MET D 2 179 ? 115.856 76.176 212.063 1.00 33.20 457 MET D C 1
ATOM 5854 O O . MET D 2 179 ? 116.107 75.449 211.098 1.00 38.35 457 MET D O 1
ATOM 5859 N N . GLY D 2 180 ? 115.413 77.432 211.903 1.00 31.59 458 GLY D N 1
ATOM 5860 C CA . GLY D 2 180 ? 115.181 77.979 210.572 1.00 34.62 458 GLY D CA 1
ATOM 5861 C C . GLY D 2 180 ? 116.410 77.986 209.684 1.00 36.38 458 GLY D C 1
ATOM 5862 O O . GLY D 2 180 ? 116.298 77.877 208.456 1.00 37.54 458 GLY D O 1
ATOM 5863 N N . GLY D 2 181 ? 117.594 78.115 210.277 1.00 34.95 459 GLY D N 1
ATOM 5864 C CA . GLY D 2 181 ? 118.816 78.051 209.511 1.00 36.84 459 GLY D CA 1
ATOM 5865 C C . GLY D 2 181 ? 119.256 76.661 209.130 1.00 38.35 459 GLY D C 1
ATOM 5866 O O . GLY D 2 181 ? 120.343 76.493 208.575 1.00 40.03 459 GLY D O 1
ATOM 5867 N N . ALA D 2 182 ? 118.452 75.643 209.411 1.00 39.08 460 ALA D N 1
ATOM 5868 C CA . ALA D 2 182 ? 118.834 74.292 209.019 1.00 45.01 460 ALA D CA 1
ATOM 5869 C C . ALA D 2 182 ? 119.018 74.217 207.506 1.00 42.09 460 ALA D C 1
ATOM 5870 O O . ALA D 2 182 ? 118.458 75.018 206.754 1.00 38.37 460 ALA D O 1
ATOM 5872 N N . ARG D 2 183 ? 119.833 73.249 207.075 1.00 42.10 461 ARG D N 1
ATOM 5873 C CA . ARG D 2 183 ? 120.173 73.112 205.660 1.00 47.03 461 ARG D CA 1
ATOM 5874 C C . ARG D 2 183 ? 118.927 73.086 204.780 1.00 46.74 461 ARG D C 1
ATOM 5875 O O . ARG D 2 183 ? 118.864 73.758 203.743 1.00 42.35 461 ARG D O 1
ATOM 5883 N N . GLU D 2 184 ? 117.910 72.329 205.195 1.00 41.96 462 GLU D N 1
ATOM 5884 C CA . GLU D 2 184 ? 116.727 72.139 204.367 1.00 43.75 462 GLU D CA 1
ATOM 5885 C C . GLU D 2 184 ? 115.814 73.356 204.362 1.00 41.38 462 GLU D C 1
ATOM 5886 O O . GLU D 2 184 ? 115.126 73.596 203.365 1.00 43.55 462 GLU D O 1
ATOM 5892 N N . THR D 2 185 ? 115.759 74.117 205.457 1.00 38.53 463 THR D N 1
ATOM 5893 C CA . THR D 2 185 ? 114.770 75.184 205.583 1.00 34.97 463 THR D CA 1
ATOM 5894 C C . THR D 2 185 ? 115.304 76.575 205.257 1.00 35.03 463 THR D C 1
ATOM 5895 O O . THR D 2 185 ? 114.498 77.497 205.069 1.00 35.61 463 THR D O 1
ATOM 5899 N N . TYR D 2 186 ? 116.624 76.754 205.210 1.00 36.43 464 TYR D N 1
ATOM 5900 C CA . TYR D 2 186 ? 117.205 78.097 205.210 1.00 38.35 464 TYR D CA 1
ATOM 5901 C C . TYR D 2 186 ? 116.663 78.968 204.080 1.00 39.66 464 TYR D C 1
ATOM 5902 O O . TYR D 2 186 ? 116.196 80.092 204.314 1.00 37.93 464 TYR D O 1
ATOM 5911 N N . SER D 2 187 ? 116.759 78.487 202.834 1.00 41.15 465 SER D N 1
ATOM 5912 C CA . SER D 2 187 ? 116.352 79.338 201.713 1.00 39.38 465 SER D CA 1
ATOM 5913 C C . SER D 2 187 ? 114.869 79.685 201.785 1.00 38.42 465 SER D C 1
ATOM 5914 O O . SER D 2 187 ? 114.471 80.791 201.408 1.00 40.69 465 SER D O 1
ATOM 5917 N N . SER D 2 188 ? 114.033 78.779 202.298 1.00 37.09 466 SER D N 1
ATOM 5918 C CA . SER D 2 188 ? 112.624 79.124 202.440 1.00 33.98 466 SER D CA 1
ATOM 5919 C C . SER D 2 188 ? 112.420 80.177 203.523 1.00 40.10 466 SER D C 1
ATOM 5920 O O . SER D 2 188 ? 111.522 81.025 203.406 1.00 35.75 466 SER D O 1
ATOM 5923 N N . VAL D 2 189 ? 113.247 80.158 204.575 1.00 36.48 467 VAL D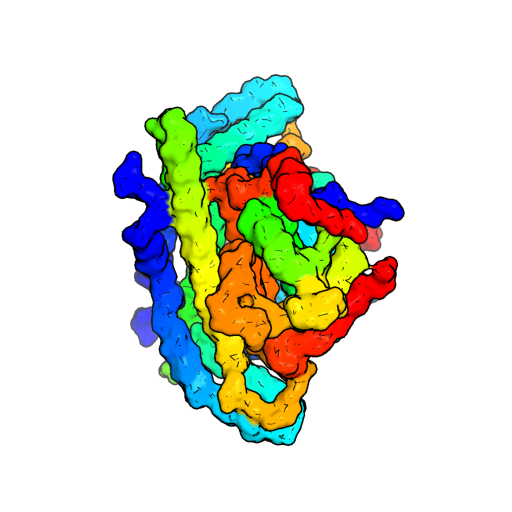 N 1
ATOM 5924 C CA . VAL D 2 189 ? 113.155 81.218 205.575 1.00 35.02 467 VAL D CA 1
ATOM 5925 C C . VAL D 2 189 ? 113.588 82.547 204.969 1.00 30.33 467 VAL D C 1
ATOM 5926 O O . VAL D 2 189 ? 112.917 83.570 205.144 1.00 31.49 467 VAL D O 1
ATOM 5930 N N . GLN D 2 190 ? 114.704 82.542 204.225 1.00 35.80 468 GLN D N 1
ATOM 5931 C CA . GLN D 2 190 ? 115.173 83.755 203.548 1.00 37.46 468 GLN D CA 1
ATOM 5932 C C . GLN D 2 190 ? 114.143 84.272 202.555 1.00 36.02 468 GLN D C 1
ATOM 5933 O O . GLN D 2 190 ? 113.967 85.489 202.406 1.00 40.89 468 GLN D O 1
ATOM 5939 N N . GLY D 2 191 ? 113.462 83.362 201.857 1.00 37.94 469 GLY D N 1
ATOM 5940 C CA . GLY D 2 191 ? 112.364 83.776 200.992 1.00 38.06 469 GLY D CA 1
ATOM 5941 C C . GLY D 2 191 ? 111.257 84.485 201.751 1.00 37.54 469 GLY D C 1
ATOM 5942 O O . GLY D 2 191 ? 110.810 85.562 201.356 1.00 35.36 469 GLY D O 1
ATOM 5943 N N . VAL D 2 192 ? 110.782 83.887 202.851 1.00 33.96 470 VAL D N 1
ATOM 5944 C CA . VAL D 2 192 ? 109.743 84.570 203.625 1.00 34.56 470 VAL D CA 1
ATOM 5945 C C . VAL D 2 192 ? 110.274 85.890 204.171 1.00 36.07 470 VAL D C 1
ATOM 5946 O O . VAL D 2 192 ? 109.563 86.901 204.178 1.00 36.56 470 VAL D O 1
ATOM 5950 N N . TYR D 2 193 ? 111.530 85.900 204.636 1.00 35.35 471 TYR D N 1
ATOM 5951 C CA . TYR D 2 193 ? 112.143 87.131 205.142 1.00 35.11 471 TYR D CA 1
ATOM 5952 C C . TYR D 2 193 ? 112.161 88.212 204.064 1.00 34.80 471 TYR D C 1
ATOM 5953 O O . TYR D 2 193 ? 111.647 89.317 204.261 1.00 33.25 471 TYR D O 1
ATOM 5962 N N . THR D 2 194 ? 112.727 87.889 202.900 1.00 39.17 472 THR D N 1
ATOM 5963 C CA . THR D 2 194 ? 112.866 88.885 201.838 1.00 41.01 472 THR D CA 1
ATOM 5964 C C . THR D 2 194 ? 111.518 89.483 201.438 1.00 42.13 472 THR D C 1
ATOM 5965 O O . THR D 2 194 ? 111.411 90.697 201.238 1.00 46.45 472 THR D O 1
ATOM 5969 N N . SER D 2 195 ? 110.465 88.665 201.374 1.00 39.13 473 SER D N 1
ATOM 5970 C CA . SER D 2 195 ? 109.203 89.175 200.849 1.00 46.30 473 SER D CA 1
ATOM 5971 C C . SER D 2 195 ? 108.573 90.241 201.737 1.00 48.60 473 SER D C 1
ATOM 5972 O O . SER D 2 195 ? 107.772 91.040 201.239 1.00 51.02 473 SER D O 1
ATOM 5975 N N . ALA D 2 196 ? 108.914 90.295 203.028 1.00 44.35 474 ALA D N 1
ATOM 5976 C CA . ALA D 2 196 ? 108.400 91.380 203.858 1.00 39.50 474 ALA D CA 1
ATOM 5977 C C . ALA D 2 196 ? 109.074 92.714 203.569 1.00 42.84 474 ALA D C 1
ATOM 5978 O O . ALA D 2 196 ? 108.605 93.747 204.058 1.00 41.92 474 ALA D O 1
ATOM 5980 N N . PHE D 2 197 ? 110.165 92.721 202.805 1.00 43.32 475 PHE D N 1
ATOM 5981 C CA . PHE D 2 197 ? 110.887 93.945 202.493 1.00 49.65 475 PHE D CA 1
ATOM 5982 C C . PHE D 2 197 ? 110.647 94.401 201.059 1.00 54.68 475 PHE D C 1
ATOM 5983 O O . PHE D 2 197 ? 111.325 95.319 200.583 1.00 50.91 475 PHE D O 1
ATOM 5991 N N . ALA D 2 198 ? 109.696 93.779 200.364 1.00 54.83 476 ALA D N 1
ATOM 5992 C CA . ALA D 2 198 ? 109.381 94.201 199.001 1.00 55.46 476 ALA D CA 1
ATOM 5993 C C . ALA D 2 198 ? 108.991 95.674 198.904 1.00 54.46 476 ALA D C 1
ATOM 5994 O O . ALA D 2 198 ? 109.496 96.350 197.990 1.00 58.77 476 ALA D O 1
ATOM 5996 N N . PRO D 2 199 ? 108.150 96.252 199.813 1.00 56.02 477 PRO D N 1
ATOM 5997 C CA . PRO D 2 199 ? 107.861 97.699 199.734 1.00 56.56 477 PRO D CA 1
ATOM 5998 C C . PRO D 2 199 ? 109.066 98.623 199.911 1.00 61.54 477 PRO D C 1
ATOM 5999 O O . PRO D 2 199 ? 108.884 99.841 200.026 1.00 66.59 477 PRO D O 1
ATOM 6003 N N . TYR D 2 200 ? 110.283 98.080 199.951 1.00 56.82 478 TYR D N 1
ATOM 6004 C CA . TYR D 2 200 ? 111.493 98.904 199.940 1.00 57.17 478 TYR D CA 1
ATOM 6005 C C . TYR D 2 200 ? 112.452 98.392 198.865 1.00 58.02 478 TYR D C 1
ATOM 6006 O O . TYR D 2 200 ? 113.145 99.174 198.216 1.00 63.86 478 TYR D O 1
#

B-factor: mean 42.15, std 11.68, range [20.62, 93.59]

CATH classification: 1.20.190.30

Solvent-accessible surface area: 34360 Å² total; per-residue (Å²): 63,114,87,14,0,0,50,127,63,22,54,85,126,16,44,86,81,16,62,93,57,19,58,77,7,96,102,58,34,77,151,6,5,136,101,82,0,53,54,2,109,80,7,118,44,62,109,25,0,47,149,53,0,38,104,3,48,32,38,0,19,127,61,74,11,47,10,57,30,11,41,12,5,0,19,18,0,1,30,32,0,21,66,62,0,25,78,3,23,57,101,0,69,72,64,29,170,90,142,138,47,35,38,119,39,8,48,80,0,1,64,34,0,7,53,18,0,10,92,20,1,22,101,0,2,57,13,0,2,32,0,0,2,85,113,54,21,1,124,76,30,67,8,73,11,0,1,35,0,0,46,38,0,14,0,11,77,3,6,53,54,10,15,100,4,15,39,46,4,11,23,27,25,7,21,2,5,72,10,140,64,11,21,37,53,112,91,6,55,122,25,25,92,125,31,156,31,150,31,156,55,127,112,15,0,0,53,131,64,26,55,88,117,19,45,91,87,15,58,88,78,16,38,84,6,75,92,54,31,70,125,8,3,111,102,90,0,53,51,2,112,100,8,118,66,62,116,17,0,26,135,64,0,34,100,3,57,20,40,5,21,115,61,76,12,45,20,55,41,14,40,10,4,0,26,14,0,3,36,35,0,22,60,54,0,24,80,5,25,62,102,0,51,81,72,22,152,91,127,148,56,16,37,130,45,6,44,83,1,1,68,35,0,6,55,19,0,10,93,19,1,20,97,0,2,60,8,0,7,33,0,5,1,126,93,51,15,1,123,76,30,64,9,85,10,2,3,45,0,4,40,35,1,14,0,12,82,3,3,45,57,10,12,91,4,15,38,52,4,12,26,24,25,7,21,1,6,85,10,147,63,13,21,34,49,140,88,6,61,161,12,24,102,124,27,163,25,146,30,152,280,109,31,8,3,63,132,14,60,12,6,28,85,76,109,18,41,46,43,70,31,27,112,128,115,77,16,95,22,12,3,6,9,39,6,1,18,16,0,0,93,77,14,11,55,100,148,128,139,61,182,24,42,0,15,10,15,4,0,7,23,1,0,1,0,0,0,12,1,0,11,2,0,0,24,8,118,107,0,0,53,6,0,84,160,76,107,9,72,6,23,69,48,2,55,7,106,25,1,8,41,2,14,71,2,1,31,12,47,24,154,130,82,106,129,98,75,73,9,43,3,59,75,5,1,38,16,145,72,8,171,72,16,73,2,49,139,11,2,20,28,20,0,75,8,19,5,45,17,2,71,32,7,0,8,9,213,30,0,34,81,37,0,51,39,52,0,71,76,29,2,73,113,82,137,283,116,32,12,2,65,134,14,66,11,6,30,85,85,110,21,50,38,43,64,27,41,98,120,147,79,18,95,26,13,4,5,9,38,6,1,14,20,3,0,73,69,24,10,52,101,172,132,130,102,192,42,38,0,9,32,15,2,0,4,26,0,0,1,0,0,0,13,1,0,11,2,0,0,26,10,118,122,0,0,55,2,0,83,156,71,101,8,73,5,20,70,49,2,56,12,133,30,1,9,47,2,10,72,2,1,39,13,42,20,159,132,86,99,131,98,80,71,8,40,2,64,74,4,1,39,20,109,87,9,159,78,20,69,3,48,141,16,4,20,28,22,0,79,9,19,4,50,16,3,66,46,6,0,8,7,209,30,0,36,84,37,0,46,40,52,0,77,74,29,16,82,107,129

Organism: Helicobacter pylori (strain ATCC 700392 / 26695) (NCBI:txid85962)

Foldseek 3Di:
DVPALCDPVNLVVLCVVLVVLCPPLVVVLVVLCVVQPLCLQVQPDLVSNLVSLLVSLVVCVVVVHDCVSVLVSLVSSLVSLLVVLVVRLVVLVVPPPPPVVSLVRLQSSLVCLLCSSVVSLVVSLVSLLCSNPPVRHYPPDDDVSVVVSCVSNCSVVVVVSVVVSVVVSVVSSCVSNVVVVDDDPVRVVVVCVVVVPDDD/DVPFQCDPVNLVVLCVVLCVLVPPLVVLLVVLCVVQVQCLQVQDDLVSSVVSLLVSLVVCVVSVHDCVSVLVSLVSSLVSLLVVLVVRLVVLVVPPPPPVVSLVRLQSSLVCLLCSSVVSLVVSLVSLVCSNPPVRHHPPDDDVSVVVSCVSNCSVVVVVSVVVSVVSSVVSSCVSNVVVVDDDPVVVVVVCVVVVPDDD/DDFQLVQADLEDPDDDDPVVQVVFVHFTGDHNVRRQLRPLCVLQPDDDPDDDVQLSVLLSLLLSLLVQLCSLLQHDPVNVVVCVVQQWDDDNGDGLVNSLVCLQPIWGQDPPVRHIDGDHPQCQQPHVVPPVNVRVVSGDPVSNVSVVVSCVGCVDPVRVVVSNVSNNVSCVVPD/DDFQLVVADLEDDDDDDPVVQVVAVHFTGDHNVRRQLRPLCVLQPDDPDDPCVQLSVLLSLLLSLLVQLCSLLQHDPLNVVVCVVQQWDDDNTDGLVNSLVCLQPIWGQDPPPSHIDGDHCQCQQPHVVQVVNPRVVSGDPVSNVSVVVSCVGCVDPVRVVVSNVVNNVSSVVD

Sequence (749 aa):
GSELGFNEAERQKILDSNSSLMGNANEVRDKFIQNYASSLKDSNDPQDFLRRVQELRINMQKNFISFDVYYNYLNNLVLASYNRCKQEKTFAESTIKNELTLGEFVAEISDNFNNFMCDEVARISDLVASYLPREYLPPFIDGNMMGVAFQILGIDDFGRKLNEIVQDIGTKYIILSKNKTYLTSLERAKLITQLKLNLEGSELGFNEAERQKILDSNSSLMGNANEVRDKFIQNYASSLKDSNDPQDFLRRVQELRINMQKNFISFDVYYNYLNNLVLASYNRCKQEKTFAESTIKNELTLGEFVAEISDNFNNFMCDEVARISDLVASYLPREYLPPFIDGNMMGVAFQILGIDDFGRKLNEIVQDIGTKYIILSKNKTYLTSLERAKLITQLKLNLERFNPFAYVDFGNDVVLTEDILSQIMVASGGDFSTQIFGLAKLVFPERPNEKDPFFSNQARNLFVINCNIYRDLMWTKKGLEFVKRKKIIMPETPTMFFIGSMASGINLIDEDTNMEKVVSLMEFFGGEEDKSGDNLRVLSPATRNMWNSFKTMGGARETYSSVQGVYTSAFAPYNRFNPFAYVDFGNDVVLTEDILSQIMVASGGDFSTQIFGLAKLVFPERPNEKDPFFSNQARNLFVINCNIYRDLMWTKKGLEFVKRKKIIMPETPTMFFIGSMASGINLIDEDTNMEKVVSLMEFFGGEEDKSGDNLRVLSPATRNMWNSFKTMGGARETYSSVQGVYTSAFAPY

Nearest PDB structures (foldseek):
  6jho-assembly1_B  TM=1.005E+00  e=2.814E-27  Helicobacter pylori 26695
  1s2x-assembly1_A  TM=9.722E-01  e=7.158E-22  Helicobacter pylori
  4tql-assembly1_A  TM=2.754E-01  e=4.074E-01  synthetic construct
  6jho-assembly1_D  TM=1.006E+00  e=5.681E-32  Helicobacter pylori 26695
  8dol-assembly1_A  TM=9.835E-01  e=2.251E-22  Helicobacter pylori 26695

Radius of gyration: 28.38 Å; Cα contacts (8 Å, |Δi|>4): 945; chains: 4; bounding box: 88×70×62 Å